Protein AF-0000000071057677 (afdb_homodimer)

Solvent-accessible surface area (backbone atoms only — not comparable to full-atom values): 30647 Å² total; per-residue (Å²): 127,80,58,61,58,38,58,37,40,39,33,22,58,47,50,32,69,70,41,40,32,42,35,39,41,81,97,45,60,51,35,37,35,39,34,21,53,89,49,54,66,78,45,70,81,40,70,66,38,28,26,26,21,36,39,37,39,32,30,64,37,71,89,76,68,38,43,28,33,33,69,42,64,31,58,57,44,93,88,58,43,10,29,49,56,54,54,48,53,51,67,59,42,84,82,52,75,64,51,33,39,33,38,36,40,32,36,78,77,66,73,57,46,72,52,55,35,32,26,48,40,23,50,51,49,50,43,28,56,71,18,59,64,38,51,66,64,58,84,68,84,56,57,60,45,87,67,54,72,71,54,42,54,54,50,50,49,51,50,53,54,46,49,41,50,45,31,44,54,46,45,54,48,67,51,42,82,64,40,76,61,60,60,62,65,49,59,78,86,39,44,29,37,33,76,47,72,38,80,91,77,66,46,71,41,47,31,40,32,36,61,54,56,75,28,28,30,39,38,53,68,17,34,32,49,82,58,69,47,97,54,47,56,64,64,50,52,52,50,53,52,49,34,40,74,71,56,38,37,48,94,38,26,27,69,52,60,42,73,29,76,34,55,30,57,46,41,17,52,32,56,22,23,70,58,59,16,44,70,49,27,18,36,93,86,62,47,25,47,47,59,56,46,62,68,90,127,78,60,60,58,40,59,38,41,39,32,22,59,47,51,33,68,70,42,39,33,42,35,39,41,79,98,46,58,51,37,35,36,38,34,20,53,88,49,51,65,78,46,70,81,42,68,64,37,26,26,28,22,37,37,36,41,32,30,64,37,71,89,76,68,38,44,30,34,35,69,42,65,31,57,57,43,94,87,58,42,10,29,50,56,54,55,47,52,52,67,60,42,85,83,51,76,62,52,34,38,33,38,36,40,32,36,76,77,66,74,56,48,72,51,55,34,33,27,47,40,22,50,52,49,52,44,27,55,70,18,58,62,38,51,65,64,58,84,67,83,58,57,59,45,87,68,54,72,71,54,42,56,54,49,49,50,50,50,53,53,48,51,43,51,45,31,44,53,46,45,54,48,66,50,42,81,64,41,76,62,58,60,63,68,48,60,77,85,39,43,27,37,33,74,48,73,38,78,93,78,67,44,72,41,46,32,39,32,35,60,54,55,75,27,27,31,39,38,53,69,16,34,30,48,82,60,69,47,95,56,47,58,64,64,50,51,50,48,52,52,51,34,42,76,71,57,38,38,46,96,36,25,28,70,50,61,44,73,29,74,33,55,31,59,46,42,17,52,32,57,21,24,69,57,61,16,43,70,49,28,18,35,95,86,62,46,25,48,47,59,56,47,61,71,90

Radius of gyration: 25.22 Å; Cα contacts (8 Å, |Δi|>4): 1241; chains: 2; bounding box: 66×72×63 Å

Sequence (592 aa):
MGKRGKNINIFLMDGDVTGKIKCTLSNWTGVIYKIPRIQLADLKTRLEMKQSGIYFLFGHDEDKQQDTVYIGQATTRKNGEGVLLRVQEHTRDNHADYFNDVIILTTQNNSFGPTEISYLENQFTQLAQDANRFLVRNGNEPNSGNVTEEKQSELDEVVENTKIIIGSLGYRLFIPRVSSEMVEQIDAEQIFTLKRKIKRTGREITATCKQTTEGFVVLKGSMIETEDGKVIPEVIQTLRNELQDKGIIQDGVLCENQFFNSPSYAASFVLGRNTNGRTDWKDEQGRTLKEIEDELMGKRGKNINIFLMDGDVTGKIKCTLSNWTGVIYKIPRIQLADLKTRLEMKQSGIYFLFGHDEDKQQDTVYIGQATTRKNGEGVLLRVQEHTRDNHADYFNDVIILTTQNNSFGPTEISYLENQFTQLAQDANRFLVRNGNEPNSGNVTEEKQSELDEVVENTKIIIGSLGYRLFIPRVSSEMVEQIDAEQIFTLKRKIKRTGREITATCKQTTEGFVVLKGSMIETEDGKVIPEVIQTLRNELQDKGIIQDGVLCENQFFNSPSYAASFVLGRNTNGRTDWKDEQGRTLKEIEDEL

InterPro domains:
  IPR025579 Domain of unknown function DUF4357 [PF14267] (240-289)

Organism: NCBI:txid439219

Secondary structure (DSSP, 8-state):
-----EEEEEEETTS-TTS-EEEEETT--EEEEEEEGGGGGGGTT-GGGGS-EEEEEEEEETTTTEEEEEEEEEPPPTTS--HHHHHHHHHH-SSSPPEEEEEEEEETT----HHHHHHHHHHHHHHHHHHTSSEE---SPPP-----HHHHHHHHHHHHHHHHHHHHTT--TT--SS-HHHHHS--GGGEEEEEEE-TTT-PEEEEEEEE-SS-EEEPTT-B--SS--SS--HHHHHHHHHHHHTTSEETTEE-S-EEESSHHHHHHHHHTS---HHHH-B-TTS-BHHHHHHT-/-----EEEEEEETTS-TTS-EEEEETT--EEEEEEEGGGGGGGTT-GGGGS-EEEEEEEEETTTTEEEEEEEEEPPPTTS--HHHHHHHHHH-SSSPPEEEEEEEEETT----HHHHHHHHHHHHHHHHHHTSSEE---SPPP-----HHHHHHHHHHHHHHHHHHHHTT--TT--SS-HHHHHT--GGGEEEEEEE-TTT-PEEEEEEEE-SS-EEEPTT-B--SS--SS--HHHHHHHHHHHHTTSEETTEE-S-EEESSHHHHHHHHHTS---HHHH-B-TTS-BHHHHHHT-

pLDDT: mean 90.49, std 11.14, range [37.16, 98.81]

Structure (mmCIF, N/CA/C/O backbone):
data_AF-0000000071057677-model_v1
#
loop_
_entity.id
_entity.type
_entity.pdbx_description
1 polymer 'DUF4357 domain-containing protein'
#
loop_
_atom_site.group_PDB
_atom_site.id
_atom_site.type_symbol
_atom_site.label_atom_id
_atom_site.label_alt_id
_atom_site.label_comp_id
_atom_site.label_asym_id
_atom_site.label_entity_id
_atom_site.label_seq_id
_atom_site.pdbx_PDB_ins_code
_atom_site.Cartn_x
_atom_site.Cartn_y
_atom_site.Cartn_z
_atom_site.occupancy
_atom_site.B_iso_or_equiv
_atom_site.auth_seq_id
_atom_site.auth_comp_id
_atom_site.auth_asym_id
_atom_site.auth_atom_id
_atom_site.pdbx_PDB_model_num
ATOM 1 N N . MET A 1 1 ? 4.191 26.031 -14.523 1 37.16 1 MET A N 1
ATOM 2 C CA . MET A 1 1 ? 2.867 25.672 -15.023 1 37.16 1 MET A CA 1
ATOM 3 C C . MET A 1 1 ? 2.229 24.609 -14.141 1 37.16 1 MET A C 1
ATOM 5 O O . MET A 1 1 ? 2.887 23.641 -13.75 1 37.16 1 MET A O 1
ATOM 9 N N . GLY A 1 2 ? 1.239 24.953 -13.43 1 51.47 2 GLY A N 1
ATOM 10 C CA . GLY A 1 2 ? 0.65 24.188 -12.344 1 51.47 2 GLY A CA 1
ATOM 11 C C . GLY A 1 2 ? 0.42 22.719 -12.703 1 51.47 2 GLY A C 1
ATOM 12 O O . GLY A 1 2 ? 0.137 22.406 -13.859 1 51.47 2 GLY A O 1
ATOM 13 N N . LYS A 1 3 ? 1.073 21.781 -12.133 1 66.06 3 LYS A N 1
ATOM 14 C CA . LYS A 1 3 ? 0.967 20.375 -12.5 1 66.06 3 LYS A CA 1
ATOM 15 C C . LYS A 1 3 ? -0.481 19.984 -12.797 1 66.06 3 LYS A C 1
ATOM 17 O O . LYS A 1 3 ? -1.389 20.344 -12.039 1 66.06 3 LYS A O 1
ATOM 22 N N . ARG A 1 4 ? -0.92 19.688 -14.078 1 82.38 4 ARG A N 1
ATOM 23 C CA . ARG A 1 4 ? -2.25 19.359 -14.578 1 82.38 4 ARG A CA 1
ATOM 24 C C . ARG A 1 4 ? -2.736 18.031 -14 1 82.38 4 ARG A C 1
ATOM 26 O O . ARG A 1 4 ? -1.942 17.125 -13.781 1 82.38 4 ARG A O 1
ATOM 33 N N . GLY A 1 5 ? -4.055 18.031 -13.586 1 90.69 5 GLY A N 1
ATOM 34 C CA . GLY A 1 5 ? -4.688 16.828 -13.062 1 90.69 5 GLY A CA 1
ATOM 35 C C . GLY A 1 5 ? -4.684 15.672 -14.047 1 90.69 5 GLY A C 1
ATOM 36 O O . GLY A 1 5 ? -4.562 15.875 -15.258 1 90.69 5 GLY A O 1
ATOM 37 N N . LYS A 1 6 ? -4.551 14.484 -13.648 1 92.81 6 LYS A N 1
ATOM 38 C CA . LYS A 1 6 ? -4.582 13.273 -14.453 1 92.81 6 LYS A CA 1
ATOM 39 C C . LYS A 1 6 ? -5.73 12.359 -14.039 1 92.81 6 LYS A C 1
ATOM 41 O O . LYS A 1 6 ? -6 12.195 -12.844 1 92.81 6 LYS A O 1
ATOM 46 N N . ASN A 1 7 ? -6.402 11.852 -15.055 1 94.19 7 ASN A N 1
ATOM 47 C CA . ASN A 1 7 ? -7.516 10.945 -14.805 1 94.19 7 ASN A CA 1
ATOM 48 C C . ASN A 1 7 ? -7.156 9.508 -15.148 1 94.19 7 ASN A C 1
ATOM 50 O O . ASN A 1 7 ? -6.824 9.203 -16.297 1 94.19 7 ASN A O 1
ATOM 54 N N . ILE A 1 8 ? -7.203 8.641 -14.203 1 96.44 8 ILE A N 1
ATOM 55 C CA . ILE A 1 8 ? -6.906 7.219 -14.367 1 96.44 8 ILE A CA 1
ATOM 56 C C . ILE A 1 8 ? -8.195 6.406 -14.273 1 96.44 8 ILE A C 1
ATOM 58 O O . ILE A 1 8 ? -9 6.617 -13.359 1 96.44 8 ILE A O 1
ATOM 62 N N . ASN A 1 9 ? -8.406 5.543 -15.219 1 96.69 9 ASN A N 1
ATOM 63 C CA . ASN A 1 9 ? -9.5 4.582 -15.164 1 96.69 9 ASN A CA 1
ATOM 64 C C . ASN A 1 9 ? -9.031 3.229 -14.633 1 96.69 9 ASN A C 1
ATOM 66 O O . ASN A 1 9 ? -8.156 2.596 -15.227 1 96.69 9 ASN A O 1
ATOM 70 N N . ILE A 1 10 ? -9.578 2.809 -13.539 1 97.06 10 ILE A N 1
ATOM 71 C CA . ILE A 1 10 ? -9.273 1.518 -12.938 1 97.06 10 ILE A CA 1
ATOM 72 C C . ILE A 1 10 ? -10.469 0.585 -13.062 1 97.06 10 ILE A C 1
ATOM 74 O O . ILE A 1 10 ? -11.531 0.848 -12.492 1 97.06 10 ILE A O 1
ATOM 78 N N . PHE A 1 11 ? -10.297 -0.446 -13.82 1 97.06 11 PHE A N 1
ATOM 79 C CA . PHE A 1 11 ? -11.352 -1.432 -14.031 1 97.06 11 PHE A CA 1
ATOM 80 C C . PHE A 1 11 ? -11.062 -2.705 -13.242 1 97.06 11 PHE A C 1
ATOM 82 O O . PHE A 1 11 ? -10.141 -3.449 -13.57 1 97.06 11 PHE A O 1
ATOM 89 N N . LEU A 1 12 ? -11.797 -2.9 -12.148 1 96.56 12 LEU A N 1
ATOM 90 C CA . LEU A 1 12 ? -11.742 -4.172 -11.438 1 96.56 12 LEU A CA 1
ATOM 91 C C . LEU A 1 12 ? -12.461 -5.266 -12.211 1 96.56 12 LEU A C 1
ATOM 93 O O . LEU A 1 12 ? -13.695 -5.328 -12.195 1 96.56 12 LEU A O 1
ATOM 97 N N . MET A 1 13 ? -11.742 -6.16 -12.734 1 94.69 13 MET A N 1
ATOM 98 C CA . MET A 1 13 ? -12.289 -7.094 -13.711 1 94.69 13 MET A CA 1
ATOM 99 C C . MET A 1 13 ? -13.242 -8.086 -13.047 1 94.69 13 MET A C 1
ATOM 101 O O . MET A 1 13 ? -14.203 -8.539 -13.672 1 94.69 13 MET A O 1
ATOM 105 N N . ASP A 1 14 ? -13.008 -8.445 -11.75 1 91.44 14 ASP A N 1
ATOM 106 C CA . ASP A 1 14 ? -13.859 -9.359 -11.008 1 91.44 14 ASP A CA 1
ATOM 107 C C . ASP A 1 14 ? -14.664 -8.617 -9.938 1 91.44 14 ASP A C 1
ATOM 109 O O . ASP A 1 14 ? -15.219 -9.242 -9.039 1 91.44 14 ASP A O 1
ATOM 113 N N . GLY A 1 15 ? -14.555 -7.355 -9.945 1 91 15 GLY A N 1
ATOM 114 C CA . GLY A 1 15 ? -15.258 -6.562 -8.945 1 91 15 GLY A CA 1
ATOM 115 C C . GLY A 1 15 ? -14.609 -6.625 -7.578 1 91 15 GLY A C 1
ATOM 116 O O . GLY A 1 15 ? -15.211 -6.234 -6.578 1 91 15 GLY A O 1
ATOM 117 N N . ASP A 1 16 ? -13.414 -7.152 -7.582 1 90.44 16 ASP A N 1
ATOM 118 C CA . ASP A 1 16 ? -12.695 -7.336 -6.328 1 90.44 16 ASP A CA 1
ATOM 119 C C . ASP A 1 16 ? -11.336 -6.641 -6.371 1 90.44 16 ASP A C 1
ATOM 121 O O . ASP A 1 16 ? -10.617 -6.727 -7.371 1 90.44 16 ASP A O 1
ATOM 125 N N . VAL A 1 17 ? -11.031 -5.977 -5.266 1 90.25 17 VAL A N 1
ATOM 126 C CA . VAL A 1 17 ? -9.82 -5.176 -5.199 1 90.25 17 VAL A CA 1
ATOM 127 C C . VAL A 1 17 ? -8.594 -6.086 -5.25 1 90.25 17 VAL A C 1
ATOM 129 O O . VAL A 1 17 ? -7.512 -5.66 -5.668 1 90.25 17 VAL A O 1
ATOM 132 N N . THR A 1 18 ? -8.711 -7.305 -4.805 1 91.38 18 THR A N 1
ATOM 133 C CA . THR A 1 18 ? -7.57 -8.211 -4.738 1 91.38 18 THR A CA 1
ATOM 134 C C . THR A 1 18 ? -7.473 -9.055 -6.008 1 91.38 18 THR A C 1
ATOM 136 O O . THR A 1 18 ? -6.605 -9.922 -6.117 1 91.38 18 THR A O 1
ATOM 139 N N . GLY A 1 19 ? -8.391 -8.836 -6.941 1 93.75 19 GLY A N 1
ATOM 140 C CA . GLY A 1 19 ? -8.398 -9.57 -8.195 1 93.75 19 GLY A CA 1
ATOM 141 C C . GLY A 1 19 ? -7.66 -8.859 -9.312 1 93.75 19 GLY A C 1
ATOM 142 O O . GLY A 1 19 ? -6.754 -8.062 -9.055 1 93.75 19 GLY A O 1
ATOM 143 N N . LYS A 1 20 ? -8.008 -9.242 -10.547 1 96.81 20 LYS A N 1
ATOM 144 C CA . LYS A 1 20 ? -7.383 -8.656 -11.727 1 96.81 20 LYS A CA 1
ATOM 145 C C . LYS A 1 20 ? -7.875 -7.227 -11.961 1 96.81 20 LYS A C 1
ATOM 147 O O . LYS A 1 20 ? -9.062 -6.945 -11.828 1 96.81 20 LYS A O 1
ATOM 152 N N . ILE A 1 21 ? -6.953 -6.371 -12.328 1 97.44 21 ILE A N 1
ATOM 153 C CA . ILE A 1 21 ? -7.266 -4.961 -12.539 1 97.44 21 ILE A CA 1
ATOM 154 C C . ILE A 1 21 ? -6.68 -4.496 -13.867 1 97.44 21 ILE A C 1
ATOM 156 O O . ILE A 1 21 ? -5.547 -4.84 -14.211 1 97.44 21 ILE A O 1
ATOM 160 N N . LYS A 1 22 ? -7.441 -3.811 -14.602 1 97.88 22 LYS A N 1
ATOM 161 C CA . LYS A 1 22 ? -7.004 -3.15 -15.828 1 97.88 22 LYS A CA 1
ATOM 162 C C . LYS A 1 22 ? -7.02 -1.632 -15.672 1 97.88 22 LYS A C 1
ATOM 164 O O . LYS A 1 22 ? -8.023 -1.059 -15.234 1 97.88 22 LYS A O 1
ATOM 169 N N . CYS A 1 23 ? -5.934 -0.955 -15.984 1 98 23 CYS A N 1
ATOM 170 C CA . CYS A 1 23 ? -5.836 0.494 -15.852 1 98 23 CYS A CA 1
ATOM 171 C C . CYS A 1 23 ? -5.539 1.146 -17.203 1 98 23 CYS A C 1
ATOM 173 O O . CYS A 1 23 ? -4.715 0.647 -17.969 1 98 23 CYS A O 1
ATOM 175 N N . THR A 1 24 ? -6.188 2.236 -17.422 1 96.94 24 THR A N 1
ATOM 176 C CA . THR A 1 24 ? -5.977 3.02 -18.641 1 96.94 24 THR A CA 1
ATOM 177 C C . THR A 1 24 ? -6.004 4.512 -18.328 1 96.94 24 THR A C 1
ATOM 179 O O . THR A 1 24 ? -6.445 4.922 -17.25 1 96.94 24 THR A O 1
ATOM 182 N N . LEU A 1 25 ? -5.391 5.285 -19.172 1 94.94 25 LEU A N 1
ATOM 183 C CA . LEU A 1 25 ? -5.461 6.742 -19.172 1 94.94 25 LEU A CA 1
ATOM 184 C C . LEU A 1 25 ? -6.102 7.25 -20.469 1 94.94 25 LEU A C 1
ATOM 186 O O . LEU A 1 25 ? -5.953 6.637 -21.516 1 94.94 25 LEU A O 1
ATOM 190 N N . SER A 1 26 ? -6.809 8.391 -20.297 1 89.06 26 SER A N 1
ATOM 191 C CA . SER A 1 26 ? -7.406 8.992 -21.484 1 89.06 26 SER A CA 1
ATOM 192 C C . SER A 1 26 ? -6.34 9.391 -22.5 1 89.06 26 SER A C 1
ATOM 194 O O . SER A 1 26 ? -5.309 9.961 -22.141 1 89.06 26 SER A O 1
ATOM 196 N N . ASN A 1 27 ? -6.535 9.07 -23.703 1 90.12 27 ASN A N 1
ATOM 197 C CA . ASN A 1 27 ? -5.691 9.445 -24.828 1 90.12 27 ASN A CA 1
ATOM 198 C C . ASN A 1 27 ? -4.309 8.805 -24.734 1 90.12 27 ASN A C 1
ATOM 200 O O . ASN A 1 27 ? -3.311 9.414 -25.125 1 90.12 27 ASN A O 1
ATOM 204 N N . TRP A 1 28 ? -4.141 7.84 -24.016 1 95 28 TRP A N 1
ATOM 205 C CA . TRP A 1 28 ? -2.904 7.074 -23.906 1 95 28 TRP A CA 1
ATOM 206 C C . TRP A 1 28 ? -3.094 5.652 -24.422 1 95 28 TRP A C 1
ATOM 208 O O . TRP A 1 28 ? -4.105 5.008 -24.125 1 95 28 TRP A O 1
ATOM 218 N N . THR A 1 29 ? -2.229 5.211 -25.203 1 96.06 29 THR A N 1
ATOM 219 C CA . THR A 1 29 ? -2.379 3.902 -25.828 1 96.06 29 THR A CA 1
ATOM 220 C C . THR A 1 29 ? -1.903 2.795 -24.906 1 96.06 29 THR A C 1
ATOM 222 O O . THR A 1 29 ? -2.176 1.616 -25.141 1 96.06 29 THR A O 1
ATOM 225 N N . GLY A 1 30 ? -1.104 3.172 -23.891 1 97.31 30 GLY A N 1
ATOM 226 C CA . GLY A 1 30 ? -0.658 2.176 -22.922 1 97.31 30 GLY A CA 1
ATOM 227 C C . GLY A 1 30 ? -1.792 1.58 -22.109 1 97.31 30 GLY A C 1
ATOM 228 O O . GLY A 1 30 ? -2.832 2.217 -21.938 1 97.31 30 GLY A O 1
ATOM 229 N N . VAL A 1 31 ? -1.631 0.39 -21.703 1 98.12 31 VAL A N 1
ATOM 230 C CA . VAL A 1 31 ? -2.566 -0.296 -20.812 1 98.12 31 VAL A CA 1
ATOM 231 C C . VAL A 1 31 ? -1.795 -1.115 -19.781 1 98.12 31 VAL A C 1
ATOM 233 O O . VAL A 1 31 ? -0.783 -1.741 -20.109 1 98.12 31 VAL A O 1
ATOM 236 N N . ILE A 1 32 ? -2.25 -1.037 -18.562 1 98.62 32 ILE A N 1
ATOM 237 C CA . ILE A 1 32 ? -1.565 -1.718 -17.469 1 98.62 32 ILE A CA 1
ATOM 238 C C . ILE A 1 32 ? -2.516 -2.709 -16.797 1 98.62 32 ILE A C 1
ATOM 240 O O . ILE A 1 32 ? -3.686 -2.393 -16.562 1 98.62 32 ILE A O 1
ATOM 244 N N . TYR A 1 33 ? -2.037 -3.902 -16.594 1 98.44 33 TYR A N 1
ATOM 245 C CA . TYR A 1 33 ? -2.783 -4.934 -15.875 1 98.44 33 TYR A CA 1
ATOM 246 C C . TYR A 1 33 ? -2.09 -5.305 -14.57 1 98.44 33 TYR A C 1
ATOM 248 O O . TYR A 1 33 ? -0.871 -5.492 -14.539 1 98.44 33 TYR A O 1
ATOM 256 N N . LYS A 1 34 ? -2.791 -5.277 -13.508 1 98.06 34 LYS A N 1
ATOM 257 C CA . LYS A 1 34 ? -2.357 -5.898 -12.258 1 98.06 34 LYS A CA 1
ATOM 258 C C . LYS A 1 34 ? -3.023 -7.258 -12.062 1 98.06 34 LYS A C 1
ATOM 260 O O . LYS A 1 34 ? -4.25 -7.363 -12.094 1 98.06 34 LYS A O 1
ATOM 265 N N . ILE A 1 35 ? -2.273 -8.305 -11.828 1 97.12 35 ILE A N 1
ATOM 266 C CA . ILE A 1 35 ? -2.771 -9.672 -11.805 1 97.12 35 ILE A CA 1
ATOM 267 C C . ILE A 1 35 ? -2.18 -10.422 -10.617 1 97.12 35 ILE A C 1
ATOM 269 O O . ILE A 1 35 ? -0.958 -10.539 -10.492 1 97.12 35 ILE A O 1
ATOM 273 N N . PRO A 1 36 ? -3.068 -10.906 -9.711 1 95 36 PRO A N 1
ATOM 274 C CA . PRO A 1 36 ? -2.52 -11.82 -8.703 1 95 36 PRO A CA 1
ATOM 275 C C . PRO A 1 36 ? -1.921 -13.078 -9.32 1 95 36 PRO A C 1
ATOM 277 O O . PRO A 1 36 ? -2.451 -13.602 -10.305 1 95 36 PRO A O 1
ATOM 280 N N . ARG A 1 37 ? -0.902 -13.555 -8.727 1 93.06 37 ARG A N 1
ATOM 281 C CA . ARG A 1 37 ? -0.177 -14.719 -9.242 1 93.06 37 ARG A CA 1
ATOM 282 C C . ARG A 1 37 ? -1.126 -15.875 -9.516 1 93.06 37 ARG A C 1
ATOM 284 O O . ARG A 1 37 ? -1.036 -16.516 -10.562 1 93.06 37 ARG A O 1
ATOM 291 N N . ILE A 1 38 ? -2.092 -16.109 -8.695 1 90.06 38 ILE A N 1
ATOM 292 C CA . ILE A 1 38 ? -2.953 -17.281 -8.766 1 90.06 38 ILE A CA 1
ATOM 293 C C . ILE A 1 38 ? -3.967 -17.125 -9.891 1 90.06 38 ILE A C 1
ATOM 295 O O . ILE A 1 38 ? -4.676 -18.062 -10.242 1 90.06 38 ILE A O 1
ATOM 299 N N . GLN A 1 39 ? -4.031 -15.906 -10.492 1 93.5 39 GLN A N 1
ATOM 300 C CA . GLN A 1 39 ? -5.023 -15.656 -11.531 1 93.5 39 GLN A CA 1
ATOM 301 C C . GLN A 1 39 ? -4.355 -15.422 -12.883 1 93.5 39 GLN A C 1
ATOM 303 O O . GLN A 1 39 ? -5.008 -14.977 -13.836 1 93.5 39 GLN A O 1
ATOM 308 N N . LEU A 1 40 ? -3.125 -15.68 -12.992 1 94 40 LEU A N 1
ATOM 309 C CA . LEU A 1 40 ? -2.387 -15.461 -14.234 1 94 40 LEU A CA 1
ATOM 310 C C . LEU A 1 40 ? -3.025 -16.219 -15.391 1 94 40 LEU A C 1
ATOM 312 O O . LEU A 1 40 ? -3.145 -15.695 -16.5 1 94 40 LEU A O 1
ATOM 316 N N . ALA A 1 41 ? -3.477 -17.391 -15.109 1 91 41 ALA A N 1
ATOM 317 C CA . ALA A 1 41 ? -4.016 -18.266 -16.141 1 91 41 ALA A CA 1
ATOM 318 C C . ALA A 1 41 ? -5.32 -17.703 -16.703 1 91 41 ALA A C 1
ATOM 320 O O . ALA A 1 41 ? -5.699 -18.016 -17.844 1 91 41 ALA A O 1
ATOM 321 N N . ASP A 1 42 ? -6 -16.844 -15.961 1 92.31 42 ASP A N 1
ATOM 322 C CA . ASP A 1 42 ? -7.297 -16.297 -16.359 1 92.31 42 ASP A CA 1
ATOM 323 C C . ASP A 1 42 ? -7.172 -15.406 -17.578 1 92.31 42 ASP A C 1
ATOM 325 O O . ASP A 1 42 ? -8.156 -15.164 -18.281 1 92.31 42 ASP A O 1
ATOM 329 N N . LEU A 1 43 ? -5.949 -14.922 -17.844 1 94 43 LEU A N 1
ATOM 330 C CA . LEU A 1 43 ? -5.828 -13.906 -18.891 1 94 43 LEU A CA 1
ATOM 331 C C . LEU A 1 43 ? -5.09 -14.461 -20.109 1 94 43 LEU A C 1
ATOM 333 O O . LEU A 1 43 ? -4.691 -13.703 -21 1 94 43 LEU A O 1
ATOM 337 N N . LYS A 1 44 ? -5.023 -15.742 -20.203 1 91.81 44 LYS A N 1
ATOM 338 C CA . LYS A 1 44 ? -4.266 -16.391 -21.266 1 91.81 44 LYS A CA 1
ATOM 339 C C . LYS A 1 44 ? -4.852 -16.078 -22.641 1 91.81 44 LYS A C 1
ATOM 341 O O . LYS A 1 44 ? -4.125 -16.016 -23.641 1 91.81 44 LYS A O 1
ATOM 346 N N . THR A 1 45 ? -6.145 -15.852 -22.703 1 92.5 45 THR A N 1
ATOM 347 C CA . THR A 1 45 ? -6.801 -15.672 -23.984 1 92.5 45 THR A CA 1
ATOM 348 C C . THR A 1 45 ? -6.895 -14.188 -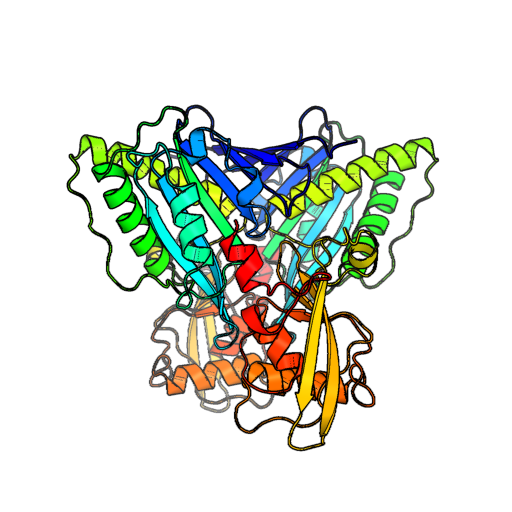24.344 1 92.5 45 THR A C 1
ATOM 350 O O . THR A 1 45 ? -7.332 -13.836 -25.438 1 92.5 45 THR A O 1
ATOM 353 N N . ARG A 1 46 ? -6.504 -13.406 -23.438 1 94.31 46 ARG A N 1
ATOM 354 C CA . ARG A 1 46 ? -6.559 -11.969 -23.703 1 94.31 46 ARG A CA 1
ATOM 355 C C . ARG A 1 46 ? -5.496 -11.562 -24.734 1 94.31 46 ARG A C 1
ATOM 357 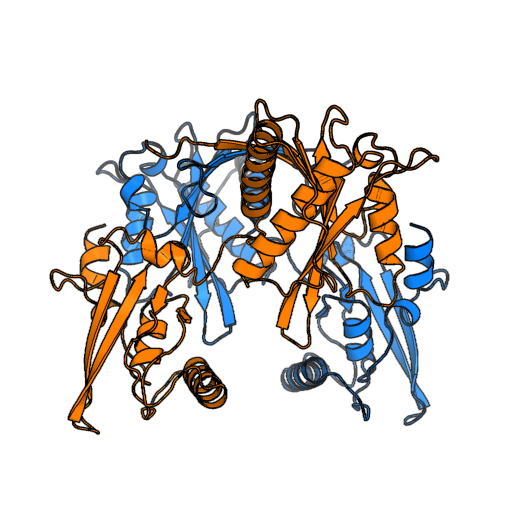O O . ARG A 1 46 ? -4.316 -11.883 -24.562 1 94.31 46 ARG A O 1
ATOM 364 N N . LEU A 1 47 ? -5.852 -10.836 -25.719 1 94.94 47 LEU A N 1
ATOM 365 C CA . LEU A 1 47 ? -4.973 -10.5 -26.828 1 94.94 47 LEU A CA 1
ATOM 366 C C . LEU A 1 47 ? -3.803 -9.648 -26.359 1 94.94 47 LEU A C 1
ATOM 368 O O . LEU A 1 47 ? -2.672 -9.828 -26.812 1 94.94 47 LEU A O 1
ATOM 372 N N . GLU A 1 48 ? -3.996 -8.664 -25.516 1 95.81 48 GLU A N 1
ATOM 373 C CA . GLU A 1 48 ? -2.947 -7.773 -25.016 1 95.81 48 GLU A CA 1
ATOM 374 C C . GLU A 1 48 ? -1.838 -8.562 -24.328 1 95.81 48 GLU A C 1
ATOM 376 O O . GLU A 1 48 ? -0.685 -8.125 -24.297 1 95.81 48 GLU A O 1
ATOM 381 N N . MET A 1 49 ? -2.225 -9.719 -23.766 1 97.06 49 MET A N 1
ATOM 382 C CA . MET A 1 49 ? -1.28 -10.539 -23.016 1 97.06 49 MET A CA 1
ATOM 383 C C . MET A 1 49 ? -0.318 -11.266 -23.953 1 97.06 49 MET A C 1
ATOM 385 O O . MET A 1 49 ? 0.689 -11.812 -23.5 1 97.06 49 MET A O 1
ATOM 389 N N . LYS A 1 50 ? -0.602 -11.25 -25.219 1 96.75 50 LYS A N 1
ATOM 390 C CA . LYS A 1 50 ? 0.194 -11.938 -26.219 1 96.75 50 LYS A CA 1
ATOM 391 C C . LYS A 1 50 ? 1.152 -10.977 -26.922 1 96.75 50 LYS A C 1
ATOM 393 O O . LYS A 1 50 ? 1.861 -11.359 -27.844 1 96.75 50 LYS A O 1
ATOM 398 N N . GLN A 1 51 ? 1.195 -9.75 -26.484 1 97.19 51 GLN A N 1
ATOM 399 C CA . GLN A 1 51 ? 2.018 -8.695 -27.078 1 97.19 51 GLN A CA 1
ATOM 400 C C . GLN A 1 51 ? 3.316 -8.516 -26.297 1 97.19 51 GLN A C 1
ATOM 402 O O . GLN A 1 51 ? 3.506 -9.125 -25.25 1 97.19 51 GLN A O 1
ATOM 407 N N . SER A 1 52 ? 4.203 -7.668 -26.922 1 97.75 52 SER A N 1
ATOM 408 C CA . SER A 1 52 ? 5.395 -7.242 -26.203 1 97.75 52 SER A CA 1
ATOM 409 C C . SER A 1 52 ? 5.035 -6.305 -25.047 1 97.75 52 SER A C 1
ATOM 411 O O . SER A 1 52 ? 4.047 -5.57 -25.125 1 97.75 52 SER A O 1
ATOM 413 N N . GLY A 1 53 ? 5.793 -6.395 -24.047 1 98.19 53 GLY A N 1
ATOM 414 C CA . GLY A 1 53 ? 5.52 -5.516 -22.922 1 98.19 53 GLY A CA 1
ATOM 415 C C . GLY A 1 53 ? 6.559 -5.617 -21.812 1 98.19 53 GLY A C 1
ATOM 416 O O . GLY A 1 53 ? 7.586 -6.277 -21.984 1 98.19 53 GLY A O 1
ATOM 417 N N . ILE A 1 54 ? 6.34 -4.84 -20.828 1 98.62 54 ILE A N 1
ATOM 418 C CA . ILE A 1 54 ? 7.129 -4.828 -19.609 1 98.62 54 ILE A CA 1
ATOM 419 C C . ILE A 1 54 ? 6.34 -5.492 -18.484 1 98.62 54 ILE A C 1
ATOM 421 O O . ILE A 1 54 ? 5.109 -5.379 -18.422 1 98.62 54 ILE A O 1
ATOM 425 N N . TYR A 1 55 ? 7.027 -6.227 -17.641 1 98.31 55 TYR A N 1
ATOM 426 C CA . TYR A 1 55 ? 6.328 -6.789 -16.5 1 98.31 55 TYR A CA 1
ATOM 427 C C . TYR A 1 55 ? 7.121 -6.559 -15.211 1 98.31 55 TYR A C 1
ATOM 429 O O . TYR A 1 55 ? 8.352 -6.473 -15.242 1 98.31 55 TYR A O 1
ATOM 437 N N . PHE A 1 56 ? 6.438 -6.344 -14.133 1 98.19 56 PHE A N 1
ATOM 438 C CA . PHE A 1 56 ? 6.93 -6.168 -12.773 1 98.19 56 PHE A CA 1
ATOM 439 C C . PHE A 1 56 ? 6.453 -7.305 -11.875 1 98.19 56 PHE A C 1
ATOM 441 O O . PHE A 1 56 ? 5.25 -7.527 -11.734 1 98.19 56 PHE A O 1
ATOM 448 N N . LEU A 1 57 ? 7.352 -8.094 -11.305 1 96.75 57 LEU A N 1
ATOM 449 C CA . LEU A 1 57 ? 7.02 -9.148 -10.352 1 96.75 57 LEU A CA 1
ATOM 450 C C . LEU A 1 57 ? 7.227 -8.68 -8.922 1 96.75 57 LEU A C 1
ATOM 452 O O . LEU A 1 57 ? 8.359 -8.438 -8.5 1 96.75 57 LEU A O 1
ATOM 456 N N . PHE A 1 58 ? 6.129 -8.547 -8.188 1 96.25 58 PHE A N 1
ATOM 457 C CA . PHE A 1 58 ? 6.199 -8.031 -6.824 1 96.25 58 PHE A CA 1
ATOM 458 C C . PHE A 1 58 ? 6.168 -9.172 -5.809 1 96.25 58 PHE A C 1
ATOM 460 O O . PHE A 1 58 ? 5.316 -10.055 -5.887 1 96.25 58 PHE A O 1
ATOM 467 N N . GLY A 1 59 ? 7.082 -9.117 -4.875 1 93.44 59 GLY A N 1
ATOM 468 C CA . GLY A 1 59 ? 7.152 -10.078 -3.783 1 93.44 59 GLY A CA 1
ATOM 469 C C . GLY A 1 59 ? 7.625 -9.469 -2.479 1 93.44 59 GLY A C 1
ATOM 470 O O . GLY A 1 59 ? 7.547 -8.25 -2.291 1 93.44 59 GLY A O 1
ATOM 471 N N . HIS A 1 60 ? 7.895 -10.328 -1.562 1 92 60 HIS A N 1
ATOM 472 C CA . HIS A 1 60 ? 8.375 -9.914 -0.251 1 92 60 HIS A CA 1
ATOM 473 C C . HIS A 1 60 ? 9.516 -10.805 0.227 1 92 60 HIS A C 1
ATOM 475 O O . HIS A 1 60 ? 9.43 -12.031 0.13 1 92 60 HIS A O 1
ATOM 481 N N . ASP A 1 61 ? 10.531 -10.133 0.6 1 88.81 61 ASP A N 1
ATOM 482 C CA . ASP A 1 61 ? 11.648 -10.844 1.212 1 88.81 61 ASP A CA 1
ATOM 483 C C . ASP A 1 61 ? 11.477 -10.938 2.727 1 88.81 61 ASP A C 1
ATOM 485 O O . ASP A 1 61 ? 11.625 -9.938 3.434 1 88.81 61 ASP A O 1
ATOM 489 N N . GLU A 1 62 ? 11.234 -12.039 3.246 1 83.56 62 GLU A N 1
ATOM 490 C CA . GLU A 1 62 ? 10.93 -12.211 4.664 1 83.56 62 GLU A CA 1
ATOM 491 C C . GLU A 1 62 ? 12.172 -12.016 5.523 1 83.56 62 GLU A C 1
ATOM 493 O O . GLU A 1 62 ? 12.086 -11.531 6.652 1 83.56 62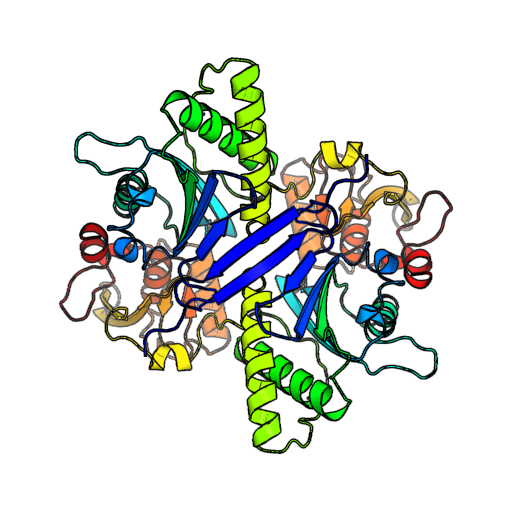 GLU A O 1
ATOM 498 N N . ASP A 1 63 ? 13.258 -12.492 5.02 1 82.06 63 ASP A N 1
ATOM 499 C CA . ASP A 1 63 ? 14.5 -12.367 5.781 1 82.06 63 ASP A CA 1
ATOM 500 C C . ASP A 1 63 ? 14.898 -10.906 5.953 1 82.06 63 ASP A C 1
ATOM 502 O O . ASP A 1 63 ? 15.273 -10.484 7.047 1 82.06 63 ASP A O 1
ATOM 506 N N . LYS A 1 64 ? 14.781 -10.125 4.918 1 83 64 LYS A N 1
ATOM 507 C CA . LYS A 1 64 ? 15.141 -8.711 4.953 1 83 64 LYS A CA 1
ATOM 508 C C . LYS A 1 64 ? 13.945 -7.844 5.332 1 83 64 LYS A C 1
ATOM 510 O O . LYS A 1 64 ? 14.094 -6.641 5.562 1 83 64 LYS A O 1
ATOM 515 N N . GLN A 1 65 ? 12.82 -8.492 5.418 1 83.5 65 GLN A N 1
ATOM 516 C CA . GLN A 1 65 ? 11.57 -7.797 5.719 1 83.5 65 GLN A CA 1
ATOM 517 C C . GLN A 1 65 ? 11.367 -6.605 4.793 1 83.5 65 GLN A C 1
ATOM 519 O O . GLN A 1 65 ? 11.047 -5.504 5.246 1 83.5 65 GLN A O 1
ATOM 524 N N . GLN A 1 66 ? 11.648 -6.836 3.484 1 88.44 66 GLN A N 1
ATOM 525 C CA . GLN A 1 66 ? 11.531 -5.789 2.475 1 88.44 66 GLN A CA 1
ATOM 526 C C . GLN A 1 66 ? 10.75 -6.281 1.263 1 88.44 66 GLN A C 1
ATOM 528 O O . GLN A 1 66 ? 10.867 -7.441 0.867 1 88.44 66 GLN A O 1
ATOM 533 N N . ASP A 1 67 ? 9.938 -5.383 0.731 1 93.25 67 ASP A N 1
ATOM 534 C CA . ASP A 1 67 ? 9.281 -5.691 -0.534 1 93.25 67 ASP A CA 1
ATOM 535 C C . ASP A 1 67 ? 10.289 -5.801 -1.67 1 93.25 67 ASP A C 1
ATOM 537 O O . ASP A 1 67 ? 11.312 -5.105 -1.671 1 93.25 67 ASP A O 1
ATOM 541 N N . THR A 1 68 ? 10.055 -6.672 -2.604 1 94.75 68 THR A N 1
ATOM 542 C CA . THR A 1 68 ? 10.961 -6.902 -3.723 1 94.75 68 THR A CA 1
ATOM 543 C C . THR A 1 68 ? 10.242 -6.699 -5.055 1 94.75 68 THR A C 1
ATOM 545 O O . THR A 1 68 ? 9.016 -6.789 -5.121 1 94.75 68 THR A O 1
ATOM 548 N N . VAL A 1 69 ? 11.031 -6.406 -6.07 1 96.56 69 VAL A N 1
ATOM 549 C CA . VAL A 1 69 ? 10.477 -6.309 -7.414 1 96.56 69 VAL A CA 1
ATOM 550 C C . VAL A 1 69 ? 11.492 -6.828 -8.43 1 96.56 69 VAL A C 1
ATOM 552 O O . VAL A 1 69 ? 12.695 -6.633 -8.266 1 96.56 69 VAL A O 1
ATOM 555 N N . TYR A 1 70 ? 11.055 -7.531 -9.375 1 96.06 70 TYR A N 1
ATOM 556 C CA . TYR A 1 70 ? 11.789 -7.863 -10.594 1 96.06 70 TYR A CA 1
ATOM 557 C C . TYR A 1 70 ? 11.133 -7.215 -11.812 1 96.06 70 TYR A C 1
ATOM 559 O O . TYR A 1 70 ? 9.922 -7.305 -11.992 1 96.06 70 TYR A O 1
ATOM 567 N N . ILE A 1 71 ? 11.938 -6.516 -12.562 1 97.56 71 ILE A N 1
ATOM 568 C CA . ILE A 1 71 ? 11.438 -5.832 -13.75 1 97.56 71 ILE A CA 1
ATOM 569 C C . ILE A 1 71 ? 12 -6.496 -15.008 1 97.56 71 ILE A C 1
ATOM 571 O O . ILE A 1 71 ? 13.219 -6.551 -15.195 1 97.56 71 ILE A O 1
ATOM 575 N N . GLY A 1 72 ? 11.109 -6.988 -15.828 1 96.75 72 GLY A N 1
ATOM 576 C CA . GLY A 1 72 ? 11.531 -7.664 -17.047 1 96.75 72 GLY A CA 1
ATOM 577 C C . GLY A 1 72 ? 10.75 -7.234 -18.266 1 96.75 72 GLY A C 1
ATOM 578 O O . GLY A 1 72 ? 9.836 -6.414 -18.172 1 96.75 72 GLY A O 1
ATOM 579 N N . GLN A 1 73 ? 11.195 -7.699 -19.438 1 97.19 73 GLN A N 1
ATOM 580 C CA . GLN A 1 73 ? 10.547 -7.465 -20.719 1 97.19 73 GLN A CA 1
ATOM 581 C C . GLN A 1 73 ? 10.32 -8.773 -21.469 1 97.19 73 GLN A C 1
ATOM 583 O O . GLN A 1 73 ? 10.961 -9.781 -21.172 1 97.19 73 GLN A O 1
ATOM 588 N N . ALA A 1 74 ? 9.344 -8.719 -22.312 1 97.06 74 ALA A N 1
ATOM 589 C CA . ALA A 1 74 ? 9.125 -9.844 -23.219 1 97.06 74 ALA A CA 1
ATOM 590 C C . ALA A 1 74 ? 8.609 -9.367 -24.578 1 97.06 74 ALA A C 1
ATOM 592 O O . ALA A 1 74 ? 7.789 -8.453 -24.641 1 97.06 74 ALA A O 1
ATOM 593 N N . THR A 1 75 ? 9.133 -9.992 -25.625 1 95.88 75 THR A N 1
ATOM 594 C CA . THR A 1 75 ? 8.664 -9.742 -26.984 1 95.88 75 THR A CA 1
ATOM 595 C C . THR A 1 75 ? 7.633 -10.781 -27.406 1 95.88 75 THR A C 1
ATOM 597 O O . THR A 1 75 ? 7.52 -11.836 -26.766 1 95.88 75 THR A O 1
ATOM 600 N N . THR A 1 76 ? 6.895 -10.359 -28.406 1 94.44 76 THR A N 1
ATOM 601 C CA . THR A 1 76 ? 6.023 -11.352 -29.031 1 94.44 76 THR A CA 1
ATOM 602 C C . THR A 1 76 ? 6.844 -12.477 -29.656 1 94.44 76 THR A C 1
ATOM 604 O O . THR A 1 76 ? 7.852 -12.227 -30.312 1 94.44 76 THR A O 1
ATOM 607 N N . ARG A 1 77 ? 6.391 -13.672 -29.422 1 92.69 77 ARG A N 1
ATOM 608 C CA . ARG A 1 77 ? 7.102 -14.844 -29.938 1 92.69 77 ARG A CA 1
ATOM 609 C C . ARG A 1 77 ? 6.441 -15.375 -31.203 1 92.69 77 ARG A C 1
ATOM 611 O O . ARG A 1 77 ? 5.305 -15.016 -31.516 1 92.69 77 ARG A O 1
ATOM 618 N N . LYS A 1 78 ? 7.195 -16.297 -31.797 1 91.38 78 LYS A N 1
ATOM 619 C CA . LYS A 1 78 ? 6.719 -16.891 -33.031 1 91.38 78 LYS A CA 1
ATOM 620 C C . LYS A 1 78 ? 5.449 -17.719 -32.812 1 91.38 78 LYS A C 1
ATOM 622 O O . LYS A 1 78 ? 4.59 -17.797 -33.688 1 91.38 78 LYS A O 1
ATOM 627 N N . ASN A 1 79 ? 5.191 -18.188 -31.656 1 90.06 79 ASN A N 1
ATOM 628 C CA . ASN A 1 79 ? 4.039 -19.031 -31.359 1 90.06 79 ASN A CA 1
ATOM 629 C C . ASN A 1 79 ? 2.818 -18.188 -30.984 1 90.06 79 ASN A C 1
ATOM 631 O O . ASN A 1 79 ? 1.779 -18.734 -30.609 1 90.06 79 ASN A O 1
ATOM 635 N N . GLY A 1 80 ? 2.982 -16.938 -31.031 1 89.5 80 GLY A N 1
ATOM 636 C CA . GLY A 1 80 ? 1.861 -16.047 -30.797 1 89.5 80 GLY A CA 1
ATOM 637 C C . GLY A 1 80 ? 1.719 -15.625 -29.344 1 89.5 80 GLY A C 1
ATOM 638 O O . GLY A 1 80 ? 0.8 -14.891 -28.984 1 89.5 80 GLY A O 1
ATOM 639 N N . 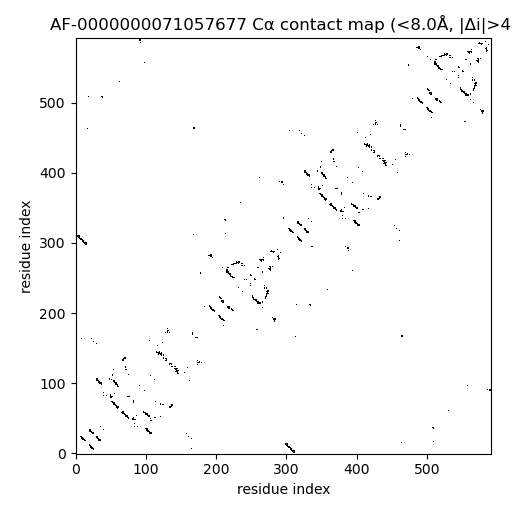GLU A 1 81 ? 2.658 -16.094 -28.547 1 92.56 81 GLU A N 1
ATOM 640 C CA . GLU A 1 81 ? 2.619 -15.75 -27.125 1 92.56 81 GLU A CA 1
ATOM 641 C C . GLU A 1 81 ? 3.502 -14.539 -26.828 1 92.56 81 GLU A C 1
ATOM 643 O O . GLU A 1 81 ? 4.359 -14.18 -27.641 1 92.56 81 GLU A O 1
ATOM 648 N N . GLY A 1 82 ? 3.209 -13.852 -25.75 1 95.5 82 GLY A N 1
ATOM 649 C CA . GLY A 1 82 ? 3.93 -12.633 -25.438 1 95.5 82 GLY A CA 1
ATOM 650 C C . GLY A 1 82 ? 4.285 -12.516 -23.953 1 95.5 82 GLY A C 1
ATOM 651 O O . GLY A 1 82 ? 4.859 -13.438 -23.375 1 95.5 82 GLY A O 1
ATOM 652 N N . VAL A 1 83 ? 3.977 -11.391 -23.422 1 96.94 83 VAL A N 1
ATOM 653 C CA . VAL A 1 83 ? 4.477 -10.984 -22.109 1 96.94 83 VAL A CA 1
ATOM 654 C C . VAL A 1 83 ? 3.938 -11.93 -21.047 1 96.94 83 VAL A C 1
ATOM 656 O O . VAL A 1 83 ? 4.652 -12.281 -20.094 1 96.94 83 VAL A O 1
ATOM 659 N N . LEU A 1 84 ? 2.699 -12.398 -21.156 1 96.25 84 LEU A N 1
ATOM 660 C CA . LEU A 1 84 ? 2.121 -13.258 -20.125 1 96.25 84 LEU A CA 1
ATOM 661 C C . LEU A 1 84 ? 2.873 -14.578 -20.047 1 96.25 84 LEU A C 1
ATOM 663 O O . LEU A 1 84 ? 3.109 -15.086 -18.938 1 96.25 84 LEU A O 1
ATOM 667 N N . LEU A 1 85 ? 3.201 -15.18 -21.172 1 93.94 85 LEU A N 1
ATOM 668 C CA . LEU A 1 85 ? 3.932 -16.453 -21.172 1 93.94 85 LEU A CA 1
ATOM 669 C C . LEU A 1 85 ? 5.254 -16.312 -20.422 1 93.94 85 LEU A C 1
ATOM 671 O O . LEU A 1 85 ? 5.641 -17.188 -19.656 1 93.94 85 LEU A O 1
ATOM 675 N N . ARG A 1 86 ? 5.957 -15.227 -20.672 1 94.5 86 ARG A N 1
ATOM 676 C CA . ARG A 1 86 ? 7.223 -14.992 -19.984 1 94.5 86 ARG A CA 1
ATOM 677 C C . ARG A 1 86 ? 7.02 -14.914 -18.469 1 94.5 86 ARG A C 1
ATOM 679 O O . ARG A 1 86 ? 7.832 -15.438 -17.703 1 94.5 86 ARG A O 1
ATOM 686 N N . VAL A 1 87 ? 6.012 -14.211 -18.031 1 94.94 87 VAL A N 1
ATOM 687 C CA . VAL A 1 87 ? 5.688 -14.117 -16.609 1 94.94 87 VAL A CA 1
ATOM 688 C C . VAL A 1 87 ? 5.426 -15.516 -16.047 1 94.94 87 VAL A C 1
ATOM 690 O O . VAL A 1 87 ? 5.91 -15.852 -14.961 1 94.94 87 VAL A O 1
ATOM 693 N N . GLN A 1 88 ? 4.684 -16.281 -16.797 1 92.5 88 GLN A N 1
ATOM 694 C CA . GLN A 1 88 ? 4.375 -17.641 -16.375 1 92.5 88 GLN A CA 1
ATOM 695 C C . GLN A 1 88 ? 5.645 -18.484 -16.25 1 92.5 88 GLN A C 1
ATOM 697 O O . GLN A 1 88 ? 5.738 -19.344 -15.367 1 92.5 88 GLN A O 1
ATOM 702 N N . GLU A 1 89 ? 6.605 -18.25 -17.094 1 91.44 89 GLU A N 1
ATOM 703 C CA . GLU A 1 89 ? 7.887 -18.953 -17 1 91.44 89 GLU A CA 1
ATOM 704 C C . GLU A 1 89 ? 8.594 -18.641 -15.695 1 91.44 89 GLU A C 1
ATOM 706 O O . GLU A 1 89 ? 9.305 -19.484 -15.141 1 91.44 89 GLU A O 1
ATOM 711 N N . HIS A 1 90 ? 8.375 -17.422 -15.156 1 91.38 90 HIS A N 1
ATOM 712 C CA . HIS A 1 90 ? 8.977 -17.047 -13.883 1 91.38 90 HIS A CA 1
ATOM 713 C C . HIS A 1 90 ? 8.367 -17.828 -12.727 1 91.38 90 HIS A C 1
ATOM 715 O O . HIS A 1 90 ? 8.977 -17.953 -11.664 1 91.38 90 HIS A O 1
ATOM 721 N N . THR A 1 91 ? 7.121 -18.219 -12.859 1 87.88 91 THR A N 1
ATOM 722 C CA . THR A 1 91 ? 6.5 -19 -11.789 1 87.88 91 THR A CA 1
ATOM 723 C C . THR A 1 91 ? 7.195 -20.344 -11.625 1 87.88 91 THR A C 1
ATOM 725 O O . THR A 1 91 ? 7.082 -20.984 -10.57 1 87.88 91 THR A O 1
ATOM 728 N N . ARG A 1 92 ? 7.879 -20.75 -12.648 1 82.56 92 ARG A N 1
ATOM 729 C CA . ARG A 1 92 ? 8.523 -22.062 -12.648 1 82.56 92 ARG A CA 1
ATOM 730 C C . ARG A 1 92 ? 9.977 -21.953 -12.195 1 82.56 92 ARG A C 1
ATOM 732 O O . ARG A 1 92 ? 10.609 -22.969 -11.883 1 82.56 92 ARG A O 1
ATOM 739 N N . ASP A 1 93 ? 10.453 -20.766 -12.227 1 75.06 93 ASP A N 1
ATOM 740 C CA . ASP A 1 93 ? 11.867 -20.547 -11.906 1 75.06 93 ASP A CA 1
ATOM 741 C C . ASP A 1 93 ? 12.125 -20.734 -10.414 1 75.06 93 ASP A C 1
ATOM 743 O O . ASP A 1 93 ? 11.344 -20.281 -9.578 1 75.06 93 ASP A O 1
ATOM 747 N N . ASN A 1 94 ? 12.992 -21.703 -10.047 1 60.47 94 ASN A N 1
ATOM 748 C CA . ASN A 1 94 ? 13.383 -21.969 -8.664 1 60.47 94 ASN A CA 1
ATOM 749 C C . ASN A 1 94 ? 14.047 -20.75 -8.023 1 60.47 94 ASN A C 1
ATOM 751 O O . ASN A 1 94 ? 14.188 -20.688 -6.801 1 60.47 94 ASN A O 1
ATOM 755 N N . HIS A 1 95 ? 14.711 -19.969 -8.898 1 52.34 95 HIS A N 1
ATOM 756 C CA . HIS A 1 95 ? 15.625 -18.953 -8.406 1 52.34 95 HIS A CA 1
ATOM 757 C C . HIS A 1 95 ? 14.867 -17.719 -7.918 1 52.34 95 HIS A C 1
ATOM 759 O O . HIS A 1 95 ? 15.414 -16.891 -7.18 1 52.34 95 HIS A O 1
ATOM 765 N N . ALA A 1 96 ? 13.617 -17.578 -8.523 1 56.62 96 ALA A N 1
ATOM 766 C CA . ALA A 1 96 ? 13.07 -16.266 -8.195 1 56.62 96 ALA A CA 1
ATOM 767 C C . ALA A 1 96 ? 12.336 -16.297 -6.855 1 56.62 96 ALA A C 1
ATOM 769 O O . ALA A 1 96 ? 11.859 -17.344 -6.426 1 56.62 96 ALA A O 1
ATOM 770 N N . ASP A 1 97 ? 12.602 -15.32 -6.109 1 73.25 97 ASP A N 1
ATOM 771 C CA . ASP A 1 97 ? 11.773 -15.055 -4.938 1 73.25 97 ASP A CA 1
ATOM 772 C C . ASP A 1 97 ? 10.289 -15.094 -5.297 1 73.25 97 ASP A C 1
ATOM 774 O O . ASP A 1 97 ? 9.898 -14.742 -6.41 1 73.25 97 ASP A O 1
ATOM 778 N N . TYR A 1 98 ? 9.562 -15.859 -4.516 1 87 98 TYR A N 1
ATOM 779 C CA . TYR A 1 98 ? 8.133 -15.984 -4.738 1 87 98 TYR A CA 1
ATOM 780 C C . TYR A 1 98 ? 7.484 -14.609 -4.895 1 87 98 TYR A C 1
ATOM 782 O O . TYR A 1 98 ? 7.75 -13.703 -4.105 1 87 98 TYR A O 1
ATOM 790 N N . PHE A 1 99 ? 6.852 -14.383 -6.039 1 93.44 99 PHE A N 1
ATOM 791 C CA . PHE A 1 99 ? 6.102 -13.141 -6.227 1 93.44 99 PHE A CA 1
ATOM 792 C C . PHE A 1 99 ? 4.605 -13.391 -6.117 1 93.44 99 PHE A C 1
ATOM 794 O O . PHE A 1 99 ? 4.125 -14.477 -6.453 1 93.44 99 PHE A O 1
ATOM 801 N N . ASN A 1 100 ? 3.814 -12.406 -5.652 1 92.81 100 ASN A N 1
ATOM 802 C CA . ASN A 1 100 ? 2.379 -12.555 -5.426 1 92.81 100 ASN A CA 1
ATOM 803 C C . ASN A 1 100 ? 1.569 -11.734 -6.43 1 92.81 100 ASN A C 1
ATOM 805 O O . ASN A 1 100 ? 0.432 -12.086 -6.746 1 92.81 100 ASN A O 1
ATOM 809 N N . ASP A 1 101 ? 2.121 -10.578 -6.844 1 95.19 101 ASP A N 1
ATOM 810 C CA . ASP A 1 101 ? 1.451 -9.688 -7.789 1 95.19 101 ASP A CA 1
ATOM 811 C C . ASP A 1 101 ? 2.316 -9.453 -9.023 1 95.19 101 ASP A C 1
ATOM 813 O O . ASP A 1 101 ? 3.543 -9.391 -8.93 1 95.19 101 ASP A O 1
ATOM 817 N N . VAL A 1 102 ? 1.615 -9.328 -10.078 1 97.38 102 VAL A N 1
ATOM 818 C CA . VAL A 1 102 ? 2.262 -8.992 -11.344 1 97.38 102 VAL A CA 1
ATOM 819 C C . VAL A 1 102 ? 1.61 -7.746 -11.945 1 97.38 102 VAL A C 1
ATOM 821 O O . VAL A 1 102 ? 0.384 -7.621 -11.945 1 97.38 102 VAL A O 1
ATOM 824 N N . ILE A 1 103 ? 2.424 -6.84 -12.367 1 98.5 103 ILE A N 1
ATOM 825 C CA . ILE A 1 103 ? 1.933 -5.73 -13.18 1 98.5 103 ILE A CA 1
ATOM 826 C C . ILE A 1 103 ? 2.525 -5.812 -14.586 1 98.5 103 ILE A C 1
ATOM 828 O O . ILE A 1 103 ? 3.738 -5.973 -14.742 1 98.5 103 ILE A O 1
ATOM 832 N N . ILE A 1 104 ? 1.68 -5.773 -15.547 1 98.69 104 ILE A N 1
ATOM 833 C CA . ILE A 1 104 ? 2.096 -5.844 -16.938 1 98.69 104 ILE A CA 1
ATOM 834 C C . ILE A 1 104 ? 1.766 -4.527 -17.641 1 98.69 104 ILE A C 1
ATOM 836 O O . ILE A 1 104 ? 0.643 -4.027 -17.547 1 98.69 104 ILE A O 1
ATOM 840 N N . LEU A 1 105 ? 2.748 -3.949 -18.281 1 98.75 105 LEU A N 1
ATOM 841 C CA . LEU A 1 105 ? 2.576 -2.799 -19.156 1 98.75 105 LEU A CA 1
ATOM 842 C C . LEU A 1 105 ? 2.666 -3.219 -20.625 1 98.75 105 LEU A C 1
ATOM 844 O O . LEU A 1 105 ? 3.658 -3.818 -21.047 1 98.75 105 LEU A O 1
ATOM 848 N N . THR A 1 106 ? 1.674 -2.945 -21.375 1 98.44 106 THR A N 1
ATOM 849 C CA . THR A 1 106 ? 1.673 -3.111 -22.812 1 98.44 106 THR A CA 1
ATOM 850 C C . THR A 1 106 ? 0.848 -2.016 -23.484 1 98.44 106 THR A C 1
ATOM 852 O O . THR A 1 106 ? 0.735 -0.906 -22.953 1 98.44 106 THR A O 1
ATOM 855 N N . THR A 1 107 ? 0.5 -2.232 -24.781 1 97.56 107 THR A N 1
ATOM 856 C CA . THR A 1 107 ? -0.259 -1.204 -25.484 1 97.56 107 THR A CA 1
ATOM 857 C C . THR A 1 107 ? -1.531 -1.791 -26.094 1 97.56 107 THR A C 1
ATOM 859 O O . THR A 1 107 ? -1.618 -3.002 -26.312 1 97.56 107 THR A O 1
ATOM 862 N N . GLN A 1 108 ? -2.469 -0.93 -26.281 1 94.62 108 GLN A N 1
ATOM 863 C CA . GLN A 1 108 ? -3.738 -1.343 -26.875 1 94.62 108 GLN A CA 1
ATOM 864 C C . GLN A 1 108 ? -3.582 -1.666 -28.359 1 94.62 108 GLN A C 1
ATOM 866 O O . GLN A 1 108 ? -4.332 -2.48 -28.906 1 94.62 108 GLN A O 1
ATOM 871 N N . ASN A 1 109 ? -2.58 -1.062 -29.016 1 93.56 109 ASN A N 1
ATOM 872 C CA . ASN A 1 109 ? -2.441 -1.2 -30.469 1 93.56 109 ASN A CA 1
ATOM 873 C C . ASN A 1 109 ? -1.185 -1.983 -30.844 1 93.56 109 ASN A C 1
ATOM 875 O O . ASN A 1 109 ? -0.69 -1.878 -31.969 1 93.56 109 ASN A O 1
ATOM 879 N N . ASN A 1 110 ? -0.563 -2.686 -29.906 1 94.25 110 ASN A N 1
ATOM 880 C CA . ASN A 1 110 ? 0.617 -3.512 -30.141 1 94.25 110 ASN A CA 1
ATOM 881 C C . ASN A 1 110 ? 1.761 -2.703 -30.75 1 94.25 110 ASN A C 1
ATOM 883 O O . ASN A 1 110 ? 2.385 -3.131 -31.719 1 94.25 110 ASN A O 1
ATOM 887 N N . SER A 1 111 ? 2.043 -1.56 -30.172 1 93.81 111 SER A N 1
ATOM 888 C CA . SER A 1 111 ? 2.998 -0.627 -30.766 1 93.81 111 SER A CA 1
ATOM 889 C C . SER A 1 111 ? 4.395 -0.82 -30.188 1 93.81 111 SER A C 1
ATOM 891 O O . SER A 1 111 ? 5.363 -0.233 -30.672 1 93.81 111 SER A O 1
ATOM 893 N N . PHE A 1 112 ? 4.555 -1.636 -29.109 1 95.81 112 PHE A N 1
ATOM 894 C CA . PHE A 1 112 ? 5.867 -1.812 -28.484 1 95.81 112 PHE A CA 1
ATOM 895 C C . PHE A 1 112 ? 6.734 -2.746 -29.328 1 95.81 112 PHE A C 1
ATOM 897 O O . PHE A 1 112 ? 6.359 -3.896 -29.562 1 95.81 112 PHE A O 1
ATOM 904 N N . GLY A 1 113 ? 7.812 -2.283 -29.781 1 94.12 113 GLY A N 1
ATOM 905 C CA . GLY A 1 113 ? 8.852 -3.119 -30.359 1 94.12 113 GLY A CA 1
ATOM 906 C C . GLY A 1 113 ? 9.969 -3.447 -29.391 1 94.12 113 GLY A C 1
ATOM 907 O O . GLY A 1 113 ? 9.938 -3.018 -28.234 1 94.12 113 GLY A O 1
ATOM 908 N N . PRO A 1 114 ? 10.938 -4.254 -29.859 1 94.31 114 PRO A N 1
ATOM 909 C CA . PRO A 1 114 ? 12.047 -4.668 -29 1 94.31 114 PRO A CA 1
ATOM 910 C C . PRO A 1 114 ? 12.852 -3.486 -28.453 1 94.31 114 PRO A C 1
ATOM 912 O O . PRO A 1 114 ? 13.273 -3.502 -27.297 1 94.31 114 PRO A O 1
ATOM 915 N N . THR A 1 115 ? 13.047 -2.514 -29.266 1 94.5 115 THR A N 1
ATOM 916 C CA . THR A 1 115 ? 13.828 -1.354 -28.844 1 94.5 115 THR A CA 1
ATOM 917 C C . THR A 1 115 ? 13.109 -0.588 -27.75 1 94.5 115 THR A C 1
ATOM 919 O O . THR A 1 115 ? 13.734 -0.201 -26.75 1 94.5 115 THR A O 1
ATOM 922 N N . GLU A 1 116 ? 11.812 -0.369 -27.922 1 95.69 116 GLU A N 1
ATOM 923 C CA . GLU A 1 116 ? 11.016 0.38 -26.953 1 95.69 116 GLU A CA 1
ATOM 924 C C . GLU A 1 116 ? 11.008 -0.317 -25.594 1 95.69 116 GLU A C 1
ATOM 926 O O . GLU A 1 116 ? 11.227 0.32 -24.562 1 95.69 116 GLU A O 1
ATOM 931 N N . ILE A 1 117 ? 10.797 -1.613 -25.562 1 97.06 117 ILE A N 1
ATOM 932 C CA . ILE A 1 117 ? 10.648 -2.309 -24.297 1 97.06 117 ILE A CA 1
ATOM 933 C C . ILE A 1 117 ? 12.016 -2.438 -23.609 1 97.06 117 ILE A C 1
ATOM 935 O O . ILE A 1 117 ? 12.102 -2.438 -22.391 1 97.06 117 ILE A O 1
ATOM 939 N N . SER A 1 118 ? 13.102 -2.539 -24.438 1 96.19 118 SER A N 1
ATOM 940 C CA . SER A 1 118 ? 14.43 -2.539 -23.844 1 96.19 118 SER A CA 1
ATOM 941 C C . SER A 1 118 ? 14.719 -1.216 -23.141 1 96.19 118 SER A C 1
ATOM 943 O O . SER A 1 118 ? 15.211 -1.201 -22 1 96.19 118 SER A O 1
ATOM 945 N N . TYR A 1 119 ? 14.398 -0.171 -23.844 1 96.62 119 TYR A N 1
ATOM 946 C CA . TYR A 1 119 ? 14.57 1.15 -23.25 1 96.62 119 TYR A CA 1
ATOM 947 C C . TYR A 1 119 ? 13.75 1.289 -21.969 1 96.62 119 TYR A C 1
ATOM 949 O O . TYR A 1 119 ? 14.266 1.749 -20.938 1 96.62 119 TYR A O 1
ATOM 957 N N . LEU A 1 120 ? 12.531 0.925 -22.031 1 97.88 120 LEU A N 1
ATOM 958 C CA . LEU A 1 120 ? 11.617 1.05 -20.906 1 97.88 120 LEU A CA 1
ATOM 959 C C . LEU A 1 120 ? 12.094 0.208 -19.734 1 97.88 120 LEU A C 1
ATOM 961 O O . LEU A 1 120 ? 12.086 0.669 -18.578 1 97.88 120 LEU A O 1
ATOM 965 N N . GLU A 1 121 ? 12.461 -1.026 -19.969 1 97.44 121 GLU A N 1
ATOM 966 C CA . GLU A 1 121 ? 12.961 -1.888 -18.906 1 97.44 121 GLU A CA 1
ATOM 967 C C . GLU A 1 121 ? 14.141 -1.238 -18.188 1 97.44 121 GLU A C 1
ATOM 969 O O . GLU A 1 121 ? 14.195 -1.246 -16.953 1 97.44 121 GLU A O 1
ATOM 974 N N . ASN A 1 122 ? 15 -0.743 -18.953 1 96.81 122 ASN A N 1
ATOM 975 C CA . ASN A 1 122 ? 16.172 -0.071 -18.391 1 96.81 122 ASN A CA 1
ATOM 976 C C . ASN A 1 122 ? 15.766 1.119 -17.531 1 96.81 122 ASN A C 1
ATOM 978 O O . ASN A 1 122 ? 16.234 1.251 -16.391 1 96.81 122 ASN A O 1
ATOM 982 N N . GLN A 1 123 ? 14.93 1.95 -18.078 1 96.62 123 GLN A N 1
ATOM 983 C CA . GLN A 1 123 ? 14.492 3.146 -17.375 1 96.62 123 GLN A CA 1
ATOM 984 C C . GLN A 1 123 ? 13.789 2.783 -16.062 1 96.62 123 GLN A C 1
ATOM 986 O O . GLN A 1 123 ? 14.094 3.346 -15.016 1 96.62 123 GLN A O 1
ATOM 991 N N . PHE A 1 124 ? 12.867 1.858 -16.109 1 98.06 124 PHE A N 1
ATOM 992 C CA . PHE A 1 124 ? 12.109 1.467 -14.93 1 98.06 124 PHE A CA 1
ATOM 993 C C . PHE A 1 124 ? 13.031 0.861 -13.875 1 98.06 124 PHE A C 1
ATOM 995 O O . PHE A 1 124 ? 12.867 1.117 -12.68 1 98.06 124 PHE A O 1
ATOM 1002 N N . THR A 1 125 ? 13.977 0.032 -14.32 1 97.25 125 THR A N 1
ATOM 1003 C CA . THR A 1 125 ? 14.914 -0.58 -13.383 1 97.25 125 THR A CA 1
ATOM 1004 C C . THR A 1 125 ? 15.734 0.487 -12.664 1 97.25 125 THR A C 1
ATOM 1006 O O . THR A 1 125 ? 15.875 0.452 -11.445 1 97.25 125 THR A O 1
ATOM 1009 N N . GLN A 1 126 ? 16.219 1.414 -13.398 1 95.06 126 GLN A N 1
ATOM 1010 C CA . GLN A 1 126 ? 17.016 2.492 -12.82 1 95.06 126 GLN A CA 1
ATOM 1011 C C . GLN A 1 126 ? 16.188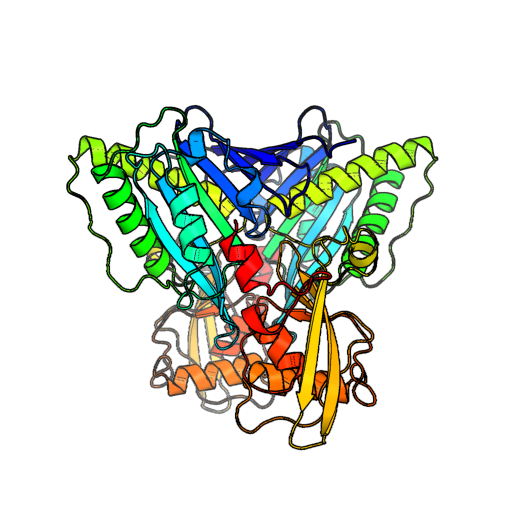 3.328 -11.844 1 95.06 126 GLN A C 1
ATOM 1013 O O . GLN A 1 126 ? 16.641 3.65 -10.75 1 95.06 126 GLN A O 1
ATOM 1018 N N . LEU A 1 127 ? 15.008 3.666 -12.305 1 95.56 127 LEU A N 1
ATOM 1019 C CA . LEU A 1 127 ? 14.133 4.469 -11.461 1 95.56 127 LEU A CA 1
ATOM 1020 C C . LEU A 1 127 ? 13.82 3.744 -10.156 1 95.56 127 LEU A C 1
ATOM 1022 O O . LEU A 1 127 ? 13.805 4.363 -9.086 1 95.56 127 LEU A O 1
ATOM 1026 N N . ALA A 1 128 ? 13.523 2.449 -10.195 1 96.56 128 ALA A N 1
ATOM 1027 C CA . ALA A 1 128 ? 13.242 1.656 -9.008 1 96.56 128 ALA A CA 1
ATOM 1028 C C . ALA A 1 128 ? 14.445 1.621 -8.07 1 96.56 128 ALA A C 1
ATOM 1030 O O . ALA A 1 128 ? 14.297 1.757 -6.852 1 96.56 128 ALA A O 1
ATOM 1031 N N . GLN A 1 129 ? 15.586 1.451 -8.625 1 94.12 129 GLN A N 1
ATOM 1032 C CA . GLN A 1 129 ? 16.812 1.438 -7.832 1 94.12 129 GLN A CA 1
ATOM 1033 C C . GLN A 1 129 ? 17.047 2.787 -7.16 1 94.12 129 GLN A C 1
ATOM 1035 O O . GLN A 1 129 ? 17.391 2.844 -5.98 1 94.12 129 GLN A O 1
ATOM 1040 N N . ASP A 1 130 ? 16.797 3.818 -7.93 1 91.12 130 ASP A N 1
ATOM 1041 C CA . ASP A 1 130 ? 16.984 5.168 -7.41 1 91.12 130 ASP A CA 1
ATOM 1042 C C . ASP A 1 130 ? 16.031 5.461 -6.258 1 91.12 130 ASP A C 1
ATOM 1044 O O . ASP A 1 130 ? 16.406 6.129 -5.293 1 91.12 130 ASP A O 1
ATOM 1048 N N . ALA A 1 131 ? 14.82 5.012 -6.414 1 91.81 131 ALA A N 1
ATOM 1049 C CA . ALA A 1 131 ? 13.828 5.238 -5.371 1 91.81 131 ALA A CA 1
ATOM 1050 C C . ALA A 1 131 ? 14.188 4.488 -4.094 1 91.81 131 ALA A C 1
ATOM 1052 O O . ALA A 1 131 ? 13.867 4.934 -2.988 1 91.81 131 ALA A O 1
ATOM 1053 N N . ASN A 1 132 ? 14.758 3.291 -4.25 1 89.44 132 ASN A N 1
ATOM 1054 C CA . ASN A 1 132 ? 15.312 2.494 -3.164 1 89.44 132 ASN A CA 1
ATOM 1055 C C . ASN A 1 132 ? 14.25 2.125 -2.137 1 89.44 132 ASN A C 1
ATOM 1057 O O . ASN A 1 132 ? 14.484 2.209 -0.931 1 89.44 132 ASN A O 1
ATOM 1061 N N . ARG A 1 133 ? 13.062 1.851 -2.566 1 90.75 133 ARG A N 1
ATOM 1062 C CA . ARG A 1 133 ? 11.977 1.409 -1.697 1 90.75 133 ARG A CA 1
ATOM 1063 C C . ARG A 1 133 ? 11.82 -0.106 -1.745 1 90.75 133 ARG A C 1
ATOM 1065 O O . ARG A 1 133 ? 11.375 -0.72 -0.773 1 90.75 133 ARG A O 1
ATOM 1072 N N . PHE A 1 134 ? 12.141 -0.653 -2.883 1 94.38 134 PHE A N 1
ATOM 1073 C CA . PHE A 1 134 ? 12.07 -2.09 -3.117 1 94.38 134 PHE A CA 1
ATOM 1074 C C . PHE A 1 134 ? 13.461 -2.67 -3.352 1 94.38 134 PHE A C 1
ATOM 1076 O O . PHE A 1 134 ? 14.336 -1.993 -3.887 1 94.38 134 PHE A O 1
ATOM 1083 N N . LEU A 1 135 ? 13.656 -3.867 -2.891 1 93.69 135 LEU A N 1
ATOM 1084 C CA . LEU A 1 135 ? 14.82 -4.617 -3.352 1 93.69 135 LEU A CA 1
ATOM 1085 C C . LEU A 1 135 ? 14.656 -5.027 -4.812 1 93.69 135 LEU A C 1
ATOM 1087 O O . LEU A 1 135 ? 13.828 -5.879 -5.133 1 93.69 135 LEU A O 1
ATOM 1091 N N . VAL A 1 136 ? 15.398 -4.398 -5.66 1 95.12 136 VAL A N 1
ATOM 1092 C CA . VAL A 1 136 ? 15.328 -4.723 -7.078 1 95.12 136 VAL A CA 1
ATOM 1093 C C . VAL A 1 136 ? 16.125 -6 -7.352 1 95.12 136 VAL A C 1
ATOM 1095 O O . VAL A 1 136 ? 17.328 -6.055 -7.105 1 95.12 136 VAL A O 1
ATOM 1098 N N . ARG A 1 137 ? 15.492 -6.988 -7.914 1 93.31 137 ARG A N 1
ATOM 1099 C CA . ARG A 1 137 ? 16.062 -8.328 -8.031 1 93.31 137 ARG A CA 1
ATOM 1100 C C . ARG A 1 137 ? 16.734 -8.523 -9.391 1 93.31 137 ARG A C 1
ATOM 1102 O O . ARG A 1 137 ? 17.266 -9.594 -9.672 1 93.31 137 ARG A O 1
ATOM 1109 N N . ASN A 1 138 ? 16.672 -7.484 -10.148 1 90.56 138 ASN A N 1
ATOM 1110 C CA . ASN A 1 138 ? 17.344 -7.598 -11.445 1 90.56 138 ASN A CA 1
ATOM 1111 C C . ASN A 1 138 ? 18.844 -7.809 -11.281 1 90.56 138 ASN A C 1
ATOM 1113 O O . ASN A 1 138 ? 19.5 -7.102 -10.516 1 90.56 138 ASN A O 1
ATOM 1117 N N . GLY A 1 139 ? 19.422 -8.875 -11.766 1 80.12 139 GLY A N 1
ATOM 1118 C CA . GLY A 1 139 ? 20.844 -9.148 -11.711 1 80.12 139 GLY A CA 1
ATOM 1119 C C . GLY A 1 139 ? 21.672 -8.234 -12.602 1 80.12 139 GLY A C 1
ATOM 1120 O O . GLY A 1 139 ? 22.562 -7.539 -12.133 1 80.12 139 GLY A O 1
ATOM 1121 N N . ASN A 1 140 ? 21.422 -8.227 -13.867 1 76.25 140 ASN A N 1
ATOM 1122 C CA . ASN A 1 140 ? 22.141 -7.445 -14.867 1 76.25 140 ASN A CA 1
ATOM 1123 C C . ASN A 1 140 ? 21.406 -6.16 -15.219 1 76.25 140 ASN A C 1
ATOM 1125 O O . ASN A 1 140 ? 20.172 -6.113 -15.156 1 76.25 140 ASN A O 1
ATOM 1129 N N . GLU A 1 141 ? 22.219 -5.102 -15.406 1 77.75 141 GLU A N 1
ATOM 1130 C CA . GLU A 1 141 ? 21.594 -3.896 -15.93 1 77.75 141 GLU A CA 1
ATOM 1131 C C . GLU A 1 141 ? 21 -4.141 -17.312 1 77.75 141 GLU A C 1
ATOM 1133 O O . GLU A 1 141 ? 21.688 -4.598 -18.219 1 77.75 141 GLU A O 1
ATOM 1138 N N . PRO A 1 142 ? 19.781 -3.781 -17.391 1 80 142 PRO A N 1
ATOM 1139 C CA . PRO A 1 142 ? 19.172 -4.016 -18.703 1 80 142 PRO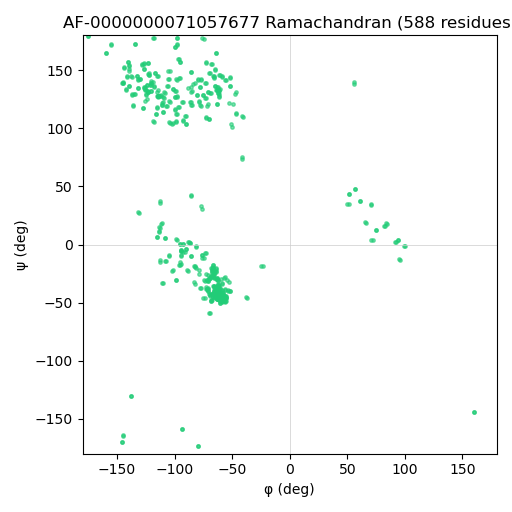 A CA 1
ATOM 1140 C C . PRO A 1 142 ? 19.75 -3.115 -19.797 1 80 142 PRO A C 1
ATOM 1142 O O . PRO A 1 142 ? 20.25 -2.027 -19.5 1 80 142 PRO A O 1
ATOM 1145 N N . ASN A 1 143 ? 19.688 -3.51 -20.969 1 83.19 143 ASN A N 1
ATOM 1146 C CA . ASN A 1 143 ? 20.156 -2.746 -22.125 1 83.19 143 ASN A CA 1
ATOM 1147 C C . ASN A 1 143 ? 19.375 -1.445 -22.297 1 83.19 143 ASN A C 1
ATOM 1149 O O . ASN A 1 143 ? 18.156 -1.434 -22.172 1 83.19 143 ASN A O 1
ATOM 1153 N N . SER A 1 144 ? 19.969 -0.271 -22.516 1 82.5 144 SER A N 1
ATOM 1154 C CA . SER A 1 144 ? 19.328 1.036 -22.609 1 82.5 144 SER A CA 1
ATOM 1155 C C . SER A 1 144 ? 18.547 1.189 -23.906 1 82.5 144 SER A C 1
ATOM 1157 O O . SER A 1 144 ? 17.609 1.984 -23.984 1 82.5 144 SER A O 1
ATOM 1159 N N . GLY A 1 145 ? 18.688 0.256 -24.75 1 76.94 145 GLY A N 1
ATOM 1160 C CA . GLY A 1 145 ? 18.062 0.427 -26.047 1 76.94 145 GLY A CA 1
ATOM 1161 C C . GLY A 1 145 ? 18.484 1.705 -26.75 1 76.94 145 GLY A C 1
ATOM 1162 O O . GLY A 1 145 ? 18.766 2.717 -26.094 1 76.94 145 GLY A O 1
ATOM 1163 N N . ASN A 1 146 ? 18.75 1.745 -28.016 1 85.75 146 ASN A N 1
ATOM 1164 C CA . ASN A 1 146 ? 19.094 2.926 -28.797 1 85.75 146 ASN A CA 1
ATOM 1165 C C . ASN A 1 146 ? 17.859 3.555 -29.422 1 85.75 146 ASN A C 1
ATOM 1167 O O . ASN A 1 146 ? 17.25 2.967 -30.312 1 85.75 146 ASN A O 1
ATOM 1171 N N . VAL A 1 147 ? 17.453 4.727 -28.844 1 90.62 147 VAL A N 1
ATOM 1172 C CA . VAL A 1 147 ? 16.25 5.371 -29.375 1 90.62 147 VAL A CA 1
ATOM 1173 C C . VAL A 1 147 ? 16.578 6.789 -29.828 1 90.62 147 VAL A C 1
ATOM 1175 O O . VAL A 1 147 ? 17.5 7.422 -29.281 1 90.62 147 VAL A O 1
ATOM 1178 N N . THR A 1 148 ? 15.898 7.273 -30.875 1 91.31 148 THR A N 1
ATOM 1179 C CA . THR A 1 148 ? 16 8.664 -31.297 1 91.31 148 THR A CA 1
ATOM 1180 C C . THR A 1 148 ? 15.477 9.609 -30.219 1 91.31 148 THR A C 1
ATOM 1182 O O . THR A 1 148 ? 14.805 9.172 -29.281 1 91.31 148 THR A O 1
ATOM 1185 N N . GLU A 1 149 ? 15.789 10.844 -30.344 1 92.19 149 GLU A N 1
ATOM 1186 C CA . GLU A 1 149 ? 15.328 11.836 -29.391 1 92.19 149 GLU A CA 1
ATOM 1187 C C . GLU A 1 149 ? 13.797 11.906 -29.359 1 92.19 149 GLU A C 1
ATOM 1189 O O . GLU A 1 149 ? 13.203 12.031 -28.297 1 92.19 149 GLU A O 1
ATOM 1194 N N . GLU A 1 150 ? 13.242 11.836 -30.594 1 92.12 150 GLU A N 1
ATOM 1195 C CA . GLU A 1 150 ? 11.789 11.883 -30.703 1 92.12 150 GLU A CA 1
ATOM 1196 C C . GLU A 1 150 ? 11.141 10.695 -29.984 1 92.12 150 GLU A C 1
ATOM 1198 O O . GLU A 1 150 ? 10.164 10.852 -29.266 1 92.12 150 GLU A O 1
ATOM 1203 N N . LYS A 1 151 ? 11.703 9.531 -30.266 1 92.94 151 LYS A N 1
ATOM 1204 C CA . LYS A 1 151 ? 11.172 8.32 -29.641 1 92.94 151 LYS A CA 1
ATOM 1205 C C . LYS A 1 151 ? 11.375 8.336 -28.125 1 92.94 151 LYS A C 1
ATOM 1207 O O . LYS A 1 151 ? 10.516 7.883 -27.375 1 92.94 151 LYS A O 1
ATOM 1212 N N . GLN A 1 152 ? 12.523 8.836 -27.75 1 94.69 152 GLN A N 1
ATOM 1213 C CA . GLN A 1 152 ? 12.797 8.953 -26.328 1 94.69 152 GLN A CA 1
ATOM 1214 C C . GLN A 1 152 ? 11.742 9.812 -25.625 1 94.69 152 GLN A C 1
ATOM 1216 O O . GLN A 1 152 ? 11.289 9.484 -24.531 1 94.69 152 GLN A O 1
ATOM 1221 N N . SER A 1 153 ? 11.398 10.891 -26.219 1 94.81 153 SER A N 1
ATOM 1222 C CA . SER A 1 153 ? 10.383 11.766 -25.656 1 94.81 153 SER A CA 1
ATOM 1223 C C . SER A 1 153 ? 9.047 11.039 -25.484 1 94.81 153 SER A C 1
ATOM 1225 O O . SER A 1 153 ? 8.391 11.18 -24.453 1 94.81 153 SER A O 1
ATOM 1227 N N . GLU A 1 154 ? 8.711 10.305 -26.469 1 94.5 154 GLU A N 1
ATOM 1228 C CA . GLU A 1 154 ? 7.488 9.508 -26.406 1 94.5 154 GLU A CA 1
ATOM 1229 C C . GLU A 1 154 ? 7.551 8.484 -25.281 1 94.5 154 GLU A C 1
ATOM 1231 O O . GLU A 1 154 ? 6.594 8.336 -24.516 1 94.5 154 GLU A O 1
ATOM 1236 N N . LEU A 1 155 ? 8.688 7.812 -25.203 1 96.62 155 LEU A N 1
ATOM 1237 C CA . LEU A 1 155 ? 8.844 6.758 -24.203 1 96.62 155 LEU A CA 1
ATOM 1238 C C . LEU A 1 155 ? 8.93 7.344 -22.797 1 96.62 155 LEU A C 1
ATOM 1240 O O . LEU A 1 155 ? 8.477 6.719 -21.828 1 96.62 155 LEU A O 1
ATOM 1244 N N . ASP A 1 156 ? 9.43 8.531 -22.703 1 96.44 156 ASP A N 1
ATOM 1245 C CA . ASP A 1 156 ? 9.445 9.211 -21.406 1 96.44 156 ASP A CA 1
ATOM 1246 C C . ASP A 1 156 ? 8.031 9.453 -20.906 1 96.44 156 ASP A C 1
ATOM 1248 O O . ASP A 1 156 ? 7.773 9.375 -19.703 1 96.44 156 ASP A O 1
ATOM 1252 N N . GLU A 1 157 ? 7.188 9.75 -21.797 1 96 157 GLU A N 1
ATOM 1253 C CA . GLU A 1 157 ? 5.785 9.914 -21.422 1 96 157 GLU A CA 1
ATOM 1254 C C . GLU A 1 157 ? 5.184 8.602 -20.953 1 96 157 GLU A C 1
ATOM 1256 O O . GLU A 1 157 ? 4.398 8.578 -20 1 96 157 GLU A O 1
ATOM 1261 N N . VAL A 1 158 ? 5.527 7.5 -21.609 1 97.56 158 VAL A N 1
ATOM 1262 C CA . VAL A 1 158 ? 5.086 6.176 -21.172 1 97.56 158 VAL A CA 1
ATOM 1263 C C . VAL A 1 158 ? 5.578 5.902 -19.766 1 97.56 158 VAL A C 1
ATOM 1265 O O . VAL A 1 158 ? 4.824 5.41 -18.922 1 97.56 158 VAL A O 1
ATOM 1268 N N . VAL A 1 159 ? 6.812 6.25 -19.547 1 97.88 159 VAL A N 1
ATOM 1269 C CA . VAL A 1 159 ? 7.41 6.047 -18.234 1 97.88 159 VAL A CA 1
ATOM 1270 C C . VAL A 1 159 ? 6.637 6.84 -17.188 1 97.88 159 VAL A C 1
ATOM 1272 O O . VAL A 1 159 ? 6.25 6.293 -16.156 1 97.88 159 VAL A O 1
ATOM 1275 N N . GLU A 1 160 ? 6.363 8.055 -17.453 1 95.81 160 GLU A N 1
ATOM 1276 C CA . GLU A 1 160 ? 5.664 8.922 -16.5 1 95.81 160 GLU A CA 1
ATOM 1277 C C . GLU A 1 160 ? 4.258 8.398 -16.219 1 95.81 160 GLU A C 1
ATOM 1279 O O . GLU A 1 160 ? 3.832 8.336 -15.062 1 95.81 160 GLU A O 1
ATOM 1284 N N . ASN A 1 161 ? 3.553 8.055 -17.266 1 96.88 161 ASN A N 1
ATOM 1285 C CA . ASN A 1 161 ? 2.199 7.527 -17.094 1 96.88 161 ASN A CA 1
ATOM 1286 C C . ASN A 1 161 ? 2.195 6.223 -16.312 1 96.88 161 ASN A C 1
ATOM 1288 O O . ASN A 1 161 ? 1.338 6.012 -15.453 1 96.88 161 ASN A O 1
ATOM 1292 N N . THR A 1 162 ? 3.143 5.383 -16.594 1 98.06 162 THR A N 1
ATOM 1293 C CA . THR A 1 162 ? 3.248 4.098 -15.906 1 98.06 162 THR A CA 1
ATOM 1294 C C . THR A 1 162 ? 3.541 4.305 -14.422 1 98.06 162 THR A C 1
ATOM 1296 O O . THR A 1 162 ? 2.926 3.662 -13.57 1 98.06 162 THR A O 1
ATOM 1299 N N . LYS A 1 163 ? 4.438 5.215 -14.156 1 96.62 163 LYS A N 1
ATOM 1300 C CA . LYS A 1 163 ? 4.758 5.551 -12.773 1 96.62 163 LYS A CA 1
ATOM 1301 C C . LYS A 1 163 ? 3.51 5.977 -12.008 1 96.62 163 LYS A C 1
ATOM 1303 O O . LYS A 1 163 ? 3.279 5.52 -10.883 1 96.62 163 LYS A O 1
ATOM 1308 N N . ILE A 1 164 ? 2.775 6.762 -12.625 1 95.25 164 ILE A N 1
ATOM 1309 C CA . ILE A 1 164 ? 1.574 7.316 -12.008 1 95.25 164 ILE A CA 1
ATOM 1310 C C . ILE A 1 164 ? 0.571 6.199 -11.734 1 95.25 164 ILE A C 1
ATOM 1312 O O . ILE A 1 164 ? 0.007 6.117 -10.641 1 95.25 164 ILE A O 1
ATOM 1316 N N . ILE A 1 165 ? 0.386 5.34 -12.68 1 97.12 165 ILE A N 1
ATOM 1317 C CA . ILE A 1 165 ? -0.595 4.273 -12.531 1 97.12 165 ILE A CA 1
ATOM 1318 C C . ILE A 1 165 ? -0.135 3.291 -11.461 1 97.12 165 ILE A C 1
ATOM 1320 O O . ILE A 1 165 ? -0.903 2.941 -10.562 1 97.12 165 ILE A O 1
ATOM 1324 N N . ILE A 1 166 ? 1.087 2.871 -11.508 1 97.44 166 ILE A N 1
ATOM 1325 C CA . ILE A 1 166 ? 1.621 1.925 -10.531 1 97.44 166 ILE A CA 1
ATOM 1326 C C . ILE A 1 166 ? 1.543 2.527 -9.133 1 97.44 166 ILE A C 1
ATOM 1328 O O . ILE A 1 166 ? 1.15 1.849 -8.18 1 97.44 166 ILE A O 1
ATOM 1332 N N . GLY A 1 167 ? 1.833 3.791 -9.016 1 95.56 167 GLY A N 1
ATOM 1333 C CA . GLY A 1 167 ? 1.702 4.488 -7.742 1 95.56 167 GLY A CA 1
ATOM 1334 C C . GLY A 1 167 ? 0.269 4.57 -7.254 1 95.56 167 GLY A C 1
ATOM 1335 O O . GLY A 1 167 ? 0.007 4.422 -6.059 1 95.56 167 GLY A O 1
ATOM 1336 N N . SER A 1 168 ? -0.647 4.816 -8.164 1 94.25 168 SER A N 1
ATOM 1337 C CA . SER A 1 168 ? -2.057 4.938 -7.801 1 94.25 168 SER A CA 1
ATOM 1338 C C . SER A 1 168 ? -2.613 3.609 -7.297 1 94.25 168 SER A C 1
ATOM 1340 O O . SER A 1 168 ? -3.539 3.588 -6.484 1 94.25 168 SER A O 1
ATOM 1342 N N . LEU A 1 169 ? -2.016 2.543 -7.723 1 94.56 169 LEU A N 1
ATOM 1343 C CA . LEU A 1 169 ? -2.42 1.212 -7.285 1 94.56 169 LEU A CA 1
ATOM 1344 C C . LEU A 1 169 ? -1.815 0.881 -5.926 1 94.56 169 LEU A C 1
ATOM 1346 O O . LEU A 1 169 ? -2.039 -0.208 -5.391 1 94.56 169 LEU A O 1
ATOM 1350 N N . GLY A 1 170 ? -1.038 1.81 -5.441 1 92.19 170 GLY A N 1
ATOM 1351 C CA . GLY A 1 170 ? -0.508 1.64 -4.098 1 92.19 170 GLY A CA 1
ATOM 1352 C C . GLY A 1 170 ? 0.92 1.129 -4.078 1 92.19 170 GLY A C 1
ATOM 1353 O O . GLY A 1 170 ? 1.491 0.902 -3.01 1 92.19 170 GLY A O 1
ATOM 1354 N N . TYR A 1 171 ? 1.486 0.884 -5.234 1 95 171 TYR A N 1
ATOM 1355 C CA . TYR A 1 171 ? 2.883 0.467 -5.312 1 95 171 TYR A CA 1
ATOM 1356 C C . TYR A 1 171 ? 3.805 1.674 -5.441 1 95 171 TYR A C 1
ATOM 1358 O O . TYR A 1 171 ? 3.98 2.213 -6.535 1 95 171 TYR A O 1
ATOM 1366 N N . ARG A 1 172 ? 4.449 2.057 -4.461 1 92.19 172 ARG A N 1
ATOM 1367 C CA . ARG A 1 172 ? 5.309 3.234 -4.465 1 92.19 172 ARG A CA 1
ATOM 1368 C C . ARG A 1 172 ? 6.707 2.891 -4.969 1 92.19 172 ARG A C 1
ATOM 1370 O O . ARG A 1 172 ? 7.703 3.314 -4.379 1 92.19 172 ARG A O 1
ATOM 1377 N N . LEU A 1 173 ? 6.73 2.127 -5.961 1 95.69 173 LEU A N 1
ATOM 1378 C CA . LEU A 1 173 ? 7.945 1.561 -6.535 1 95.69 173 LEU A CA 1
ATOM 1379 C C . LEU A 1 173 ? 8.898 2.664 -6.984 1 95.69 173 LEU A C 1
ATOM 1381 O O . LEU A 1 173 ? 10.117 2.533 -6.84 1 95.69 173 LEU A O 1
ATOM 1385 N N . PHE A 1 174 ? 8.336 3.805 -7.457 1 95.44 174 PHE A N 1
ATOM 1386 C CA . PHE A 1 174 ? 9.172 4.801 -8.117 1 95.44 174 PHE A CA 1
ATOM 1387 C C . PHE A 1 174 ? 9.195 6.102 -7.316 1 95.44 174 PHE A C 1
ATOM 1389 O O . PHE A 1 174 ? 9.641 7.137 -7.82 1 95.44 174 PHE A O 1
ATOM 1396 N N . ILE A 1 175 ? 8.602 6.074 -6.172 1 88.31 175 ILE A N 1
ATOM 1397 C CA . ILE A 1 175 ? 8.523 7.266 -5.332 1 88.31 175 ILE A CA 1
ATOM 1398 C C . ILE A 1 175 ? 9.609 7.211 -4.262 1 88.31 175 ILE A C 1
ATOM 1400 O O . ILE A 1 175 ? 9.539 6.402 -3.334 1 88.31 175 ILE A O 1
ATOM 1404 N N . PRO A 1 176 ? 10.586 7.973 -4.43 1 84.06 176 PRO A N 1
ATOM 1405 C CA . PRO A 1 176 ? 11.648 7.945 -3.42 1 84.06 176 PRO A CA 1
ATOM 1406 C C . PRO A 1 176 ? 11.164 8.398 -2.045 1 84.06 176 PRO A C 1
ATOM 1408 O O . PRO A 1 176 ? 10.328 9.305 -1.949 1 84.06 176 PRO A O 1
ATOM 1411 N N . ARG A 1 177 ? 11.484 7.664 -1.003 1 71.06 177 ARG A N 1
ATOM 1412 C CA . ARG A 1 177 ? 11.148 8.133 0.339 1 71.06 177 ARG A CA 1
ATOM 1413 C C . ARG A 1 177 ? 11.984 9.352 0.714 1 71.06 177 ARG A C 1
ATOM 1415 O O . ARG A 1 177 ? 11.469 10.305 1.309 1 71.06 177 ARG A O 1
ATOM 1422 N N . VAL A 1 178 ? 13.414 9.25 0.482 1 65.31 178 VAL A N 1
ATOM 1423 C CA . VAL A 1 178 ? 14.352 10.297 0.883 1 65.31 178 VAL A CA 1
ATOM 1424 C C . VAL A 1 178 ? 14.961 10.953 -0.356 1 65.31 178 VAL A C 1
ATOM 1426 O O . VAL A 1 178 ? 15.539 10.266 -1.202 1 65.31 178 VAL A O 1
ATOM 1429 N N . SER A 1 179 ? 14.273 11.156 -1.518 1 51.53 179 SER A N 1
ATOM 1430 C CA . SER A 1 179 ? 15.133 11.438 -2.668 1 51.53 179 SER A CA 1
ATOM 1431 C C . SER A 1 179 ? 15.938 12.719 -2.457 1 51.53 179 SER A C 1
ATOM 1433 O O . SER A 1 179 ? 15.469 13.648 -1.8 1 51.53 179 SER A O 1
ATOM 1435 N N . SER A 1 180 ? 17.188 12.68 -2.711 1 46.31 180 SER A N 1
ATOM 1436 C CA . SER A 1 180 ? 18.125 13.781 -2.93 1 46.31 180 SER A CA 1
ATOM 1437 C C . SER A 1 180 ? 17.484 14.914 -3.711 1 46.31 180 SER A C 1
ATOM 1439 O O . SER A 1 180 ? 17.734 16.094 -3.434 1 46.31 180 SER A O 1
ATOM 1441 N N . GLU A 1 181 ? 16.781 14.547 -4.746 1 45.97 181 GLU A N 1
ATOM 1442 C CA . GLU A 1 181 ? 16.203 15.594 -5.594 1 45.97 181 GLU A CA 1
ATOM 1443 C C . GLU A 1 181 ? 15.047 16.297 -4.902 1 45.97 181 GLU A C 1
ATOM 1445 O O . GLU A 1 181 ? 14.734 17.453 -5.215 1 45.97 181 GLU A O 1
ATOM 1450 N N . MET A 1 182 ? 14.281 15.438 -4.176 1 47.88 182 MET A N 1
ATOM 1451 C CA . MET A 1 182 ? 13.18 16.062 -3.449 1 47.88 182 MET A CA 1
ATOM 1452 C C . MET A 1 182 ? 13.68 17.219 -2.578 1 47.88 182 MET A C 1
ATOM 1454 O O . MET A 1 182 ? 12.977 18.203 -2.383 1 47.88 182 MET A O 1
ATOM 1458 N N . VAL A 1 183 ? 14.945 17.031 -2.098 1 45.94 183 VAL A N 1
ATOM 1459 C CA . VAL A 1 183 ? 15.562 18.125 -1.349 1 45.94 183 VAL A CA 1
ATOM 1460 C C . VAL A 1 183 ? 15.742 19.344 -2.254 1 45.94 183 VAL A C 1
ATOM 1462 O O . VAL A 1 183 ? 15.711 20.484 -1.784 1 45.94 183 VAL A O 1
ATOM 1465 N N . GLU A 1 184 ? 15.891 18.953 -3.443 1 45.59 184 GLU A N 1
ATOM 1466 C CA . GLU A 1 184 ? 16.188 20.125 -4.258 1 45.59 184 GLU A CA 1
ATOM 1467 C C . GLU A 1 184 ? 14.938 20.984 -4.473 1 45.59 184 GLU A C 1
ATOM 1469 O O . GLU A 1 184 ? 15.031 22.203 -4.602 1 45.59 184 GLU A O 1
ATOM 1474 N N . GLN A 1 185 ? 13.82 20.297 -4.812 1 45.34 185 GLN A N 1
ATOM 1475 C CA . GLN A 1 185 ? 12.711 21.219 -5.039 1 45.34 185 GLN A CA 1
ATOM 1476 C C . GLN A 1 185 ? 12.141 21.719 -3.715 1 45.34 185 GLN A C 1
ATOM 1478 O O . GLN A 1 185 ? 11.109 21.234 -3.252 1 45.34 185 GLN A O 1
ATOM 1483 N N . ILE A 1 186 ? 12.992 21.828 -2.822 1 45.56 186 ILE A N 1
ATOM 1484 C CA . ILE A 1 186 ? 12.68 22.391 -1.51 1 45.56 186 ILE A CA 1
ATOM 1485 C C . ILE A 1 186 ? 11.781 23.609 -1.668 1 45.56 186 ILE A C 1
ATOM 1487 O O . ILE A 1 186 ? 12.211 24.625 -2.213 1 45.56 186 ILE A O 1
ATOM 1491 N N . ASP A 1 187 ? 10.586 23.406 -1.968 1 50.56 187 ASP A N 1
ATOM 1492 C CA . ASP A 1 187 ? 9.891 24.641 -1.602 1 50.56 187 ASP A CA 1
ATOM 1493 C C . ASP A 1 187 ? 10.219 25.047 -0.17 1 50.56 187 ASP A C 1
ATOM 1495 O O . ASP A 1 187 ? 10.102 24.25 0.759 1 50.56 187 ASP A O 1
ATOM 1499 N N . ALA A 1 188 ? 11.062 26.031 0.106 1 53.56 188 ALA A N 1
ATOM 1500 C CA . ALA A 1 188 ? 11.477 26.625 1.377 1 53.56 188 ALA A CA 1
ATOM 1501 C C . ALA A 1 188 ? 10.414 26.422 2.449 1 53.56 188 ALA A C 1
ATOM 1503 O O . ALA A 1 188 ? 10.734 26.281 3.633 1 53.56 188 ALA A O 1
ATOM 1504 N N . GLU A 1 189 ? 9.188 26.125 2.047 1 61.59 189 GLU A N 1
ATOM 1505 C CA . GLU A 1 189 ? 8.086 26.203 3.004 1 61.59 189 GLU A CA 1
ATOM 1506 C C . GLU A 1 189 ? 7.93 24.891 3.771 1 61.59 189 GLU A C 1
ATOM 1508 O O . GLU A 1 189 ? 7.27 24.844 4.809 1 61.59 189 GLU A O 1
ATOM 1513 N N . GLN A 1 190 ? 8.773 23.844 3.584 1 84.94 190 GLN A N 1
ATOM 1514 C CA . GLN A 1 190 ? 8.508 22.625 4.355 1 84.94 190 GLN A CA 1
ATOM 1515 C C . GLN A 1 190 ? 9.781 22.109 5.023 1 84.94 190 GLN A C 1
ATOM 1517 O O . GLN A 1 190 ? 9.945 20.906 5.188 1 84.94 190 GLN A O 1
ATOM 1522 N N . ILE A 1 191 ? 10.711 23.156 5.293 1 91.75 191 ILE A N 1
ATOM 1523 C CA . ILE A 1 191 ? 11.938 22.797 6 1 91.75 191 ILE A CA 1
ATOM 1524 C C . ILE A 1 191 ? 11.867 23.312 7.438 1 91.75 191 ILE A C 1
ATOM 1526 O O . ILE A 1 191 ? 11.477 24.453 7.68 1 91.75 191 ILE A O 1
ATOM 1530 N N . PHE A 1 192 ? 12.289 22.438 8.359 1 95.94 192 PHE A N 1
ATOM 1531 C CA . PHE A 1 192 ? 12.281 22.766 9.781 1 95.94 192 PHE A CA 1
ATOM 1532 C C . PHE A 1 192 ? 13.648 22.531 10.398 1 95.94 192 PHE A C 1
ATOM 1534 O O . PHE A 1 192 ? 14.414 21.688 9.922 1 95.94 192 PHE A O 1
ATOM 1541 N N . THR A 1 193 ? 13.898 23.312 11.414 1 97.31 193 THR A N 1
ATOM 1542 C CA . THR A 1 193 ? 15.164 23.172 12.133 1 97.31 193 THR A CA 1
ATOM 1543 C C . THR A 1 193 ? 14.914 22.859 13.602 1 97.31 193 THR A C 1
ATOM 1545 O O . THR A 1 193 ? 13.992 23.391 14.219 1 97.31 193 THR A O 1
ATOM 1548 N N . LEU A 1 194 ? 15.672 21.969 14.086 1 97.88 194 LEU A N 1
ATOM 1549 C CA . LEU A 1 194 ? 15.703 21.641 15.508 1 97.88 194 LEU A CA 1
ATOM 1550 C C . LEU A 1 194 ? 17.016 22.094 16.141 1 97.88 194 LEU A C 1
ATOM 1552 O O . LEU A 1 194 ? 18.094 21.781 15.625 1 97.88 194 LEU A O 1
ATOM 1556 N N . LYS A 1 195 ? 16.938 22.922 17.156 1 96.75 195 LYS A N 1
ATOM 1557 C CA . LYS A 1 195 ? 18.078 23.391 17.938 1 96.75 195 LYS A CA 1
ATOM 1558 C C . LYS A 1 195 ? 17.859 23.156 19.438 1 96.75 195 LYS A C 1
ATOM 1560 O O . LYS A 1 195 ? 16.891 23.656 20 1 96.75 195 LYS A O 1
ATOM 1565 N N . ARG A 1 196 ? 18.719 22.359 19.953 1 95 196 ARG A N 1
ATOM 1566 C CA . ARG A 1 196 ? 18.562 22.031 21.375 1 95 196 ARG A CA 1
ATOM 1567 C C . ARG A 1 196 ? 19.922 21.938 22.062 1 95 196 ARG A C 1
ATOM 1569 O O . ARG A 1 196 ? 20.859 21.328 21.531 1 95 196 ARG A O 1
ATOM 1576 N N . LYS A 1 197 ? 20.047 22.562 23.188 1 93.5 197 LYS A N 1
ATOM 1577 C CA . LYS A 1 197 ? 21.234 22.406 24.016 1 93.5 197 LYS A CA 1
ATOM 1578 C C . LYS A 1 197 ? 21.109 21.203 24.938 1 93.5 197 LYS A C 1
ATOM 1580 O O . LYS A 1 197 ? 20.125 21.078 25.688 1 93.5 197 LYS A O 1
ATOM 1585 N N . ILE A 1 198 ? 22.031 20.328 24.812 1 88.56 198 ILE A N 1
ATOM 1586 C CA . ILE A 1 198 ? 22.031 19.125 25.641 1 88.56 198 ILE A CA 1
ATOM 1587 C C . ILE A 1 198 ? 22.703 19.438 26.969 1 88.56 198 ILE A C 1
ATOM 1589 O O . ILE A 1 198 ? 23.891 19.781 27.016 1 88.56 198 ILE A O 1
ATOM 1593 N N . LYS A 1 199 ? 22.016 19.281 28.016 1 84 199 LYS A N 1
ATOM 1594 C CA . LYS A 1 199 ? 22.516 19.656 29.344 1 84 199 LYS A CA 1
ATOM 1595 C C . LYS A 1 199 ? 23.719 18.797 29.734 1 84 199 LYS A C 1
ATOM 1597 O O . LYS A 1 199 ? 24.688 19.297 30.312 1 84 199 LYS A O 1
ATOM 1602 N N . ARG A 1 200 ? 23.641 17.531 29.5 1 79.06 200 ARG A N 1
ATOM 1603 C CA . ARG A 1 200 ? 24.641 16.578 29.953 1 79.06 200 ARG A CA 1
ATOM 1604 C C . ARG A 1 200 ? 26 16.859 29.312 1 79.06 200 ARG A C 1
ATOM 1606 O O . ARG A 1 200 ? 27.031 16.766 29.984 1 79.06 200 ARG A O 1
ATOM 1613 N N . THR A 1 201 ? 26.078 17.266 28.141 1 76.94 201 THR A N 1
ATOM 1614 C CA . THR A 1 201 ? 27.328 17.438 27.422 1 76.94 201 THR A CA 1
ATOM 1615 C C . THR A 1 201 ? 27.594 18.922 27.156 1 76.94 201 THR A C 1
ATOM 1617 O O . THR A 1 201 ? 28.719 19.312 26.828 1 76.94 201 THR A O 1
ATOM 1620 N N . GLY A 1 202 ? 26.531 19.766 27.359 1 82.94 202 GLY A N 1
ATOM 1621 C CA . GLY A 1 202 ? 26.641 21.188 27.031 1 82.94 202 GLY A CA 1
ATOM 1622 C C . GLY A 1 202 ? 26.688 21.453 25.547 1 82.94 202 GLY A C 1
ATOM 1623 O O . GLY A 1 202 ? 26.797 22.609 25.109 1 82.94 202 GLY A O 1
ATOM 1624 N N . ARG A 1 203 ? 26.547 20.438 24.781 1 87.62 203 ARG A N 1
ATOM 1625 C CA . ARG A 1 203 ? 26.594 20.547 23.328 1 87.62 203 ARG A CA 1
ATOM 1626 C C . ARG A 1 203 ? 25.234 20.984 22.766 1 87.62 203 ARG A C 1
ATOM 1628 O O . ARG A 1 203 ? 24.188 20.594 23.281 1 87.62 203 ARG A O 1
ATOM 1635 N N . GLU A 1 204 ? 25.375 21.906 21.766 1 93.75 204 GLU A N 1
ATOM 1636 C CA . GLU A 1 204 ? 24.156 22.281 21.047 1 93.75 204 GLU A CA 1
ATOM 1637 C C . GLU A 1 204 ? 23.969 21.438 19.797 1 93.75 204 GLU A C 1
ATOM 1639 O O . GLU A 1 204 ? 24.859 21.375 18.938 1 93.75 204 GLU A O 1
ATOM 1644 N N . ILE A 1 205 ? 22.891 20.797 19.719 1 96.25 205 ILE A N 1
ATOM 1645 C CA . ILE A 1 205 ? 22.578 19.953 18.578 1 96.25 205 ILE A CA 1
ATOM 1646 C C . ILE A 1 205 ? 21.688 20.703 17.594 1 96.25 205 ILE A C 1
ATOM 1648 O O . ILE A 1 205 ? 20.688 21.297 18 1 96.25 205 ILE A O 1
ATOM 1652 N N . THR A 1 206 ? 22.078 20.75 16.344 1 97.62 206 THR A N 1
ATOM 1653 C CA . THR A 1 206 ? 21.297 21.375 15.281 1 97.62 206 THR A CA 1
ATOM 1654 C C . THR A 1 206 ? 21.016 20.359 14.164 1 97.62 206 THR A C 1
ATOM 1656 O O . THR A 1 206 ? 21.922 19.688 13.688 1 97.62 206 THR A O 1
ATOM 1659 N N . ALA A 1 207 ? 19.781 20.297 13.766 1 98.12 207 ALA A N 1
ATOM 1660 C CA . ALA A 1 207 ? 19.375 19.375 12.703 1 98.12 207 ALA A CA 1
ATOM 1661 C C . ALA A 1 207 ? 18.281 20 11.828 1 98.12 207 ALA A C 1
ATOM 1663 O O . ALA A 1 207 ? 17.609 20.938 12.25 1 98.12 207 ALA A O 1
ATOM 1664 N N . THR A 1 208 ? 18.25 19.594 10.625 1 96.62 208 THR A N 1
ATOM 1665 C CA . THR A 1 208 ? 17.25 20.062 9.68 1 96.62 208 THR A CA 1
ATOM 1666 C C . THR A 1 208 ? 16.406 18.891 9.172 1 96.62 208 THR A C 1
ATOM 1668 O O . THR A 1 208 ? 16.922 17.797 8.953 1 96.62 208 THR A O 1
ATOM 1671 N N . CYS A 1 209 ? 15.156 19.172 9.055 1 95.12 209 CYS A N 1
ATOM 1672 C CA . CYS A 1 209 ? 14.234 18.141 8.586 1 95.12 209 CYS A CA 1
ATOM 1673 C C . CYS A 1 209 ? 13.25 18.719 7.574 1 95.12 209 CYS A C 1
ATOM 1675 O O . CYS A 1 209 ? 12.859 19.891 7.668 1 95.12 209 CYS A O 1
ATOM 1677 N N . LYS A 1 210 ? 12.898 17.922 6.598 1 93.19 210 LYS A N 1
ATOM 1678 C CA . LYS A 1 210 ? 11.906 18.312 5.598 1 93.19 210 LYS A CA 1
ATOM 1679 C C . LYS A 1 210 ? 10.617 17.516 5.781 1 93.19 210 LYS A C 1
ATOM 1681 O O . LYS A 1 210 ? 10.641 16.281 5.902 1 93.19 210 LYS A O 1
ATOM 1686 N N . GLN A 1 211 ? 9.523 18.219 5.891 1 92.06 211 GLN A N 1
ATOM 1687 C CA . GLN A 1 211 ? 8.219 17.562 5.887 1 92.06 211 GLN A CA 1
ATOM 1688 C C . GLN A 1 211 ? 7.777 17.234 4.465 1 92.06 211 GLN A C 1
ATOM 1690 O O . GLN A 1 211 ? 7.863 18.062 3.568 1 92.06 211 GLN A O 1
ATOM 1695 N N . THR A 1 212 ? 7.387 15.977 4.219 1 90.06 212 THR A N 1
ATOM 1696 C CA . THR A 1 212 ? 6.887 15.523 2.928 1 90.06 212 THR A CA 1
ATOM 1697 C C . THR A 1 212 ? 5.453 15.008 3.055 1 90.06 212 THR A C 1
ATOM 1699 O O . THR A 1 212 ? 4.891 14.992 4.148 1 90.06 212 THR A O 1
ATOM 1702 N N . THR A 1 213 ? 4.871 14.617 1.95 1 88.19 213 THR A N 1
ATOM 1703 C CA . THR A 1 213 ? 3.52 14.07 1.957 1 88.19 213 THR A CA 1
ATOM 1704 C C . THR A 1 213 ? 3.482 12.727 2.684 1 88.19 213 THR A C 1
ATOM 1706 O O . THR A 1 213 ? 2.42 12.281 3.117 1 88.19 213 THR A O 1
ATOM 1709 N N . GLU A 1 214 ? 4.629 12.148 2.836 1 87.94 214 GLU A N 1
ATOM 1710 C CA . GLU A 1 214 ? 4.637 10.805 3.404 1 87.94 214 GLU A CA 1
ATOM 1711 C C . GLU A 1 214 ? 5.176 10.812 4.832 1 87.94 214 GLU A C 1
ATOM 1713 O O . GLU A 1 214 ? 5.086 9.805 5.539 1 87.94 214 GLU A O 1
ATOM 1718 N N . GLY A 1 215 ? 5.801 11.93 5.18 1 91.31 215 GLY A N 1
ATOM 1719 C CA . GLY A 1 215 ? 6.406 11.992 6.5 1 91.31 215 GLY A CA 1
ATOM 1720 C C . GLY A 1 215 ? 7.473 13.062 6.613 1 91.31 215 GLY A C 1
ATOM 1721 O O . GLY A 1 215 ? 7.32 14.156 6.074 1 91.31 215 GLY A O 1
ATOM 1722 N N . PHE A 1 216 ? 8.523 12.703 7.402 1 92.81 216 PHE A N 1
ATOM 1723 C CA . PHE A 1 216 ? 9.578 13.664 7.703 1 92.81 216 PHE A CA 1
ATOM 1724 C C . PHE A 1 216 ? 10.945 13.086 7.355 1 92.81 216 PHE A C 1
ATOM 1726 O O . PHE A 1 216 ? 11.234 11.93 7.648 1 92.81 216 PHE A O 1
ATOM 1733 N N . VAL A 1 217 ? 11.742 13.875 6.727 1 94.06 217 VAL A N 1
ATOM 1734 C CA . VAL A 1 217 ? 13.086 13.438 6.352 1 94.06 217 VAL A CA 1
ATOM 1735 C C . VAL A 1 217 ? 14.125 14.289 7.078 1 94.06 217 VAL A C 1
ATOM 1737 O O . VAL A 1 217 ? 14.242 15.492 6.824 1 94.06 217 VAL A O 1
ATOM 1740 N N . VAL A 1 218 ? 14.867 13.695 8 1 96.38 218 VAL A N 1
ATOM 1741 C CA . VAL A 1 218 ? 16.031 14.375 8.57 1 96.38 218 VAL A CA 1
ATOM 1742 C C . VAL A 1 218 ? 17.156 14.414 7.547 1 96.38 218 VAL A C 1
ATOM 1744 O O . VAL A 1 218 ? 17.562 13.383 7.008 1 96.38 218 VAL A O 1
ATOM 1747 N N . LEU A 1 219 ? 17.656 15.57 7.281 1 94.81 219 LEU A N 1
ATOM 1748 C CA . LEU A 1 219 ? 18.547 15.773 6.145 1 94.81 219 LEU A CA 1
ATOM 1749 C C . LEU A 1 219 ? 19.984 15.461 6.52 1 94.81 219 LEU A C 1
ATOM 1751 O O . LEU A 1 219 ? 20.391 15.664 7.664 1 94.81 219 LEU A O 1
ATOM 1755 N N . LYS A 1 220 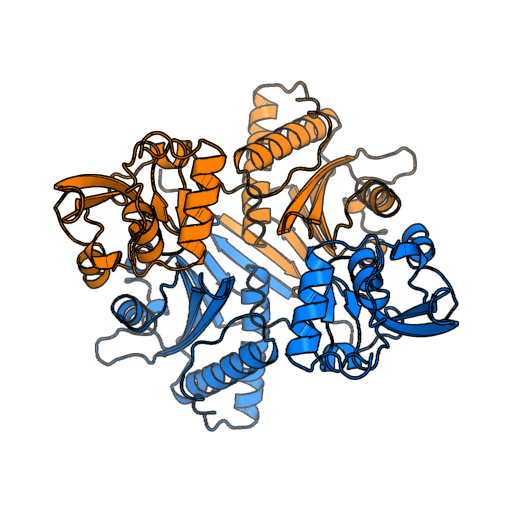? 20.641 15 5.492 1 94.75 220 LYS A N 1
ATOM 1756 C CA . LYS A 1 220 ? 22.094 14.82 5.633 1 94.75 220 LYS A CA 1
ATOM 1757 C C . LYS A 1 220 ? 22.75 16.094 6.156 1 94.75 220 LYS A C 1
ATOM 1759 O O . LYS A 1 220 ? 22.391 17.188 5.746 1 94.75 220 LYS A O 1
ATOM 1764 N N . GLY A 1 221 ? 23.734 15.844 6.973 1 96.31 221 GLY A N 1
ATOM 1765 C CA . GLY A 1 221 ? 24.438 16.984 7.539 1 96.31 221 GLY A CA 1
ATOM 1766 C C . GLY A 1 221 ? 23.922 17.375 8.906 1 96.31 221 GLY A C 1
ATOM 1767 O O . GLY A 1 221 ? 24.578 18.141 9.625 1 96.31 221 GLY A O 1
ATOM 1768 N N . SER A 1 222 ? 22.812 16.875 9.297 1 97.69 222 SER A N 1
ATOM 1769 C CA . SER A 1 222 ? 22.25 17.156 10.617 1 97.69 222 SER A CA 1
ATOM 1770 C C . SER A 1 222 ? 23.141 16.578 11.719 1 97.69 222 SER A C 1
ATOM 1772 O O . SER A 1 222 ? 23.719 15.5 11.57 1 97.69 222 SER A O 1
ATOM 1774 N N . MET A 1 223 ? 23.219 17.281 12.797 1 97.69 223 MET A N 1
ATOM 1775 C CA . MET A 1 223 ? 23.891 16.766 13.984 1 97.69 223 MET A CA 1
ATOM 1776 C C . MET A 1 223 ? 23.016 15.766 14.719 1 97.69 223 MET A C 1
ATOM 1778 O O . MET A 1 223 ? 21.797 15.938 14.781 1 97.69 223 MET A O 1
ATOM 1782 N N . ILE A 1 224 ? 23.625 14.766 15.211 1 96.88 224 ILE A N 1
ATOM 1783 C CA . ILE A 1 224 ? 22.922 13.734 15.977 1 96.88 224 ILE A CA 1
ATOM 1784 C C . ILE A 1 224 ? 23.578 13.586 17.344 1 96.88 224 ILE A C 1
ATOM 1786 O O . ILE A 1 224 ? 24.797 13.477 17.453 1 96.88 224 ILE A O 1
ATOM 1790 N N . GLU A 1 225 ? 22.797 13.633 18.344 1 94.31 225 GLU A N 1
ATOM 1791 C CA . GLU A 1 225 ? 23.312 13.344 19.672 1 94.31 225 GLU A CA 1
ATOM 1792 C C . GLU A 1 225 ? 23.828 11.898 19.75 1 94.31 225 GLU A C 1
ATOM 1794 O O . GLU A 1 225 ? 23.094 10.961 19.422 1 94.31 225 GLU A O 1
ATOM 1799 N N . THR A 1 226 ? 24.984 11.648 20.234 1 89.25 226 THR A N 1
ATOM 1800 C CA . THR A 1 226 ? 25.609 10.336 20.172 1 89.25 226 THR A CA 1
ATOM 1801 C C . THR A 1 226 ? 25.234 9.492 21.391 1 89.25 226 THR A C 1
ATOM 1803 O O . THR A 1 226 ? 25.234 8.266 21.328 1 89.25 226 THR A O 1
ATOM 1806 N N . GLU A 1 227 ? 24.844 10.18 22.406 1 89.25 227 GLU A N 1
ATOM 1807 C CA . GLU A 1 227 ? 24.484 9.461 23.625 1 89.25 227 GLU A CA 1
ATOM 1808 C C . GLU A 1 227 ? 22.969 9.352 23.766 1 89.25 227 GLU A C 1
ATOM 1810 O O . GLU A 1 227 ? 22.25 10.328 23.562 1 89.25 227 GLU A O 1
ATOM 1815 N N . ASP A 1 228 ? 22.578 8.195 24.078 1 90.94 228 ASP A N 1
ATOM 1816 C CA . ASP A 1 228 ? 21.141 7.988 24.281 1 90.94 228 ASP A CA 1
ATOM 1817 C C . ASP A 1 228 ? 20.719 8.477 25.672 1 90.94 228 ASP A C 1
ATOM 1819 O O . ASP A 1 228 ? 21.453 8.328 26.641 1 90.94 228 ASP A O 1
ATOM 1823 N N . GLY A 1 229 ? 19.594 9.055 25.75 1 88.12 229 GLY A N 1
ATOM 1824 C CA . GLY A 1 229 ? 19 9.398 27.031 1 88.12 229 GLY A CA 1
ATOM 1825 C C . GLY A 1 229 ? 18.438 8.195 27.766 1 88.12 229 GLY A C 1
ATOM 1826 O O . GLY A 1 229 ? 18.5 7.074 27.266 1 88.12 229 GLY A O 1
ATOM 1827 N N . LYS A 1 230 ? 17.938 8.438 28.969 1 85.69 230 LYS A N 1
ATOM 1828 C CA . LYS A 1 230 ? 17.375 7.387 29.812 1 85.69 230 LYS A CA 1
ATOM 1829 C C . LYS A 1 230 ? 16.156 6.746 29.188 1 85.69 230 LYS A C 1
ATOM 1831 O O . LYS A 1 230 ? 15.961 5.531 29.281 1 85.69 230 LYS A O 1
ATOM 1836 N N . VAL A 1 231 ? 15.391 7.676 28.547 1 89.94 231 VAL A N 1
ATOM 1837 C CA . VAL A 1 231 ? 14.156 7.191 27.938 1 89.94 231 VAL A CA 1
ATOM 1838 C C . VAL A 1 231 ? 14.195 7.43 26.422 1 89.94 231 VAL A C 1
ATOM 1840 O O . VAL A 1 231 ? 14.219 8.578 25.984 1 89.94 231 VAL A O 1
ATOM 1843 N N . ILE A 1 232 ? 14.367 6.438 25.625 1 90.5 232 ILE A N 1
ATOM 1844 C CA . ILE A 1 232 ? 14.383 6.477 24.172 1 90.5 232 ILE A CA 1
ATOM 1845 C C . ILE A 1 232 ? 13.547 5.324 23.609 1 90.5 232 ILE A C 1
ATOM 1847 O O . ILE A 1 232 ? 13.633 4.195 24.109 1 90.5 232 ILE A O 1
ATOM 1851 N N . PRO A 1 233 ? 12.656 5.695 22.703 1 89.81 233 PRO A N 1
ATOM 1852 C CA . PRO A 1 233 ? 11.945 4.574 22.094 1 89.81 233 PRO A CA 1
ATOM 1853 C C . PRO A 1 233 ? 12.883 3.496 21.547 1 89.81 233 PRO A C 1
ATOM 1855 O O . PRO A 1 233 ? 13.883 3.812 20.906 1 89.81 233 PRO A O 1
ATOM 1858 N N . GLU A 1 234 ? 12.586 2.287 21.781 1 90.56 234 GLU A N 1
ATOM 1859 C CA . GLU A 1 234 ? 13.453 1.166 21.438 1 90.56 234 GLU A CA 1
ATOM 1860 C C . GLU A 1 234 ? 13.758 1.146 19.953 1 90.56 234 GLU A C 1
ATOM 1862 O O . GLU A 1 234 ? 14.891 0.88 19.547 1 90.56 234 GLU A O 1
ATOM 1867 N N . VAL A 1 235 ? 12.805 1.396 19.234 1 89.56 235 VAL A N 1
ATOM 1868 C CA . VAL A 1 235 ? 12.953 1.357 17.781 1 89.56 235 VAL A CA 1
ATOM 1869 C C . VAL A 1 235 ? 13.977 2.404 17.344 1 89.56 235 VAL A C 1
ATOM 1871 O O . VAL A 1 235 ? 14.758 2.166 16.422 1 89.56 235 VAL A O 1
ATOM 1874 N N . ILE A 1 236 ? 13.953 3.535 17.922 1 93.62 236 ILE A N 1
ATOM 1875 C CA . ILE A 1 236 ? 14.875 4.613 17.578 1 93.62 236 ILE A CA 1
ATOM 1876 C C . ILE A 1 236 ? 16.281 4.246 18.047 1 93.62 236 ILE A C 1
ATOM 1878 O O . ILE A 1 236 ? 17.266 4.488 17.328 1 93.62 236 ILE A O 1
ATOM 1882 N N . GLN A 1 237 ? 16.359 3.703 19.219 1 94.44 237 GLN A N 1
ATOM 1883 C CA . GLN A 1 237 ? 17.656 3.264 19.719 1 94.44 237 GLN A CA 1
ATOM 1884 C C . GLN A 1 237 ? 18.312 2.252 18.781 1 94.44 237 GLN A C 1
ATOM 1886 O O . GLN A 1 237 ? 19.484 2.371 18.453 1 94.44 237 GLN A O 1
ATOM 1891 N N . THR A 1 238 ? 17.547 1.312 18.422 1 93.5 238 THR A N 1
ATOM 1892 C CA . THR A 1 238 ? 18.031 0.28 17.516 1 93.5 238 THR A CA 1
ATOM 1893 C C . THR A 1 238 ? 18.5 0.893 16.203 1 93.5 238 THR A C 1
ATOM 1895 O O . THR A 1 238 ? 19.562 0.553 15.688 1 93.5 238 THR A O 1
ATOM 1898 N N . LEU A 1 239 ? 17.703 1.752 15.672 1 93.81 239 LEU A N 1
ATOM 1899 C CA . LEU A 1 239 ? 18.031 2.42 14.414 1 93.81 239 LEU A CA 1
ATOM 1900 C C . LEU A 1 239 ? 19.344 3.197 14.547 1 93.81 239 LEU A C 1
ATOM 1902 O O . LEU A 1 239 ? 20.219 3.107 13.672 1 93.81 239 LEU A O 1
ATOM 1906 N N . ARG A 1 240 ? 19.422 3.98 15.594 1 96 240 ARG A N 1
ATOM 1907 C CA . ARG A 1 240 ? 20.641 4.766 15.828 1 96 240 ARG A CA 1
ATOM 1908 C C . ARG A 1 240 ? 21.875 3.867 15.875 1 96 240 ARG A C 1
ATOM 1910 O O . ARG A 1 240 ? 22.891 4.168 15.25 1 96 240 ARG A O 1
ATOM 1917 N N . ASN A 1 241 ? 21.781 2.746 16.578 1 95.5 241 ASN A N 1
ATOM 1918 C CA . ASN A 1 241 ? 22.891 1.805 16.656 1 95.5 241 ASN A CA 1
ATOM 1919 C C . ASN A 1 241 ? 23.266 1.232 15.297 1 95.5 241 ASN A C 1
ATOM 1921 O O . ASN A 1 241 ? 24.438 1.162 14.945 1 95.5 241 ASN A O 1
ATOM 1925 N N . GLU A 1 242 ? 22.297 0.895 14.648 1 94.56 242 GLU A N 1
ATOM 1926 C CA . GLU A 1 242 ? 22.5 0.33 13.32 1 94.56 242 GLU A CA 1
ATOM 1927 C C . GLU A 1 242 ? 23.203 1.329 12.398 1 94.56 242 GLU A C 1
ATOM 1929 O O . GLU A 1 242 ? 24.141 0.968 11.68 1 94.56 242 GLU A O 1
ATOM 1934 N N . LEU A 1 243 ? 22.734 2.537 12.359 1 95.44 243 LEU A N 1
ATOM 1935 C CA . LEU A 1 243 ? 23.281 3.561 11.477 1 95.44 243 LEU A CA 1
ATOM 1936 C C . LEU A 1 243 ? 24.703 3.926 11.875 1 95.44 243 LEU A C 1
ATOM 1938 O O . LEU A 1 243 ? 25.531 4.242 11.023 1 95.44 243 LEU A O 1
ATOM 1942 N N . GLN A 1 244 ? 24.953 3.922 13.125 1 95.38 244 GLN A N 1
ATOM 1943 C CA . GLN A 1 244 ? 26.312 4.145 13.586 1 95.38 244 GLN A CA 1
ATOM 1944 C C . GLN A 1 244 ? 27.25 3.018 13.141 1 95.38 244 GLN A C 1
ATOM 1946 O O . GLN A 1 244 ? 28.344 3.27 12.641 1 95.38 244 GLN A O 1
ATOM 1951 N N . ASP A 1 245 ? 26.75 1.778 13.289 1 95.19 245 ASP A N 1
ATOM 1952 C CA . ASP A 1 245 ? 27.516 0.609 12.898 1 95.19 245 ASP A CA 1
ATOM 1953 C C . ASP A 1 245 ? 27.812 0.626 11.398 1 95.19 245 ASP A C 1
ATOM 1955 O O . ASP A 1 245 ? 28.906 0.228 10.969 1 95.19 245 ASP A O 1
ATOM 1959 N N . LYS A 1 246 ? 26.906 1.117 10.672 1 94.75 246 LYS A N 1
ATOM 1960 C CA . LYS A 1 246 ? 27.047 1.133 9.219 1 94.75 246 LYS A CA 1
ATOM 1961 C C . LYS A 1 246 ? 27.828 2.352 8.75 1 94.75 246 LYS A C 1
ATOM 1963 O O . LYS A 1 246 ? 28.109 2.498 7.559 1 94.75 246 LYS A O 1
ATOM 1968 N N . GLY A 1 247 ? 28.078 3.273 9.617 1 95 247 GLY A N 1
ATOM 1969 C CA . GLY A 1 247 ? 28.844 4.461 9.281 1 95 247 GLY A CA 1
ATOM 1970 C C . GLY A 1 247 ? 28.016 5.559 8.656 1 95 247 GLY A C 1
ATOM 1971 O O . GLY A 1 247 ? 28.547 6.469 8.016 1 95 247 GLY A O 1
ATOM 1972 N N . ILE A 1 248 ? 26.734 5.488 8.812 1 95.69 248 ILE A N 1
ATOM 1973 C CA . ILE A 1 248 ? 25.844 6.504 8.281 1 95.69 248 ILE A CA 1
ATOM 1974 C C . ILE A 1 248 ? 25.766 7.688 9.242 1 95.69 248 ILE A C 1
ATOM 1976 O O . ILE A 1 248 ? 25.531 8.828 8.828 1 95.69 248 ILE A O 1
ATOM 1980 N N . ILE A 1 249 ? 25.875 7.398 10.469 1 96.62 249 ILE A N 1
ATOM 1981 C CA . ILE A 1 249 ? 26.156 8.43 11.461 1 96.62 249 ILE A CA 1
ATOM 1982 C C . ILE A 1 249 ? 27.641 8.422 11.82 1 96.62 249 ILE A C 1
ATOM 1984 O O . ILE A 1 249 ? 28.156 7.418 12.32 1 96.62 249 ILE A O 1
ATOM 1988 N N . GLN A 1 250 ? 28.266 9.492 11.508 1 96.31 250 GLN A N 1
ATOM 1989 C CA . GLN A 1 250 ? 29.703 9.594 11.781 1 96.31 250 GLN A CA 1
ATOM 1990 C C . GLN A 1 250 ? 30.016 10.836 12.617 1 96.31 250 GLN A C 1
ATOM 1992 O O . GLN A 1 250 ? 29.734 11.961 12.203 1 96.31 250 GLN A O 1
ATOM 1997 N N . ASP A 1 251 ? 30.656 10.633 13.75 1 94 251 ASP A N 1
ATOM 1998 C CA . ASP A 1 251 ? 31.062 11.719 14.633 1 94 251 ASP A CA 1
ATOM 1999 C C . ASP A 1 251 ? 29.875 12.641 14.945 1 94 251 ASP A C 1
ATOM 2001 O O . ASP A 1 251 ? 30.016 13.867 14.875 1 94 251 ASP A O 1
ATOM 2005 N N . GLY A 1 252 ? 28.766 12.031 15.039 1 95.06 252 GLY A N 1
ATOM 2006 C CA . GLY A 1 252 ? 27.578 12.797 15.43 1 95.06 252 GLY A CA 1
ATOM 2007 C C . GLY A 1 252 ? 26.938 13.539 14.273 1 95.06 252 GLY A C 1
ATOM 2008 O O . GLY A 1 252 ? 26.203 14.5 14.484 1 95.06 252 GLY A O 1
ATOM 2009 N N . VAL A 1 253 ? 27.281 13.18 13.117 1 97.56 253 VAL A N 1
ATOM 2010 C CA . VAL A 1 253 ? 26.719 13.828 11.938 1 97.56 253 VAL A CA 1
ATOM 2011 C C . VAL A 1 253 ? 26.062 12.781 11.039 1 97.56 253 VAL A C 1
ATOM 2013 O O . VAL A 1 253 ? 26.625 11.719 10.789 1 97.56 253 VAL A O 1
ATOM 2016 N N . LEU A 1 254 ? 24.875 13.062 10.648 1 97.06 254 LEU A N 1
ATOM 2017 C CA . LEU A 1 254 ? 24.141 12.172 9.75 1 97.06 254 LEU A CA 1
ATOM 2018 C C . LEU A 1 254 ? 24.672 12.289 8.328 1 97.06 254 LEU A C 1
ATOM 2020 O O . LEU A 1 254 ? 24.688 13.375 7.75 1 97.06 254 LEU A O 1
ATOM 2024 N N . CYS A 1 255 ? 24.984 11.203 7.73 1 96.62 255 CYS A N 1
ATOM 2025 C CA . CYS A 1 255 ? 25.672 11.234 6.438 1 96.62 255 CYS A CA 1
ATOM 2026 C C . CYS A 1 255 ? 24.703 10.891 5.309 1 96.62 255 CYS A C 1
ATOM 2028 O O . CYS A 1 255 ? 25.062 11.008 4.133 1 96.62 255 CYS A O 1
ATOM 2030 N N . GLU A 1 256 ? 23.547 10.461 5.637 1 93.81 256 GLU A N 1
ATOM 2031 C CA . GLU A 1 256 ? 22.484 10.18 4.68 1 93.81 256 GLU A CA 1
ATOM 2032 C C . GLU A 1 256 ? 21.125 10.609 5.215 1 93.81 256 GLU A C 1
ATOM 2034 O O . GLU A 1 256 ? 20.859 10.5 6.418 1 93.81 256 GLU A O 1
ATOM 2039 N N . ASN A 1 257 ? 20.281 11.07 4.34 1 93.44 257 ASN A N 1
ATOM 2040 C CA . ASN A 1 257 ? 18.922 11.398 4.746 1 93.44 257 ASN A CA 1
ATOM 2041 C C . ASN A 1 257 ? 18.234 10.211 5.398 1 93.44 257 ASN A C 1
ATOM 2043 O O . ASN A 1 257 ? 18.438 9.07 4.992 1 93.44 257 ASN A O 1
ATOM 2047 N N . GLN A 1 258 ? 17.438 10.484 6.438 1 93.62 258 GLN A N 1
ATOM 2048 C CA . GLN A 1 258 ? 16.672 9.445 7.117 1 93.62 258 GLN A CA 1
ATOM 2049 C C . GLN A 1 258 ? 15.195 9.789 7.184 1 93.62 258 GLN A C 1
ATOM 2051 O O . GLN A 1 258 ? 14.828 10.914 7.551 1 93.62 258 GLN A O 1
ATOM 2056 N N . PHE A 1 259 ? 14.383 8.867 6.879 1 92.31 259 PHE A N 1
ATOM 2057 C CA . PHE A 1 259 ? 12.945 9.07 6.84 1 92.31 259 PHE A CA 1
ATOM 2058 C C . PHE A 1 259 ? 12.297 8.641 8.148 1 92.31 259 PHE A C 1
ATOM 2060 O O . PHE A 1 259 ? 12.68 7.617 8.727 1 92.31 259 PHE A O 1
ATOM 2067 N N . PHE A 1 260 ? 11.258 9.406 8.57 1 92.75 260 PHE A N 1
ATOM 2068 C CA . PHE A 1 260 ? 10.461 9.086 9.742 1 92.75 260 PHE A CA 1
ATOM 2069 C C . PHE A 1 260 ? 8.984 9.359 9.484 1 92.75 260 PHE A C 1
ATOM 2071 O O . PHE A 1 260 ? 8.633 10.297 8.766 1 92.75 260 PHE A O 1
ATOM 2078 N N . ASN A 1 261 ? 8.086 8.641 10.117 1 90.69 261 ASN A N 1
ATOM 2079 C CA . ASN A 1 261 ? 6.652 8.773 9.898 1 90.69 261 ASN A CA 1
ATOM 2080 C C . ASN A 1 261 ? 6.066 9.938 10.688 1 90.69 261 ASN A C 1
ATOM 2082 O O . ASN A 1 261 ? 4.961 10.398 10.391 1 90.69 261 ASN A O 1
ATOM 2086 N N . SER A 1 262 ? 6.797 10.359 11.695 1 92.19 262 SER A N 1
ATOM 2087 C CA . SER A 1 262 ? 6.289 11.438 12.547 1 92.19 262 SER A CA 1
ATOM 2088 C C . SER A 1 262 ? 7.395 12.414 12.922 1 92.19 262 SER A C 1
ATOM 2090 O O . SER A 1 262 ? 8.57 12.047 12.953 1 92.19 262 SER A O 1
ATOM 2092 N N . PRO A 1 263 ? 6.945 13.664 13.219 1 93.38 263 PRO A N 1
ATOM 2093 C CA . PRO A 1 263 ? 7.957 14.641 13.641 1 93.38 263 PRO A CA 1
ATOM 2094 C C . PRO A 1 263 ? 8.594 14.281 14.977 1 93.38 263 PRO A C 1
ATOM 2096 O O . PRO A 1 263 ? 9.773 14.57 15.203 1 93.38 263 PRO A O 1
ATOM 2099 N N . SER A 1 264 ? 7.914 13.594 15.883 1 92.81 264 SER A N 1
ATOM 2100 C CA . SER A 1 264 ? 8.438 13.227 17.188 1 92.81 264 SER A CA 1
ATOM 2101 C C . SER A 1 264 ? 9.516 12.148 17.078 1 92.81 264 SER A C 1
ATOM 2103 O O . SER A 1 264 ? 10.539 12.211 17.75 1 92.81 264 SER A O 1
ATOM 2105 N N . TYR A 1 265 ? 9.32 11.258 16.188 1 93.56 265 TYR A N 1
ATOM 2106 C CA . TYR A 1 265 ? 10.336 10.227 15.992 1 93.56 265 TYR A CA 1
ATOM 2107 C C . TYR A 1 265 ? 11.578 10.812 15.336 1 93.56 265 TYR A C 1
ATOM 2109 O O . TYR A 1 265 ? 12.703 10.43 15.664 1 93.56 265 TYR A O 1
ATOM 2117 N N . ALA A 1 266 ? 11.32 11.703 14.383 1 95 266 ALA A N 1
ATOM 2118 C CA . ALA A 1 266 ? 12.453 12.398 13.781 1 95 266 ALA A CA 1
ATOM 2119 C C . ALA A 1 266 ? 13.266 13.148 14.828 1 95 266 ALA A C 1
ATOM 2121 O O . ALA A 1 266 ? 14.492 13.07 14.852 1 95 266 ALA A O 1
ATOM 2122 N N . ALA A 1 267 ? 12.57 13.836 15.688 1 96.31 267 ALA A N 1
ATOM 2123 C CA . ALA A 1 267 ? 13.242 14.594 16.75 1 96.31 267 ALA A CA 1
ATOM 2124 C C . ALA A 1 267 ? 13.93 13.664 17.734 1 96.31 267 ALA A C 1
ATOM 2126 O O . ALA A 1 267 ? 15.062 13.922 18.156 1 96.31 267 ALA A O 1
ATOM 2127 N N . SER A 1 268 ? 13.305 12.602 18.094 1 95.62 268 SER A N 1
ATOM 2128 C CA . SER A 1 268 ? 13.883 11.617 19.016 1 95.62 268 SER A CA 1
ATOM 2129 C C . SER A 1 268 ? 15.148 11.008 18.422 1 95.62 268 SER A C 1
ATOM 2131 O O . SER A 1 268 ? 16.109 10.742 19.156 1 95.62 268 SER A O 1
ATOM 2133 N N . PHE A 1 269 ? 15.102 10.812 17.188 1 96.44 269 PHE A N 1
ATOM 2134 C CA . PHE A 1 269 ? 16.281 10.289 16.484 1 96.44 269 PHE A CA 1
ATOM 2135 C C . PHE A 1 269 ? 17.453 11.258 16.594 1 96.44 269 PHE A C 1
ATOM 2137 O O . PHE A 1 269 ? 18.578 10.836 16.859 1 96.44 269 PHE A O 1
ATOM 2144 N N . VAL A 1 270 ? 17.188 12.516 16.438 1 97.62 270 VAL A N 1
ATOM 2145 C CA . VAL A 1 270 ? 18.219 13.547 16.469 1 97.62 270 VAL A CA 1
ATOM 2146 C C . VAL A 1 270 ? 18.766 13.695 17.891 1 97.62 270 VAL A C 1
ATOM 2148 O O . VAL A 1 270 ? 19.984 13.719 18.094 1 97.62 270 VAL A O 1
ATOM 2151 N N . LEU A 1 271 ? 17.891 13.68 18.859 1 95.88 271 LEU A N 1
ATOM 2152 C CA . LEU A 1 271 ? 18.266 14.047 20.219 1 95.88 271 LEU A CA 1
ATOM 2153 C C . LEU A 1 271 ? 18.594 12.812 21.047 1 95.88 271 LEU A C 1
ATOM 2155 O O . LEU A 1 271 ? 19.172 12.922 22.141 1 95.88 271 LEU A O 1
ATOM 2159 N N . GLY A 1 272 ? 18.172 11.617 20.594 1 94.31 272 GLY A N 1
ATOM 2160 C CA . GLY A 1 272 ? 18.422 10.383 21.328 1 94.31 272 GLY A CA 1
ATOM 2161 C C . GLY A 1 272 ? 17.609 10.273 22.594 1 94.31 272 GLY A C 1
ATOM 2162 O O . GLY A 1 272 ? 18.125 9.836 23.625 1 94.31 272 GLY A O 1
ATOM 2163 N N . ARG A 1 273 ? 16.453 10.766 22.578 1 93.62 273 ARG A N 1
ATOM 2164 C CA . ARG A 1 273 ? 15.539 10.727 23.719 1 93.62 273 ARG A CA 1
ATOM 2165 C C . ARG A 1 273 ? 14.094 10.93 23.266 1 93.62 273 ARG A C 1
ATOM 2167 O O . ARG A 1 273 ? 13.844 11.344 22.141 1 93.62 273 ARG A O 1
ATOM 2174 N N . ASN A 1 274 ? 13.211 10.602 24.172 1 92.56 274 ASN A N 1
ATOM 2175 C CA . ASN A 1 274 ? 11.812 10.922 23.906 1 92.56 274 ASN A CA 1
ATOM 2176 C C . ASN A 1 274 ? 11.57 12.43 23.953 1 92.56 274 ASN A C 1
ATOM 2178 O O . ASN A 1 274 ? 12.016 13.117 24.875 1 92.56 274 ASN A O 1
ATOM 2182 N N . THR A 1 275 ? 10.945 12.93 22.969 1 92.81 275 THR A N 1
ATOM 2183 C CA . THR A 1 275 ? 10.672 14.359 22.891 1 92.81 275 THR A CA 1
ATOM 2184 C C . THR A 1 275 ? 9.445 14.633 22.016 1 92.81 275 THR A C 1
ATOM 2186 O O . THR A 1 275 ? 8.852 13.703 21.469 1 92.81 275 THR A O 1
ATOM 2189 N N . ASN A 1 276 ? 9.016 15.875 22.031 1 91.75 276 ASN A N 1
ATOM 2190 C CA . ASN A 1 276 ? 7.867 16.297 21.234 1 91.75 276 ASN A CA 1
ATOM 2191 C C . ASN A 1 276 ? 8.305 17.031 19.953 1 91.75 276 ASN A C 1
ATOM 2193 O O . ASN A 1 276 ? 8.617 18.219 20 1 91.75 276 ASN A O 1
ATOM 2197 N N . GLY A 1 277 ? 8.203 16.328 18.875 1 93.75 277 GLY A N 1
ATOM 2198 C CA . GLY A 1 277 ? 8.664 16.875 17.609 1 93.75 277 GLY A CA 1
ATOM 2199 C C . GLY A 1 277 ? 7.824 18.031 17.125 1 93.75 277 GLY A C 1
ATOM 2200 O O . GLY A 1 277 ? 8.305 18.875 16.359 1 93.75 277 GLY A O 1
ATOM 2201 N N . ARG A 1 278 ? 6.57 18.188 17.516 1 92.5 278 ARG A N 1
ATOM 2202 C CA . ARG A 1 278 ? 5.703 19.266 17.078 1 92.5 278 ARG A CA 1
ATOM 2203 C C . ARG A 1 278 ? 6.176 20.609 17.625 1 92.5 278 ARG A C 1
ATOM 2205 O O . ARG A 1 278 ? 5.938 21.656 17.031 1 92.5 278 ARG A O 1
ATOM 2212 N N . THR A 1 279 ? 6.848 20.531 18.766 1 93.88 279 THR A N 1
ATOM 2213 C CA . THR A 1 279 ? 7.344 21.766 19.391 1 93.88 279 THR A CA 1
ATOM 2214 C C . THR A 1 279 ? 8.836 21.938 19.125 1 93.88 279 THR A C 1
ATOM 2216 O O . THR A 1 279 ? 9.359 23.047 19.141 1 93.88 279 THR A O 1
ATOM 2219 N N . ASP A 1 280 ? 9.547 20.812 18.828 1 95.5 280 ASP A N 1
ATOM 2220 C CA . ASP A 1 280 ? 10.992 20.859 18.656 1 95.5 280 ASP A CA 1
ATOM 2221 C C . ASP A 1 280 ? 11.367 21.438 17.281 1 95.5 280 ASP A C 1
ATOM 2223 O O . ASP A 1 280 ? 12.367 22.141 17.156 1 95.5 280 ASP A O 1
ATOM 2227 N N . TRP A 1 281 ? 10.625 21.109 16.328 1 96.44 281 TRP A N 1
ATOM 2228 C CA . TRP A 1 281 ? 10.922 21.531 14.961 1 96.44 281 TRP A CA 1
ATOM 2229 C C . TRP A 1 281 ? 10.352 22.922 14.688 1 96.44 281 TRP A C 1
ATOM 2231 O O . TRP A 1 281 ? 9.172 23.172 14.953 1 96.44 281 TRP A O 1
ATOM 2241 N N . LYS A 1 282 ? 11.164 23.781 14.141 1 96.62 282 LYS A N 1
ATOM 2242 C CA . LYS A 1 282 ? 10.75 25.156 13.867 1 96.62 282 LYS A CA 1
ATOM 2243 C C . LYS A 1 282 ? 11.078 25.562 12.43 1 96.62 282 LYS A C 1
ATOM 2245 O O . LYS A 1 282 ? 12.109 25.156 11.891 1 96.62 282 LYS A O 1
ATOM 2250 N N . ASP A 1 283 ? 10.164 26.328 11.867 1 94.25 283 ASP A N 1
ATOM 2251 C CA . ASP A 1 283 ? 10.43 26.797 10.516 1 94.25 283 ASP A CA 1
ATOM 2252 C C . ASP A 1 283 ? 11.391 27.984 10.531 1 94.25 283 ASP A C 1
ATOM 2254 O O . ASP A 1 283 ? 11.969 28.312 11.57 1 94.25 283 ASP A O 1
ATOM 2258 N N . GLU A 1 284 ? 11.641 28.625 9.391 1 91.31 284 GLU A N 1
ATOM 2259 C CA . GLU A 1 284 ? 12.609 29.703 9.234 1 91.31 284 GLU A CA 1
ATOM 2260 C C . GLU A 1 284 ? 12.211 30.922 10.062 1 91.31 284 GLU A C 1
ATOM 2262 O O . GLU A 1 284 ? 13.07 31.703 10.484 1 91.31 284 GLU A O 1
ATOM 2267 N N . GLN A 1 285 ? 10.93 31.047 10.391 1 92.81 285 GLN A N 1
ATOM 2268 C CA . GLN A 1 285 ? 10.422 32.188 11.148 1 92.81 285 GLN A CA 1
ATOM 2269 C C . GLN A 1 285 ? 10.375 31.875 12.641 1 92.81 285 GLN A C 1
ATOM 2271 O O . GLN A 1 285 ? 9.93 32.719 13.438 1 92.81 285 GLN A O 1
ATOM 2276 N N . GLY A 1 286 ? 10.672 30.688 12.969 1 93.56 286 GLY A N 1
ATOM 2277 C CA . GLY A 1 286 ? 10.703 30.297 14.375 1 93.56 286 GLY A CA 1
ATOM 2278 C C . GLY A 1 286 ? 9.406 29.688 14.859 1 93.56 286 GLY A C 1
ATOM 2279 O O . GLY A 1 286 ? 9.25 29.422 16.047 1 93.56 286 GLY A O 1
ATOM 2280 N N . ARG A 1 287 ? 8.492 29.516 13.969 1 94.31 287 ARG A N 1
ATOM 2281 C CA . ARG A 1 287 ? 7.234 28.891 14.344 1 94.31 287 ARG A CA 1
ATOM 2282 C C . ARG A 1 287 ? 7.387 27.375 14.461 1 94.31 287 ARG A C 1
ATOM 2284 O O . ARG A 1 287 ? 8.062 26.75 13.641 1 94.31 287 ARG A O 1
ATOM 2291 N N . THR A 1 288 ? 6.805 26.844 15.531 1 94.5 288 THR A N 1
ATOM 2292 C CA . THR A 1 288 ? 6.828 25.391 15.703 1 94.5 288 THR A CA 1
ATOM 2293 C C . THR A 1 288 ? 5.883 24.719 14.719 1 94.5 288 THR A C 1
ATOM 2295 O O . THR A 1 288 ? 4.969 25.344 14.188 1 94.5 288 THR A O 1
ATOM 2298 N N . LEU A 1 289 ? 6.148 23.484 14.445 1 92.19 289 LEU A N 1
ATOM 2299 C CA . LEU A 1 289 ? 5.238 22.703 13.609 1 92.19 289 LEU A CA 1
ATOM 2300 C C . LEU A 1 289 ? 3.816 22.75 14.164 1 92.19 289 LEU A C 1
ATOM 2302 O O . LEU A 1 289 ? 2.852 22.859 13.406 1 92.19 289 LEU A O 1
ATOM 2306 N N . LYS A 1 290 ? 3.709 22.688 15.477 1 90.62 290 LYS A N 1
ATOM 2307 C CA . LYS A 1 290 ? 2.416 22.781 16.156 1 90.62 290 LYS A CA 1
ATOM 2308 C C . LYS A 1 290 ? 1.688 24.062 15.773 1 90.62 290 LYS A C 1
ATOM 2310 O O . LYS A 1 290 ? 0.51 24.031 15.414 1 90.62 290 LYS A O 1
ATOM 2315 N N . GLU A 1 291 ? 2.385 25.125 15.859 1 91.62 291 GLU A N 1
ATOM 2316 C CA . GLU A 1 291 ? 1.802 26.438 15.547 1 91.62 291 GLU A CA 1
ATOM 2317 C C . GLU A 1 291 ? 1.344 26.5 14.094 1 91.62 291 GLU A C 1
ATOM 2319 O O . GLU A 1 291 ? 0.274 27.031 13.797 1 91.62 291 GLU A O 1
ATOM 2324 N N . ILE A 1 292 ? 2.094 25.938 13.234 1 89.94 292 ILE A N 1
ATOM 2325 C CA . ILE A 1 292 ? 1.787 25.953 11.812 1 89.94 292 ILE A CA 1
ATOM 2326 C C . ILE A 1 292 ? 0.534 25.109 11.547 1 89.94 292 ILE A C 1
ATOM 2328 O O . ILE A 1 292 ? -0.349 25.531 10.797 1 89.94 292 ILE A O 1
ATOM 2332 N N . GLU A 1 293 ? 0.477 23.984 12.195 1 86.62 293 GLU A N 1
ATOM 2333 C CA . GLU A 1 293 ? -0.647 23.062 11.992 1 86.62 293 GLU A CA 1
ATOM 2334 C C . GLU A 1 293 ? -1.922 23.609 12.633 1 86.62 293 GLU A C 1
ATOM 2336 O O . GLU A 1 293 ? -3.027 23.328 12.164 1 86.62 293 GLU A O 1
ATOM 2341 N N . ASP A 1 294 ? -1.752 24.359 13.688 1 85.5 294 ASP A N 1
ATOM 2342 C CA . ASP A 1 294 ? -2.902 24.969 14.344 1 85.5 294 ASP A CA 1
ATOM 2343 C C . ASP A 1 294 ? -3.525 26.047 13.469 1 85.5 294 ASP A C 1
ATOM 2345 O O . ASP A 1 294 ? -4.676 26.438 13.672 1 85.5 294 ASP A O 1
ATOM 2349 N N . GLU A 1 295 ? -2.719 26.531 12.508 1 81.19 295 GLU A N 1
ATOM 2350 C CA . GLU A 1 295 ? -3.207 27.578 11.609 1 81.19 295 GLU A CA 1
ATOM 2351 C C . GLU A 1 295 ? -3.863 26.969 10.375 1 81.19 295 GLU A C 1
ATOM 2353 O O . GLU A 1 295 ? -4.43 27.688 9.547 1 81.19 295 GLU A O 1
ATOM 2358 N N . LEU A 1 296 ? -3.812 25.688 10.273 1 78.06 296 LEU A N 1
ATOM 2359 C CA . LEU A 1 296 ? -4.445 25.031 9.133 1 78.06 296 LEU A CA 1
ATOM 2360 C C . LEU A 1 296 ? -5.965 25.141 9.211 1 78.06 296 LEU A C 1
ATOM 2362 O O . LEU A 1 296 ? -6.539 25.062 10.305 1 78.06 296 LEU A O 1
ATOM 2366 N N . MET B 1 1 ? -23.656 -15.781 -9.641 1 37.22 1 MET B N 1
ATOM 2367 C CA . MET B 1 1 ? -23.609 -14.742 -10.664 1 37.22 1 MET B CA 1
ATOM 2368 C C . MET B 1 1 ? -22.25 -14.062 -10.688 1 37.22 1 MET B C 1
ATOM 2370 O O . MET B 1 1 ? -21.688 -13.75 -9.641 1 37.22 1 MET B O 1
ATOM 2374 N N . GLY B 1 2 ? -21.516 -14.266 -11.68 1 51.31 2 GLY B N 1
ATOM 2375 C CA . GLY B 1 2 ? -20.109 -13.914 -11.797 1 51.31 2 GLY B CA 1
ATOM 2376 C C . GLY B 1 2 ? -19.797 -12.5 -11.344 1 51.31 2 GLY B C 1
ATOM 2377 O O . GLY B 1 2 ? -20.625 -11.602 -11.516 1 51.31 2 GLY B O 1
ATOM 2378 N N . LYS B 1 3 ? -19.094 -12.266 -10.305 1 65.88 3 LYS B N 1
ATOM 2379 C CA . LYS B 1 3 ? -18.859 -10.93 -9.766 1 65.88 3 LYS B CA 1
ATOM 2380 C C . LYS B 1 3 ? -18.594 -9.922 -10.875 1 65.88 3 LYS B C 1
ATOM 2382 O O . LYS B 1 3 ? -17.828 -10.195 -11.805 1 65.88 3 LYS B O 1
ATOM 2387 N N . ARG B 1 4 ? -19.5 -8.914 -11.195 1 82.31 4 ARG B N 1
ATOM 2388 C CA . ARG B 1 4 ? -19.469 -7.891 -12.242 1 82.31 4 ARG B CA 1
ATOM 2389 C C . ARG B 1 4 ? -18.312 -6.922 -12.023 1 82.31 4 ARG B C 1
ATOM 2391 O O . ARG B 1 4 ? -17.969 -6.602 -10.883 1 82.31 4 ARG B O 1
ATOM 2398 N N . GLY B 1 5 ? -17.594 -6.598 -13.156 1 90.81 5 GLY B N 1
ATOM 2399 C CA . GLY B 1 5 ? -16.5 -5.645 -13.125 1 90.81 5 GLY B CA 1
ATOM 2400 C C . GLY B 1 5 ? -16.906 -4.27 -12.641 1 90.81 5 GLY B C 1
ATOM 2401 O O . GLY B 1 5 ? -18.094 -3.916 -12.695 1 90.81 5 GLY B O 1
ATOM 2402 N N . LYS B 1 6 ? -16.141 -3.576 -11.945 1 92.81 6 LYS B N 1
ATOM 2403 C CA . LYS B 1 6 ? -16.375 -2.223 -11.445 1 92.81 6 LYS B CA 1
ATOM 2404 C C . LYS B 1 6 ? -15.344 -1.244 -12.016 1 92.81 6 LYS B C 1
ATOM 2406 O O . LYS B 1 6 ? -14.156 -1.563 -12.109 1 92.81 6 LYS B O 1
ATOM 2411 N N . ASN B 1 7 ? -15.875 -0.098 -12.414 1 94.25 7 ASN B N 1
ATOM 2412 C CA . ASN B 1 7 ? -15.008 0.942 -12.969 1 94.25 7 ASN B CA 1
ATOM 2413 C C . ASN B 1 7 ? -14.844 2.105 -11.992 1 94.25 7 ASN B C 1
ATOM 2415 O O . ASN B 1 7 ? -15.82 2.752 -11.617 1 94.25 7 ASN B O 1
ATOM 2419 N N . ILE B 1 8 ? -13.648 2.361 -11.586 1 96.5 8 ILE B N 1
ATOM 2420 C CA . ILE B 1 8 ? -13.328 3.449 -10.672 1 96.5 8 ILE B CA 1
ATOM 2421 C C . ILE B 1 8 ? -12.578 4.551 -11.422 1 96.5 8 ILE B C 1
ATOM 2423 O O . ILE B 1 8 ? -11.648 4.273 -12.18 1 96.5 8 ILE B O 1
ATOM 2427 N N . ASN B 1 9 ? -13.016 5.766 -11.25 1 96.69 9 ASN B N 1
ATOM 2428 C CA . ASN B 1 9 ? -12.305 6.93 -11.766 1 96.69 9 ASN B CA 1
ATOM 2429 C C . ASN B 1 9 ? -11.438 7.578 -10.695 1 96.69 9 ASN B C 1
ATOM 2431 O O . ASN B 1 9 ? -11.945 8.008 -9.656 1 96.69 9 ASN B O 1
ATOM 2435 N N . ILE B 1 10 ? -10.164 7.609 -10.922 1 97.06 10 ILE B N 1
ATOM 2436 C CA . ILE B 1 10 ? -9.211 8.227 -10.008 1 97.06 10 ILE B CA 1
ATOM 2437 C C . ILE B 1 10 ? -8.641 9.5 -10.641 1 97.06 10 ILE B C 1
ATOM 2439 O O . ILE B 1 10 ? -7.969 9.438 -11.672 1 97.06 10 ILE B O 1
ATOM 2443 N N . PHE B 1 11 ? -8.953 10.609 -10.055 1 97.12 11 PHE B N 1
ATOM 2444 C CA . PHE B 1 11 ? -8.484 11.898 -10.531 1 97.12 11 PHE B CA 1
ATOM 2445 C C . PHE B 1 11 ? -7.363 12.43 -9.641 1 97.12 11 PHE B C 1
ATOM 2447 O O . PHE B 1 11 ? -7.605 12.812 -8.492 1 97.12 11 PHE B O 1
ATOM 2454 N N . LEU B 1 12 ? -6.129 12.352 -10.141 1 96.56 12 LEU B N 1
ATOM 2455 C CA . LEU B 1 12 ? -5.02 13.008 -9.461 1 96.56 12 LEU B CA 1
ATOM 2456 C C . LEU B 1 12 ? -5.09 14.523 -9.633 1 96.56 12 LEU B C 1
ATOM 2458 O O . LEU B 1 12 ? -4.734 15.047 -10.695 1 96.56 12 LEU B O 1
ATOM 2462 N N . MET B 1 13 ? -5.387 15.188 -8.602 1 94.75 13 MET B N 1
ATOM 2463 C CA . MET B 1 13 ? -5.742 16.609 -8.703 1 94.75 13 MET B CA 1
ATOM 2464 C C . MET B 1 13 ? -4.523 17.453 -9.047 1 94.75 13 MET B C 1
ATOM 2466 O O . MET B 1 13 ? -4.645 18.484 -9.719 1 94.75 13 MET B O 1
ATOM 2470 N N . ASP B 1 14 ? -3.303 17.031 -8.594 1 91.5 14 ASP B N 1
ATOM 2471 C CA . ASP B 1 14 ? -2.062 17.75 -8.875 1 91.5 14 ASP B CA 1
ATOM 2472 C C . ASP B 1 14 ? -1.201 16.984 -9.875 1 91.5 14 ASP B C 1
ATOM 2474 O O . ASP B 1 14 ? -0.013 17.266 -10.031 1 91.5 14 ASP B O 1
ATOM 2478 N N . GLY B 1 15 ? -1.729 15.938 -10.367 1 91.06 15 GLY B N 1
ATOM 2479 C CA . GLY B 1 15 ? -0.974 15.109 -11.297 1 91.06 15 GLY B CA 1
ATOM 2480 C C . GLY B 1 15 ? 0.088 14.266 -10.625 1 91.06 15 GLY B C 1
ATOM 2481 O O . GLY B 1 15 ? 0.972 13.719 -11.289 1 91.06 15 GLY B O 1
ATOM 2482 N N . ASP B 1 16 ? -0.026 14.227 -9.32 1 90.56 16 ASP B N 1
ATOM 2483 C CA . ASP B 1 16 ? 0.963 13.5 -8.531 1 90.56 16 ASP B CA 1
ATOM 2484 C C . ASP B 1 16 ? 0.299 12.438 -7.66 1 90.56 16 ASP B C 1
ATOM 2486 O O . ASP B 1 16 ? -0.744 12.688 -7.051 1 90.56 16 ASP B O 1
ATOM 2490 N N . VAL B 1 17 ? 0.942 11.281 -7.641 1 90.25 17 VAL B N 1
ATOM 2491 C CA . VAL B 1 17 ? 0.374 10.141 -6.938 1 90.25 17 VAL B CA 1
ATOM 2492 C C . VAL B 1 17 ? 0.356 10.414 -5.434 1 90.25 17 VAL B C 1
ATOM 2494 O O . VAL B 1 17 ? -0.464 9.852 -4.703 1 90.25 17 VAL B O 1
ATOM 2497 N N . THR B 1 18 ? 1.256 11.219 -4.941 1 91.38 18 THR B N 1
ATOM 2498 C CA . THR B 1 18 ? 1.367 11.461 -3.508 1 91.38 18 THR B CA 1
ATOM 2499 C C . THR B 1 18 ? 0.554 12.688 -3.105 1 91.38 18 THR B C 1
ATOM 2501 O O . THR B 1 18 ? 0.564 13.094 -1.94 1 91.38 18 THR B O 1
ATOM 2504 N N . GLY B 1 19 ? -0.105 13.305 -4.078 1 93.81 19 GLY B N 1
ATOM 2505 C CA . GLY B 1 19 ? -0.921 14.484 -3.812 1 93.81 19 GLY B CA 1
ATOM 2506 C C . GLY B 1 19 ? -2.377 14.148 -3.551 1 93.81 19 GLY B C 1
ATOM 2507 O O . GLY B 1 19 ? -2.699 13.039 -3.119 1 93.81 19 GLY B O 1
ATOM 2508 N N . LYS B 1 20 ? -3.236 15.164 -3.75 1 96.81 20 LYS B N 1
ATOM 2509 C CA . LYS B 1 20 ? -4.672 15 -3.533 1 96.81 20 LYS B CA 1
ATOM 2510 C C . LYS B 1 20 ? -5.305 14.172 -4.645 1 96.81 20 LYS B C 1
ATOM 2512 O O . LYS B 1 20 ? -4.984 14.352 -5.824 1 96.81 20 LYS B O 1
ATOM 2517 N N . ILE B 1 21 ? -6.199 13.305 -4.25 1 97.44 21 ILE B N 1
ATOM 2518 C CA . ILE B 1 21 ? -6.855 12.406 -5.199 1 97.44 21 ILE B CA 1
ATOM 2519 C C . ILE B 1 21 ? -8.367 12.43 -4.969 1 97.44 21 ILE B C 1
ATOM 2521 O O . ILE B 1 21 ? -8.828 12.422 -3.826 1 97.44 21 ILE B O 1
ATOM 2525 N N . LYS B 1 22 ? -9.086 12.523 -6 1 97.88 22 LYS B N 1
ATOM 2526 C CA . LYS B 1 22 ? -10.547 12.398 -5.984 1 97.88 22 LYS B CA 1
ATOM 2527 C C . LYS B 1 22 ? -10.992 11.125 -6.699 1 97.88 22 LYS B C 1
ATOM 2529 O O . LYS B 1 22 ? -10.578 10.867 -7.828 1 97.88 22 LYS B O 1
ATOM 2534 N N . CYS B 1 23 ? -11.812 10.312 -6.078 1 98 23 CYS B N 1
ATOM 2535 C CA . CYS B 1 23 ? -12.289 9.055 -6.66 1 98 23 CYS B CA 1
ATOM 2536 C C . CYS B 1 23 ? -13.805 9.047 -6.777 1 98 23 CYS B C 1
ATOM 2538 O O . CYS B 1 23 ? -14.508 9.484 -5.859 1 98 23 CYS B O 1
ATOM 2540 N N . THR B 1 24 ? -14.266 8.539 -7.863 1 96.94 24 THR B N 1
ATOM 2541 C CA . THR B 1 24 ? -15.695 8.398 -8.109 1 96.94 24 THR B CA 1
ATOM 2542 C C . THR B 1 24 ? -15.992 7.074 -8.812 1 96.94 24 THR B C 1
ATOM 2544 O O . THR B 1 24 ? -15.094 6.43 -9.344 1 96.94 24 THR B O 1
ATOM 2547 N N . LEU B 1 25 ? -17.203 6.617 -8.672 1 95 25 LEU B N 1
ATOM 2548 C CA . LEU B 1 25 ? -17.75 5.492 -9.414 1 95 25 LEU B CA 1
ATOM 2549 C C . LEU B 1 25 ? -18.922 5.938 -10.289 1 95 25 LEU B C 1
ATOM 2551 O O . LEU B 1 25 ? -19.656 6.855 -9.93 1 95 25 LEU B O 1
ATOM 2555 N N . SER B 1 26 ? -19.031 5.23 -11.438 1 89.12 26 SER B N 1
ATOM 2556 C CA . SER B 1 26 ? -20.156 5.535 -12.312 1 89.12 26 SER B CA 1
ATOM 2557 C C . SER B 1 26 ? -21.484 5.281 -11.609 1 89.12 26 SER B C 1
ATOM 2559 O O . SER B 1 26 ? -21.656 4.258 -10.945 1 89.12 26 SER B O 1
ATOM 2561 N N . ASN B 1 27 ? -22.375 6.164 -11.703 1 90.12 27 ASN B N 1
ATOM 2562 C CA . ASN B 1 27 ? -23.734 6.07 -11.195 1 90.12 27 ASN B CA 1
ATOM 2563 C C . ASN B 1 27 ? -23.766 6 -9.672 1 90.12 27 ASN B C 1
ATOM 2565 O O . ASN B 1 27 ? -24.625 5.316 -9.094 1 90.12 27 ASN B O 1
ATOM 2569 N N . TRP B 1 28 ? -22.812 6.367 -9.031 1 95 28 TRP B N 1
ATOM 2570 C CA . TRP B 1 28 ? -22.734 6.438 -7.574 1 95 28 TRP B CA 1
ATOM 2571 C C . TRP B 1 28 ? -22.578 7.883 -7.105 1 95 28 TRP B C 1
ATOM 2573 O O . TRP B 1 28 ? -21.812 8.648 -7.684 1 95 28 TRP B O 1
ATOM 2583 N N . THR B 1 29 ? -23.344 8.266 -6.188 1 96.06 29 THR B N 1
ATOM 2584 C CA . THR B 1 29 ? -23.344 9.656 -5.746 1 96.06 29 THR B CA 1
ATOM 2585 C C . THR B 1 29 ? -22.203 9.914 -4.754 1 96.06 29 THR B C 1
ATOM 2587 O O . THR B 1 29 ? -21.891 11.07 -4.461 1 96.06 29 THR B O 1
ATOM 2590 N N . GLY B 1 30 ? -21.672 8.836 -4.184 1 97.31 30 GLY B N 1
ATOM 2591 C CA . GLY B 1 30 ? -20.547 9.008 -3.271 1 97.31 30 GLY B CA 1
ATOM 2592 C C . GLY B 1 30 ? -19.297 9.547 -3.949 1 97.31 30 GLY B C 1
ATOM 2593 O O . GLY B 1 30 ? -19.109 9.359 -5.152 1 97.31 30 GLY B O 1
ATOM 2594 N N . VAL B 1 31 ? -18.516 10.242 -3.229 1 98.12 31 VAL B N 1
ATOM 2595 C CA . VAL B 1 31 ? -17.219 10.742 -3.684 1 98.12 31 VAL B CA 1
ATOM 2596 C C . VAL B 1 31 ? -16.188 10.602 -2.564 1 98.12 31 VAL B C 1
ATOM 2598 O O . VAL B 1 31 ? -16.5 10.859 -1.397 1 98.12 31 VAL B O 1
ATOM 2601 N N . ILE B 1 32 ? -15.016 10.141 -2.93 1 98.62 32 ILE B N 1
ATOM 2602 C CA . ILE B 1 32 ? -13.969 9.898 -1.949 1 98.62 32 ILE B CA 1
ATOM 2603 C C . ILE B 1 32 ? -12.742 10.742 -2.291 1 98.62 32 ILE B C 1
ATOM 2605 O O . ILE B 1 32 ? -12.344 10.836 -3.455 1 98.62 32 ILE B O 1
ATOM 2609 N N . TYR B 1 33 ? -12.211 11.406 -1.303 1 98.38 33 TYR B N 1
ATOM 2610 C CA . TYR B 1 33 ? -10.984 12.18 -1.442 1 98.38 33 TYR B CA 1
ATOM 2611 C C . TYR B 1 33 ? -9.867 11.594 -0.585 1 98.38 33 TYR B C 1
ATOM 2613 O O . TYR B 1 33 ? -10.086 11.242 0.577 1 98.38 33 TYR B O 1
ATOM 2621 N N . LYS B 1 34 ? -8.758 11.352 -1.158 1 98.06 34 LYS B N 1
ATOM 2622 C CA . LYS B 1 34 ? -7.527 11.094 -0.417 1 98.06 34 LYS B CA 1
ATOM 2623 C C . LYS B 1 34 ? -6.652 12.344 -0.359 1 98.06 34 LYS B C 1
ATOM 2625 O O . LYS B 1 34 ? -6.32 12.922 -1.395 1 98.06 34 LYS B O 1
ATOM 2630 N N . ILE B 1 35 ? -6.23 12.773 0.809 1 97.12 35 ILE B N 1
ATOM 2631 C CA . ILE B 1 35 ? -5.551 14.047 1.01 1 97.12 35 ILE B CA 1
ATOM 2632 C C . ILE B 1 35 ? -4.363 13.859 1.948 1 97.12 35 ILE B C 1
ATOM 2634 O O . ILE B 1 35 ? -4.527 13.414 3.088 1 97.12 35 ILE B O 1
ATOM 2638 N N . PRO B 1 36 ? -3.141 14.164 1.436 1 95.06 36 PRO B N 1
ATOM 2639 C CA . PRO B 1 36 ? -2.041 14.211 2.402 1 95.06 36 PRO B CA 1
ATOM 2640 C C . PRO B 1 36 ? -2.254 15.266 3.486 1 95.06 36 PRO B C 1
ATOM 2642 O O . PRO B 1 36 ? -2.781 16.344 3.205 1 95.06 36 PRO B O 1
ATOM 2645 N N . ARG B 1 37 ? -1.802 14.977 4.641 1 93.25 37 ARG B N 1
ATOM 2646 C CA . ARG B 1 37 ? -1.994 15.852 5.793 1 93.25 37 ARG B CA 1
ATOM 2647 C C . ARG B 1 37 ? -1.541 17.281 5.48 1 93.25 37 ARG B C 1
ATOM 2649 O O . ARG B 1 37 ? -2.238 18.234 5.801 1 93.25 37 ARG B O 1
ATOM 2656 N N . ILE B 1 38 ? -0.476 17.453 4.785 1 90.19 38 ILE B N 1
ATOM 2657 C CA . ILE B 1 38 ? 0.15 18.75 4.57 1 90.19 38 ILE B CA 1
ATOM 2658 C C . ILE B 1 38 ? -0.646 19.547 3.533 1 90.19 38 ILE B C 1
ATOM 2660 O O . ILE B 1 38 ? -0.399 20.734 3.328 1 90.19 38 ILE B O 1
ATOM 2664 N N . GLN B 1 39 ? -1.635 18.891 2.871 1 93.56 39 GLN B N 1
ATOM 2665 C CA . GLN B 1 39 ? -2.389 19.562 1.821 1 93.56 39 GLN B CA 1
ATOM 2666 C C . GLN B 1 39 ? -3.85 19.75 2.223 1 93.56 39 GLN B C 1
ATOM 2668 O O . GLN B 1 39 ? -4.688 20.094 1.39 1 93.56 39 GLN B O 1
ATOM 2673 N N . LEU B 1 40 ? -4.164 19.516 3.428 1 94.06 40 LEU B N 1
ATOM 2674 C CA . LEU B 1 40 ? -5.535 19.641 3.906 1 94.06 40 LEU B CA 1
ATOM 2675 C C . LEU B 1 40 ? -6.086 21.031 3.637 1 94.06 40 LEU B C 1
ATOM 2677 O O . LEU B 1 40 ? -7.238 21.188 3.227 1 94.06 40 LEU B O 1
ATOM 2681 N N . ALA B 1 41 ? -5.27 22 3.799 1 91.06 41 ALA B N 1
ATOM 2682 C CA . ALA B 1 41 ? -5.695 23.391 3.672 1 91.06 41 ALA B CA 1
ATOM 2683 C C . ALA B 1 41 ? -6.074 23.719 2.229 1 91.06 41 ALA B C 1
ATOM 2685 O O . ALA B 1 41 ? -6.852 24.641 1.979 1 91.06 41 ALA B O 1
ATOM 2686 N N . ASP B 1 42 ? -5.574 22.953 1.263 1 92.31 42 ASP B N 1
ATOM 2687 C CA . ASP B 1 42 ? -5.793 23.219 -0.157 1 92.31 42 ASP B CA 1
ATOM 2688 C C . ASP B 1 42 ? -7.262 23.031 -0.526 1 92.31 42 ASP B C 1
ATOM 2690 O O . ASP B 1 42 ? -7.723 23.531 -1.55 1 92.31 42 ASP B O 1
ATOM 2694 N N . LEU B 1 43 ? -8.008 22.297 0.336 1 94 43 LEU B N 1
ATOM 2695 C CA . LEU B 1 43 ? -9.352 21.922 -0.083 1 94 43 LEU B CA 1
ATOM 2696 C C . LEU B 1 43 ? -10.406 22.641 0.758 1 94 43 LEU B C 1
ATOM 2698 O O . LEU B 1 43 ? -11.586 22.297 0.708 1 94 43 LEU B O 1
ATOM 2702 N N . LYS B 1 44 ? -10.008 23.672 1.401 1 91.75 44 LYS B N 1
ATOM 2703 C CA . LYS B 1 44 ? -10.883 24.391 2.316 1 91.75 44 LYS B CA 1
ATOM 2704 C C . LYS B 1 44 ? -12.07 25 1.575 1 91.75 44 LYS B C 1
ATOM 2706 O O . LYS B 1 44 ? -13.164 25.141 2.139 1 91.75 44 LYS B O 1
ATOM 2711 N N . THR B 1 45 ? -11.875 25.344 0.327 1 92.56 45 THR B N 1
ATOM 2712 C CA . THR B 1 45 ? -12.914 26.062 -0.408 1 92.56 45 THR B CA 1
ATOM 2713 C C . THR B 1 45 ? -13.781 25.094 -1.198 1 92.56 45 THR B C 1
ATOM 2715 O O . THR B 1 45 ? -14.773 25.5 -1.812 1 92.56 45 THR B O 1
ATOM 2718 N N . ARG B 1 46 ? -13.391 23.891 -1.18 1 94.31 46 ARG B N 1
ATOM 2719 C CA . ARG B 1 46 ? -14.172 22.906 -1.909 1 94.31 46 ARG B CA 1
ATOM 2720 C C . ARG B 1 46 ? -15.508 22.641 -1.22 1 94.31 46 ARG B C 1
ATOM 2722 O O . ARG B 1 46 ? -15.547 22.344 -0.022 1 94.31 46 ARG B O 1
ATOM 2729 N N . LEU B 1 47 ? -16.562 22.672 -1.919 1 94.94 47 LEU B N 1
ATOM 2730 C CA . LEU B 1 47 ? -17.906 22.578 -1.36 1 94.94 47 LEU B CA 1
ATOM 2731 C C . LEU B 1 47 ? -18.125 21.219 -0.7 1 94.94 47 LEU B C 1
ATOM 2733 O O . LEU B 1 47 ? -18.766 21.141 0.358 1 94.94 47 LEU B O 1
ATOM 2737 N N . GLU B 1 48 ? -17.734 20.125 -1.293 1 95.81 48 GLU B N 1
ATOM 2738 C CA . GLU B 1 48 ? -17.906 18.781 -0.754 1 95.81 48 GLU B CA 1
ATOM 2739 C C . GLU B 1 48 ? -17.281 18.656 0.63 1 95.81 48 GLU B C 1
ATOM 2741 O O . GLU B 1 48 ? -17.734 17.844 1.449 1 95.81 48 GLU B O 1
ATOM 2746 N N . MET B 1 49 ? -16.25 19.469 0.862 1 97.06 49 MET B N 1
ATOM 2747 C CA . MET B 1 49 ? -15.5 19.391 2.119 1 97.06 49 MET B CA 1
ATOM 2748 C C . MET B 1 49 ? -16.297 20.031 3.256 1 97.06 49 MET B C 1
ATOM 2750 O O . MET B 1 49 ? -15.953 19.859 4.426 1 97.06 49 MET B O 1
ATOM 2754 N N . LYS B 1 50 ? -17.344 20.719 2.928 1 96.81 50 LYS B N 1
ATOM 2755 C CA . LYS B 1 50 ? -18.172 21.422 3.896 1 96.81 50 LYS B CA 1
ATOM 2756 C C . LYS B 1 50 ? -19.406 20.609 4.258 1 96.81 50 LYS B C 1
ATOM 2758 O O . LYS B 1 50 ? -20.266 21.062 5.016 1 96.81 50 LYS B O 1
ATOM 2763 N N . GLN B 1 51 ? -19.531 19.406 3.746 1 97.19 51 GLN B N 1
ATOM 2764 C CA . GLN B 1 51 ? -20.672 18.531 3.951 1 97.19 51 GLN B CA 1
ATOM 2765 C C . GLN B 1 51 ? -20.391 17.516 5.055 1 97.19 51 GLN B C 1
ATOM 2767 O O . GLN B 1 51 ? -19.281 17.438 5.57 1 97.19 51 GLN B O 1
ATOM 2772 N N . SER B 1 52 ? -21.5 16.781 5.395 1 97.69 52 SER B N 1
ATOM 2773 C CA . SER B 1 52 ? -21.344 15.641 6.289 1 97.69 52 SER B CA 1
ATOM 2774 C C . SER B 1 52 ? -20.594 14.5 5.598 1 97.69 52 SER B C 1
ATOM 2776 O O . SER B 1 52 ? -20.688 14.336 4.379 1 97.69 52 SER B O 1
ATOM 2778 N N . GLY B 1 53 ? -19.875 13.805 6.363 1 98.19 53 GLY B N 1
ATOM 2779 C CA . GLY B 1 53 ? -19.156 12.695 5.777 1 98.19 53 GLY B CA 1
ATOM 2780 C C . GLY B 1 53 ? -18.406 11.852 6.801 1 98.19 53 GLY B C 1
ATOM 2781 O O . GLY B 1 53 ? -18.578 12.055 8.008 1 98.19 53 GLY B O 1
ATOM 2782 N N . ILE B 1 54 ? -17.781 10.875 6.305 1 98.62 54 ILE B N 1
ATOM 2783 C CA . ILE B 1 54 ? -16.906 9.984 7.062 1 98.62 54 ILE B CA 1
ATOM 2784 C C . ILE B 1 54 ? -15.453 10.289 6.738 1 98.62 54 ILE B C 1
ATOM 2786 O O . ILE B 1 54 ? -15.125 10.656 5.605 1 98.62 54 ILE B O 1
ATOM 2790 N N . TYR B 1 55 ? -14.617 10.211 7.73 1 98.31 55 TYR B N 1
ATOM 2791 C CA . TYR B 1 55 ? -13.195 10.391 7.441 1 98.31 55 TYR B CA 1
ATOM 2792 C C . TYR B 1 55 ? -12.359 9.305 8.102 1 98.31 55 TYR B C 1
ATOM 2794 O O . TYR B 1 55 ? -12.742 8.773 9.148 1 98.31 55 TYR B O 1
ATOM 2802 N N . PHE B 1 56 ? -11.312 8.898 7.457 1 98.19 56 PHE B N 1
ATOM 2803 C CA . PHE B 1 56 ? -10.305 7.93 7.883 1 98.19 56 PHE B CA 1
ATOM 2804 C C . PHE B 1 56 ? -8.945 8.594 8.039 1 98.19 56 PHE B C 1
ATOM 2806 O O . PHE B 1 56 ? -8.422 9.172 7.086 1 98.19 56 PHE B O 1
ATOM 2813 N N . LEU B 1 57 ? -8.375 8.609 9.234 1 96.75 57 LEU B N 1
ATOM 2814 C CA . LEU B 1 57 ? -7.035 9.133 9.484 1 96.75 57 LEU B CA 1
ATOM 2815 C C . LEU B 1 57 ? -6.008 8.008 9.523 1 96.75 57 LEU B C 1
ATOM 2817 O O . LEU B 1 57 ? -6.027 7.18 10.438 1 96.75 57 LEU B O 1
ATOM 2821 N N . PHE B 1 58 ? -5.125 7.988 8.539 1 96.31 58 PHE B N 1
ATOM 2822 C CA . PHE B 1 58 ? -4.141 6.918 8.43 1 96.31 58 PHE B CA 1
ATOM 2823 C C . PHE B 1 58 ? -2.795 7.359 8.984 1 96.31 58 PHE B C 1
ATOM 2825 O O . PHE B 1 58 ? -2.293 8.43 8.641 1 96.31 58 PHE B O 1
ATOM 2832 N N . GLY B 1 59 ? -2.217 6.52 9.82 1 93.44 59 GLY B N 1
ATOM 2833 C CA . GLY B 1 59 ? -0.897 6.746 10.391 1 93.44 59 GLY B CA 1
ATOM 2834 C C . GLY B 1 59 ? -0.107 5.469 10.594 1 93.44 59 GLY B C 1
ATOM 2835 O O . GLY B 1 59 ? -0.399 4.445 9.969 1 93.44 59 GLY B O 1
ATOM 2836 N N . HIS B 1 60 ? 0.964 5.617 11.273 1 92.06 60 HIS B N 1
ATOM 2837 C CA . HIS B 1 60 ? 1.832 4.484 11.578 1 92.06 60 HIS B CA 1
ATOM 2838 C C . HIS B 1 60 ? 2.312 4.527 13.023 1 92.06 60 HIS B C 1
ATOM 2840 O O . HIS B 1 60 ? 2.732 5.578 13.516 1 92.06 60 HIS B O 1
ATOM 2846 N N . ASP B 1 61 ? 2.121 3.424 13.625 1 88.75 61 ASP B N 1
ATOM 2847 C CA . ASP B 1 61 ? 2.65 3.273 14.977 1 88.75 61 ASP B CA 1
ATOM 2848 C C . ASP B 1 61 ? 4.066 2.699 14.945 1 88.75 61 ASP B C 1
ATOM 2850 O O . ASP B 1 61 ? 4.254 1.515 14.656 1 88.75 61 ASP B O 1
ATOM 2854 N N . GLU B 1 62 ? 5.023 3.418 15.273 1 83.38 62 GLU B N 1
ATOM 2855 C CA . GLU B 1 62 ? 6.418 3.006 15.164 1 83.38 62 GLU B CA 1
ATOM 2856 C C . GLU B 1 62 ? 6.773 1.965 16.219 1 83.38 62 GLU B C 1
ATOM 2858 O O . GLU B 1 62 ? 7.598 1.082 15.977 1 83.38 62 GLU B O 1
ATOM 2863 N N . ASP B 1 63 ? 6.23 2.17 17.375 1 81.69 63 ASP B N 1
ATOM 2864 C CA . ASP B 1 63 ? 6.531 1.239 18.469 1 81.69 63 ASP B CA 1
ATOM 2865 C C . ASP B 1 63 ? 6 -0.158 18.156 1 81.69 63 ASP B C 1
ATOM 2867 O O . ASP B 1 63 ? 6.699 -1.153 18.359 1 81.69 63 ASP B O 1
ATOM 2871 N N . LYS B 1 64 ? 4.816 -0.237 17.609 1 82.81 64 LYS B N 1
ATOM 2872 C CA . LYS B 1 64 ? 4.195 -1.518 17.281 1 82.81 64 LYS B CA 1
ATOM 2873 C C . LYS B 1 64 ? 4.5 -1.925 15.852 1 82.81 64 LYS B C 1
ATOM 2875 O O . LYS B 1 64 ? 4.188 -3.045 15.438 1 82.81 64 LYS B O 1
ATOM 2880 N N . GLN B 1 65 ? 5.121 -1.019 15.156 1 83.38 65 GLN B N 1
ATOM 2881 C CA . GLN B 1 65 ? 5.438 -1.236 13.75 1 83.38 65 GLN B CA 1
ATOM 2882 C C . GLN B 1 65 ? 4.199 -1.673 12.969 1 83.38 65 GLN B C 1
ATOM 2884 O O . GLN B 1 65 ? 4.25 -2.637 12.203 1 83.38 65 GLN B O 1
ATOM 2889 N N . GLN B 1 66 ? 3.076 -0.98 13.258 1 88.44 66 GLN B N 1
ATOM 2890 C CA . GLN B 1 66 ? 1.804 -1.291 12.609 1 88.44 66 GLN B CA 1
ATOM 2891 C C . GLN B 1 66 ? 1.135 -0.027 12.078 1 88.44 66 GLN B C 1
ATOM 2893 O O . GLN B 1 66 ? 1.216 1.034 12.695 1 88.44 66 GLN B O 1
ATOM 2898 N N . ASP B 1 67 ? 0.523 -0.182 10.922 1 93.25 67 ASP B N 1
ATOM 2899 C CA . ASP B 1 67 ? -0.302 0.908 10.414 1 93.25 67 ASP B CA 1
ATOM 2900 C C . ASP B 1 67 ? -1.523 1.135 11.297 1 93.25 67 ASP B C 1
ATOM 2902 O O . ASP B 1 67 ? -2.062 0.187 11.875 1 93.25 67 ASP B O 1
ATOM 2906 N N . THR B 1 68 ? -1.944 2.357 11.438 1 94.75 68 THR B N 1
ATOM 2907 C CA . THR B 1 68 ? -3.078 2.709 12.289 1 94.75 68 THR B CA 1
ATOM 2908 C C . THR B 1 68 ? -4.145 3.451 11.484 1 94.75 68 THR B C 1
ATOM 2910 O O . THR B 1 68 ? -3.846 4.031 10.438 1 94.75 68 THR B O 1
ATOM 2913 N N . VAL B 1 69 ? -5.371 3.383 11.992 1 96.5 69 VAL B N 1
ATOM 2914 C CA . VAL B 1 69 ? -6.453 4.148 11.383 1 96.5 69 VAL B CA 1
ATOM 2915 C C . VAL B 1 69 ? -7.41 4.641 12.461 1 96.5 69 VAL B C 1
ATOM 2917 O O . VAL B 1 69 ? -7.656 3.939 13.453 1 96.5 69 VAL B O 1
ATOM 2920 N N . TYR B 1 70 ? -7.852 5.812 12.352 1 96 70 TYR B N 1
ATOM 2921 C CA . TYR B 1 70 ? -8.992 6.355 13.086 1 96 70 TYR B CA 1
ATOM 2922 C C . TYR B 1 70 ? -10.148 6.668 12.141 1 96 70 TYR B C 1
ATOM 2924 O O . TYR B 1 70 ? -9.953 7.301 11.102 1 96 70 TYR B O 1
ATOM 2932 N N . ILE B 1 71 ? -11.305 6.141 12.484 1 97.56 71 ILE B N 1
ATOM 2933 C CA . ILE B 1 71 ? -12.492 6.352 11.656 1 97.56 71 ILE B CA 1
ATOM 2934 C C . ILE B 1 71 ? -13.484 7.246 12.391 1 97.56 71 ILE B C 1
ATOM 2936 O O . ILE B 1 71 ? -13.945 6.902 13.484 1 97.56 71 ILE B O 1
ATOM 2940 N N . GLY B 1 72 ? -13.781 8.375 11.781 1 96.75 72 GLY B N 1
ATOM 2941 C CA . GLY B 1 72 ? -14.703 9.312 12.406 1 96.75 72 GLY B CA 1
ATOM 2942 C C . GLY B 1 72 ? -15.742 9.859 11.453 1 96.75 72 GLY B C 1
ATOM 2943 O O . GLY B 1 72 ? -15.742 9.523 10.266 1 96.75 72 GLY B O 1
ATOM 2944 N N . GLN B 1 73 ? -16.719 10.602 12.008 1 97.25 73 GLN B N 1
ATOM 2945 C CA . GLN B 1 73 ? -17.766 11.273 11.25 1 97.25 73 GLN B CA 1
ATOM 2946 C C . GLN B 1 73 ? -17.859 12.742 11.625 1 97.25 73 GLN B C 1
ATOM 2948 O O . GLN B 1 73 ? -17.375 13.156 12.68 1 97.25 73 GLN B O 1
ATOM 2953 N N . ALA B 1 74 ? -18.359 13.477 10.688 1 97.12 74 ALA B N 1
ATOM 2954 C CA . ALA B 1 74 ? -18.672 14.875 10.969 1 97.12 74 ALA B CA 1
ATOM 2955 C C . ALA B 1 74 ? -19.922 15.328 10.219 1 97.12 74 ALA B C 1
ATOM 2957 O O . ALA B 1 74 ? -20.109 14.961 9.055 1 97.12 74 ALA B O 1
ATOM 2958 N N . THR B 1 75 ? -20.734 16.109 10.906 1 95.81 75 THR B N 1
ATOM 2959 C CA . THR B 1 75 ? -21.922 16.719 10.297 1 95.81 75 THR B CA 1
ATOM 2960 C C . THR B 1 75 ? -21.609 18.141 9.852 1 95.81 75 THR B C 1
ATOM 2962 O O . THR B 1 75 ? -20.625 18.734 10.289 1 95.81 75 THR B O 1
ATOM 2965 N N . THR B 1 76 ? -22.469 18.562 8.945 1 94.31 76 THR B N 1
ATOM 2966 C CA . THR B 1 76 ? -22.406 19.969 8.609 1 94.31 76 THR B CA 1
ATOM 2967 C C . THR B 1 76 ? -22.734 20.844 9.82 1 94.31 76 THR B C 1
ATOM 2969 O O . THR B 1 76 ? -23.672 20.547 10.562 1 94.31 76 THR B O 1
ATOM 2972 N N . ARG B 1 77 ? -21.938 21.859 9.992 1 92.56 77 ARG B N 1
ATOM 2973 C CA . ARG B 1 77 ? -22.109 22.75 11.133 1 92.56 77 ARG B CA 1
ATOM 2974 C C . ARG B 1 77 ? -22.859 24.016 10.727 1 92.56 77 ARG B C 1
ATOM 2976 O O . ARG B 1 77 ? -22.969 24.328 9.539 1 92.56 77 ARG B O 1
ATOM 2983 N N . LYS B 1 78 ? -23.219 24.734 11.789 1 91.19 78 LYS B N 1
ATOM 2984 C CA . LYS B 1 78 ? -23.969 25.984 11.57 1 91.19 78 LYS B CA 1
ATOM 2985 C C . LYS B 1 78 ? -23.109 27.016 10.852 1 91.19 78 LYS B C 1
ATOM 2987 O O . LYS B 1 78 ? -23.625 27.828 10.086 1 91.19 78 LYS B O 1
ATOM 2992 N N . ASN B 1 79 ? -21.844 26.953 10.922 1 89.94 79 ASN B N 1
ATOM 2993 C CA . ASN B 1 79 ? -20.938 27.922 10.312 1 89.94 79 ASN B CA 1
ATOM 2994 C C . ASN B 1 79 ? -20.625 27.562 8.867 1 89.94 79 ASN B C 1
ATOM 2996 O O . ASN B 1 79 ? -19.797 28.219 8.227 1 89.94 79 ASN B O 1
ATOM 3000 N N . GLY B 1 80 ? -21.188 26.531 8.414 1 89.19 80 GLY B N 1
ATOM 3001 C CA . GLY B 1 80 ? -21.031 26.141 7.016 1 89.19 80 GLY B CA 1
ATOM 3002 C C . GLY B 1 80 ? -19.875 25.188 6.785 1 89.19 80 GLY B C 1
ATOM 3003 O O . GLY B 1 80 ? -19.594 24.812 5.645 1 89.19 80 GLY B O 1
ATOM 3004 N N . GLU B 1 81 ? -19.234 24.828 7.883 1 92.5 81 GLU B N 1
ATOM 3005 C CA . GLU B 1 81 ? -18.109 23.906 7.766 1 92.5 81 GLU B CA 1
ATOM 3006 C C . GLU B 1 81 ? -18.547 22.469 8 1 92.5 81 GLU B C 1
ATOM 3008 O O . GLU B 1 81 ? -19.641 22.234 8.539 1 92.5 81 GLU B O 1
ATOM 3013 N N . GLY B 1 82 ? -17.781 21.547 7.488 1 95.44 82 GLY B N 1
ATOM 3014 C CA . GLY B 1 82 ? -18.156 20.141 7.574 1 95.44 82 GLY B CA 1
ATOM 3015 C C . GLY B 1 82 ? -17 19.219 7.91 1 95.44 82 GLY B C 1
ATOM 3016 O O . GLY B 1 82 ? -16.281 19.469 8.875 1 95.44 82 GLY B O 1
ATOM 3017 N N . VAL B 1 83 ? -16.891 18.203 7.133 1 96.94 83 VAL B N 1
ATOM 3018 C CA . VAL B 1 83 ? -16.031 17.078 7.457 1 96.94 83 VAL B CA 1
ATOM 3019 C C . VAL B 1 83 ? -14.57 17.531 7.48 1 96.94 83 VAL B C 1
ATOM 3021 O O . VAL B 1 83 ? -13.789 17.094 8.328 1 96.94 83 VAL B O 1
ATOM 3024 N N . LEU B 1 84 ? -14.172 18.438 6.602 1 96.19 84 LEU B N 1
ATOM 3025 C CA . LEU B 1 84 ? -12.781 18.875 6.543 1 96.19 84 LEU B CA 1
ATOM 3026 C C . LEU B 1 84 ? -12.375 19.594 7.832 1 96.19 84 LEU B C 1
ATOM 3028 O O . LEU B 1 84 ? -11.266 19.391 8.336 1 96.19 84 LEU B O 1
ATOM 3032 N N . LEU B 1 85 ? -13.227 20.469 8.352 1 94 85 LEU B N 1
ATOM 3033 C CA . LEU B 1 85 ? -12.914 21.188 9.578 1 94 85 LEU B CA 1
ATOM 3034 C C . LEU B 1 85 ? -12.664 20.203 10.727 1 94 85 LEU B C 1
ATOM 3036 O O . LEU B 1 85 ? -11.742 20.406 11.523 1 94 85 LEU B O 1
ATOM 3040 N N . ARG B 1 86 ? -13.477 19.203 10.82 1 94.5 86 ARG B N 1
ATOM 3041 C CA . ARG B 1 86 ? -13.289 18.203 11.867 1 94.5 86 ARG B CA 1
ATOM 3042 C C . ARG B 1 86 ? -11.938 17.516 11.734 1 94.5 86 ARG B C 1
ATOM 3044 O O . ARG B 1 86 ? -11.266 17.25 12.734 1 94.5 86 ARG B O 1
ATOM 3051 N N . VAL B 1 87 ? -11.555 17.125 10.531 1 94.94 87 VAL B N 1
ATOM 3052 C CA . VAL B 1 87 ? -10.25 16.516 10.281 1 94.94 87 VAL B CA 1
ATOM 3053 C C . VAL B 1 87 ? -9.141 17.469 10.734 1 94.94 87 VAL B C 1
ATOM 3055 O O . VAL B 1 87 ? -8.18 17.047 11.383 1 94.94 87 VAL B O 1
ATOM 3058 N N . GLN B 1 88 ? -9.312 18.734 10.398 1 92.62 88 GLN B N 1
ATOM 3059 C CA . GLN B 1 88 ? -8.328 19.734 10.789 1 92.62 88 GLN B CA 1
ATOM 3060 C C . GLN B 1 88 ? -8.219 19.828 12.305 1 92.62 88 GLN B C 1
ATOM 3062 O O . GLN B 1 88 ? -7.129 20.062 12.844 1 92.62 88 GLN B O 1
ATOM 3067 N N . GLU B 1 89 ? -9.312 19.672 13 1 91.56 89 GLU B N 1
ATOM 3068 C CA . GLU B 1 89 ? -9.297 19.688 14.461 1 91.56 89 GLU B CA 1
ATOM 3069 C C . GLU B 1 89 ? -8.445 18.547 15.008 1 91.56 89 GLU B C 1
ATOM 3071 O O . GLU B 1 89 ? -7.809 18.688 16.062 1 91.56 89 GLU B O 1
ATOM 3076 N N . HIS B 1 90 ? -8.391 17.422 14.289 1 91.5 90 HIS B N 1
ATOM 3077 C CA . HIS B 1 90 ? -7.586 16.281 14.711 1 91.5 90 HIS B CA 1
ATOM 3078 C C . HIS B 1 90 ? -6.094 16.594 14.602 1 91.5 90 HIS B C 1
ATOM 3080 O O . HIS B 1 90 ? -5.273 15.945 15.258 1 91.5 90 HIS B O 1
ATOM 3086 N N . THR B 1 91 ? -5.727 17.453 13.688 1 88 91 THR B N 1
ATOM 3087 C CA . THR B 1 91 ? -4.316 17.812 13.562 1 88 91 THR B CA 1
ATOM 3088 C C . THR B 1 91 ? -3.822 18.531 14.82 1 88 91 THR B C 1
ATOM 3090 O O . THR B 1 91 ? -2.617 18.578 15.07 1 88 91 THR B O 1
ATOM 3093 N N . ARG B 1 92 ? -4.738 19.047 15.555 1 82.81 92 ARG B N 1
ATOM 3094 C CA . ARG B 1 92 ? -4.395 19.828 16.734 1 82.81 92 ARG B CA 1
ATOM 3095 C C . ARG B 1 92 ? -4.426 18.969 18 1 82.81 92 ARG B C 1
ATOM 3097 O O . ARG B 1 92 ? -3.936 19.391 19.047 1 82.81 92 ARG B O 1
ATOM 3104 N N . ASP B 1 93 ? -5.031 17.859 17.844 1 75.69 93 ASP B N 1
ATOM 3105 C CA . ASP B 1 93 ? -5.207 16.984 19.016 1 75.69 93 ASP B CA 1
ATOM 3106 C C . ASP B 1 93 ? -3.881 16.359 19.438 1 75.69 93 ASP B C 1
ATOM 3108 O O . ASP B 1 93 ? -3.104 15.914 18.594 1 75.69 93 ASP B O 1
ATOM 3112 N N . ASN B 1 94 ? -3.455 16.594 20.672 1 61.34 94 ASN B N 1
ATOM 3113 C CA . ASN B 1 94 ? -2.24 16.031 21.234 1 61.34 94 ASN B CA 1
ATOM 3114 C C . ASN B 1 94 ? -2.318 14.508 21.312 1 61.34 94 ASN B C 1
ATOM 3116 O O . ASN B 1 94 ? -1.295 13.836 21.453 1 61.34 94 ASN B O 1
ATOM 3120 N N . HIS B 1 95 ? -3.568 14.031 21.469 1 52.38 95 HIS B N 1
ATOM 3121 C CA . HIS B 1 95 ? -3.783 12.633 21.812 1 52.38 95 HIS B CA 1
ATOM 3122 C C . HIS B 1 95 ? -3.641 11.734 20.594 1 52.38 95 HIS B C 1
ATOM 3124 O O . HIS B 1 95 ? -3.525 10.508 20.719 1 52.38 95 HIS B O 1
ATOM 3130 N N . ALA B 1 96 ? -3.824 12.422 19.406 1 56.5 96 ALA B N 1
ATOM 3131 C CA . ALA B 1 96 ? -3.939 11.461 18.312 1 56.5 96 ALA B CA 1
ATOM 3132 C C . ALA B 1 96 ? -2.566 11.109 17.734 1 56.5 96 ALA B C 1
ATOM 3134 O O . ALA B 1 96 ? -1.633 11.906 17.828 1 56.5 96 ALA B O 1
ATOM 3135 N N . ASP B 1 97 ? -2.355 9.906 17.531 1 74 97 ASP B N 1
ATOM 3136 C CA . ASP B 1 97 ? -1.222 9.469 16.719 1 74 97 ASP B CA 1
ATOM 3137 C C . ASP B 1 97 ? -1.13 10.273 15.422 1 74 97 ASP B C 1
ATOM 3139 O O . ASP B 1 97 ? -2.148 10.703 14.883 1 74 97 ASP B O 1
ATOM 3143 N N . TYR B 1 98 ? 0.061 10.727 15.188 1 87.44 98 TYR B N 1
ATOM 3144 C CA . TYR B 1 98 ? 0.286 11.5 13.969 1 87.44 98 TYR B CA 1
ATOM 3145 C C . TYR B 1 98 ? -0.212 10.734 12.75 1 87.44 98 TYR B C 1
ATOM 3147 O O . TYR B 1 98 ? 0.059 9.539 12.602 1 87.44 98 TYR B O 1
ATOM 3155 N N . PHE B 1 99 ? -1.132 11.336 12.008 1 93.44 99 PHE B N 1
ATOM 3156 C CA . PHE B 1 99 ? -1.589 10.734 10.766 1 93.44 99 PHE B CA 1
ATOM 3157 C C . PHE B 1 99 ? -1.005 11.469 9.562 1 93.44 99 PHE B C 1
ATOM 3159 O O . PHE B 1 99 ? -0.753 12.672 9.625 1 93.44 99 PHE B O 1
ATOM 3166 N N . ASN B 1 100 ? -0.773 10.773 8.43 1 92.81 100 ASN B N 1
ATOM 3167 C CA . ASN B 1 100 ? -0.145 11.344 7.242 1 92.81 100 ASN B CA 1
ATOM 3168 C C . ASN B 1 100 ? -1.14 11.484 6.09 1 92.81 100 ASN B C 1
ATOM 3170 O O . ASN B 1 100 ? -0.991 12.359 5.238 1 92.81 100 ASN B O 1
ATOM 3174 N N . ASP B 1 101 ? -2.098 10.539 6.02 1 95.25 101 ASP B N 1
ATOM 3175 C CA . ASP B 1 101 ? -3.105 10.539 4.961 1 95.25 101 ASP B CA 1
ATOM 3176 C C . ASP B 1 101 ? -4.516 10.586 5.551 1 95.25 101 ASP B C 1
ATOM 3178 O O . ASP B 1 101 ? -4.77 10.016 6.613 1 95.25 101 ASP B O 1
ATOM 3182 N N . VAL B 1 102 ? -5.309 11.258 4.816 1 97.38 102 VAL B N 1
ATOM 3183 C CA . VAL B 1 102 ? -6.727 11.328 5.16 1 97.38 102 VAL B CA 1
ATOM 3184 C C . VAL B 1 102 ? -7.57 10.875 3.973 1 97.38 102 VAL B C 1
ATOM 3186 O O . VAL B 1 102 ? -7.305 11.258 2.832 1 97.38 102 VAL B O 1
ATOM 3189 N N . ILE B 1 103 ? -8.508 10.031 4.238 1 98.56 103 ILE B N 1
ATOM 3190 C CA . ILE B 1 103 ? -9.531 9.719 3.244 1 98.56 103 ILE B CA 1
ATOM 3191 C C . ILE B 1 103 ? -10.891 10.203 3.729 1 98.56 103 ILE B C 1
ATOM 3193 O O . ILE B 1 103 ? -11.289 9.93 4.863 1 98.56 103 ILE B O 1
ATOM 3197 N N . ILE B 1 104 ? -11.531 10.961 2.912 1 98.69 104 ILE B N 1
ATOM 3198 C CA . ILE B 1 104 ? -12.852 11.5 3.236 1 98.69 104 ILE B CA 1
ATOM 3199 C C . ILE B 1 104 ? -13.898 10.914 2.295 1 98.69 104 ILE B C 1
ATOM 3201 O O . ILE B 1 104 ? -13.711 10.914 1.075 1 98.69 104 ILE B O 1
ATOM 3205 N N . LEU B 1 105 ? -14.945 10.367 2.848 1 98.81 105 LEU B N 1
ATOM 3206 C CA . LEU B 1 105 ? -16.125 9.93 2.111 1 98.81 105 LEU B CA 1
ATOM 3207 C C . LEU B 1 105 ? -17.281 10.914 2.309 1 98.81 105 LEU B C 1
ATOM 3209 O O . LEU B 1 105 ? -17.672 11.195 3.443 1 98.81 105 LEU B O 1
ATOM 3213 N N . THR B 1 106 ? -17.781 11.438 1.271 1 98.44 106 THR B N 1
ATOM 3214 C CA . THR B 1 106 ? -19 12.242 1.268 1 98.44 106 THR B CA 1
ATOM 3215 C C . THR B 1 106 ? -19.797 12.008 -0.007 1 98.44 106 THR B C 1
ATOM 3217 O O . THR B 1 106 ? -19.75 10.93 -0.594 1 98.44 106 THR B O 1
ATOM 3220 N N . THR B 1 107 ? -20.766 12.922 -0.292 1 97.62 107 THR B N 1
ATOM 3221 C CA . THR B 1 107 ? -21.594 12.727 -1.478 1 97.62 107 THR B CA 1
ATOM 3222 C C . THR B 1 107 ? -21.562 13.977 -2.359 1 97.62 107 THR B C 1
ATOM 3224 O O . THR B 1 107 ? -21.266 15.07 -1.888 1 97.62 107 THR B O 1
ATOM 3227 N N . GLN B 1 108 ? -21.844 13.734 -3.592 1 94.62 108 GLN B N 1
ATOM 3228 C CA . GLN B 1 108 ? -21.875 14.836 -4.555 1 94.62 108 GLN B CA 1
ATOM 3229 C C . GLN B 1 108 ? -23.094 15.719 -4.348 1 94.62 108 GLN B C 1
ATOM 3231 O O . GLN B 1 108 ? -23.062 16.906 -4.656 1 94.62 108 GLN B O 1
ATOM 3236 N N . ASN B 1 109 ? -24.172 15.164 -3.775 1 93.56 109 ASN B N 1
ATOM 3237 C CA . ASN B 1 109 ? -25.438 15.891 -3.666 1 93.56 109 ASN B CA 1
ATOM 3238 C C . ASN B 1 109 ? -25.781 16.203 -2.211 1 93.56 109 ASN B C 1
ATOM 3240 O O . ASN B 1 109 ? -26.938 16.453 -1.884 1 93.56 109 ASN B O 1
ATOM 3244 N N . ASN B 1 110 ? -24.844 16.078 -1.298 1 94.25 110 ASN B N 1
ATOM 3245 C CA . ASN B 1 110 ? -25.031 16.375 0.117 1 94.25 110 ASN B CA 1
ATOM 3246 C C . ASN B 1 110 ? -26.172 15.57 0.718 1 94.25 110 ASN B C 1
ATOM 3248 O O . ASN B 1 110 ? -27.031 16.125 1.414 1 94.25 110 ASN B O 1
ATOM 3252 N N . SER B 1 111 ? -26.203 14.289 0.472 1 93.81 111 SER B N 1
ATOM 3253 C CA . SER B 1 111 ? -27.328 13.445 0.849 1 93.81 111 SER B CA 1
ATOM 3254 C C . SER B 1 111 ? -27.094 12.781 2.203 1 93.81 111 SER B C 1
ATOM 3256 O O . SER B 1 111 ? -28 12.164 2.76 1 93.81 111 SER B O 1
ATOM 3258 N N . PHE B 1 112 ? -25.891 12.875 2.777 1 95.88 112 PHE B N 1
ATOM 3259 C CA . PHE B 1 112 ? -25.625 12.219 4.051 1 95.88 112 PHE B CA 1
ATOM 3260 C C . PHE B 1 112 ? -26.219 13.008 5.207 1 95.88 112 PHE B C 1
ATOM 3262 O O . PHE B 1 112 ? -25.875 14.18 5.402 1 95.88 112 PHE B O 1
ATOM 3269 N N . GLY B 1 113 ? -27.062 12.438 5.918 1 94.19 113 GLY B N 1
ATOM 3270 C CA . GLY B 1 113 ? -27.531 12.961 7.191 1 94.19 113 GLY B CA 1
ATOM 3271 C C . GLY B 1 113 ? -26.828 12.336 8.383 1 94.19 113 GLY B C 1
ATOM 3272 O O . GLY B 1 113 ? -25.984 11.461 8.219 1 94.19 113 GLY B O 1
ATOM 3273 N N . PRO B 1 114 ? -27.188 12.805 9.586 1 94.31 114 PRO B N 1
ATOM 3274 C CA . PRO B 1 114 ? -26.562 12.305 10.805 1 94.31 114 PRO B CA 1
ATOM 3275 C C . PRO B 1 114 ? -26.75 10.805 10.992 1 94.31 114 PRO B C 1
ATOM 3277 O O . PRO B 1 114 ? -25.828 10.109 11.445 1 94.31 114 PRO B O 1
ATOM 3280 N N . THR B 1 115 ? -27.891 10.344 10.664 1 94.56 115 THR B N 1
ATOM 3281 C CA . THR B 1 115 ? -28.188 8.922 10.844 1 94.56 115 THR B CA 1
ATOM 3282 C C . THR B 1 115 ? -27.328 8.078 9.914 1 94.56 115 THR B C 1
ATOM 3284 O O . THR B 1 115 ? -26.75 7.066 10.336 1 94.56 115 THR B O 1
ATOM 3287 N N . GLU B 1 116 ? -27.219 8.484 8.656 1 95.69 116 GLU B N 1
ATOM 3288 C CA . GLU B 1 116 ? -26.453 7.746 7.664 1 95.69 116 GLU B CA 1
ATOM 3289 C C . GLU B 1 116 ? -24.984 7.672 8.047 1 95.69 116 GLU B C 1
ATOM 3291 O O . GLU B 1 116 ? -24.375 6.602 8 1 95.69 116 GLU B O 1
ATOM 3296 N N . ILE B 1 117 ? -24.391 8.766 8.469 1 97.06 117 ILE B N 1
ATOM 3297 C CA . ILE B 1 117 ? -22.969 8.781 8.734 1 97.06 117 ILE B CA 1
ATOM 3298 C C . ILE B 1 117 ? -22.672 8.039 10.039 1 97.06 117 ILE B C 1
ATOM 3300 O O . ILE B 1 117 ? -21.609 7.438 10.188 1 97.06 117 ILE B O 1
ATOM 3304 N N . SER B 1 118 ? -23.641 8.078 11 1 96.25 118 SER B N 1
ATOM 3305 C CA . SER B 1 118 ? -23.453 7.285 12.203 1 96.25 118 SER B CA 1
ATOM 3306 C C . SER B 1 118 ? -23.422 5.793 11.891 1 96.25 118 SER B C 1
ATOM 3308 O O . SER B 1 118 ? -22.562 5.066 12.375 1 96.25 118 SER B O 1
ATOM 3310 N N . TYR B 1 119 ? -24.375 5.41 11.078 1 96.69 119 TYR B N 1
ATOM 3311 C CA . TYR B 1 119 ? -24.406 4.016 10.648 1 96.69 119 TYR B CA 1
ATOM 3312 C C . TYR B 1 119 ? -23.125 3.631 9.93 1 96.69 119 TYR B C 1
ATOM 3314 O O . TYR B 1 119 ? -22.531 2.588 10.227 1 96.69 119 TYR B O 1
ATOM 3322 N N . LEU B 1 120 ? -22.719 4.434 9.016 1 97.94 120 LEU B N 1
ATOM 3323 C CA . LEU B 1 120 ? -21.531 4.164 8.211 1 97.94 120 LEU B CA 1
ATOM 3324 C C . LEU B 1 120 ? -20.281 4.098 9.094 1 97.94 120 LEU B C 1
ATOM 3326 O O . LEU B 1 120 ? -19.453 3.201 8.93 1 97.94 120 LEU B O 1
ATOM 3330 N N . GLU B 1 121 ? -20.125 5.051 9.977 1 97.5 121 GLU B N 1
ATOM 3331 C CA . GLU B 1 121 ? -18.969 5.043 10.883 1 97.5 121 GLU B CA 1
ATOM 3332 C C . GLU B 1 121 ? -18.891 3.729 11.656 1 97.5 121 GLU B C 1
ATOM 3334 O O . GLU B 1 121 ? -17.812 3.139 11.773 1 97.5 121 GLU B O 1
ATOM 3339 N N . ASN B 1 122 ? -20 3.361 12.141 1 96.94 122 ASN B N 1
ATOM 3340 C CA . ASN B 1 122 ? -20.062 2.109 12.891 1 96.94 122 ASN B CA 1
ATOM 3341 C C . ASN B 1 122 ? -19.656 0.917 12.023 1 96.94 122 ASN B C 1
ATOM 3343 O O . ASN B 1 122 ? -18.828 0.103 12.438 1 96.94 122 ASN B O 1
ATOM 3347 N N . GLN B 1 123 ? -20.25 0.836 10.875 1 96.69 123 GLN B N 1
ATOM 3348 C CA . GLN B 1 123 ? -19.969 -0.277 9.969 1 96.69 123 GLN B CA 1
ATOM 3349 C C . GLN B 1 123 ? -18.5 -0.319 9.586 1 96.69 123 GLN B C 1
ATOM 3351 O O . GLN B 1 123 ? -17.875 -1.375 9.648 1 96.69 123 GLN B O 1
ATOM 3356 N N . PHE B 1 124 ? -17.938 0.805 9.195 1 98.12 124 PHE B N 1
ATOM 3357 C CA . PHE B 1 124 ? -16.547 0.859 8.773 1 98.12 124 PHE B CA 1
ATOM 3358 C C . PHE B 1 124 ? -15.617 0.488 9.922 1 98.12 124 PHE B C 1
ATOM 3360 O O . PHE B 1 124 ? -14.625 -0.21 9.727 1 98.12 124 PHE B O 1
ATOM 3367 N N . THR B 1 125 ? -15.938 0.981 11.117 1 97.31 125 THR B N 1
ATOM 3368 C CA . THR B 1 125 ? -15.109 0.666 12.281 1 97.31 125 THR B CA 1
ATOM 3369 C C . THR B 1 125 ? -15.109 -0.836 12.555 1 97.31 125 THR B C 1
ATOM 3371 O O . THR B 1 125 ? -14.055 -1.435 12.758 1 97.31 125 THR B O 1
ATOM 3374 N N . GLN B 1 126 ? -16.25 -1.419 12.516 1 95.19 126 GLN B N 1
ATOM 3375 C CA . GLN B 1 126 ? -16.359 -2.854 12.742 1 95.19 126 GLN B CA 1
ATOM 3376 C C . GLN B 1 126 ? -15.617 -3.648 11.68 1 95.19 126 GLN B C 1
ATOM 3378 O O . GLN B 1 126 ? -14.898 -4.598 11.992 1 95.19 126 GLN B O 1
ATOM 3383 N N . LEU B 1 127 ? -15.852 -3.256 10.461 1 95.62 127 LEU B N 1
ATOM 3384 C CA . LEU B 1 127 ? -15.188 -3.941 9.352 1 95.62 127 LEU B CA 1
ATOM 3385 C C . LEU B 1 127 ? -13.672 -3.855 9.492 1 95.62 127 LEU B C 1
ATOM 3387 O O . LEU B 1 127 ? -12.969 -4.836 9.242 1 95.62 127 LEU B O 1
ATOM 3391 N N . ALA B 1 128 ? -13.125 -2.688 9.828 1 96.62 128 ALA B N 1
ATOM 3392 C CA . ALA B 1 128 ? -11.688 -2.504 10.016 1 96.62 128 ALA B CA 1
ATOM 3393 C C . ALA B 1 128 ? -11.164 -3.385 11.141 1 96.62 128 ALA B C 1
ATOM 3395 O O . ALA B 1 128 ? -10.102 -4.004 11.016 1 96.62 128 ALA B O 1
ATOM 3396 N N . GLN B 1 129 ? -11.883 -3.438 12.195 1 94.25 129 GLN B N 1
ATOM 3397 C CA . GLN B 1 129 ? -11.5 -4.273 13.328 1 94.25 129 GLN B CA 1
ATOM 3398 C C . GLN B 1 129 ? -11.5 -5.75 12.945 1 94.25 129 GLN B C 1
ATOM 3400 O O . GLN B 1 129 ? -10.57 -6.484 13.289 1 94.25 129 GLN B O 1
ATOM 3405 N N . ASP B 1 130 ? -12.508 -6.105 12.195 1 91.25 130 ASP B N 1
ATOM 3406 C CA . ASP B 1 130 ? -12.633 -7.496 11.773 1 91.25 130 ASP B CA 1
ATOM 3407 C C . ASP B 1 130 ? -11.484 -7.895 10.852 1 91.25 130 ASP B C 1
ATOM 3409 O O . ASP B 1 130 ? -10.992 -9.023 10.914 1 91.25 130 ASP B O 1
ATOM 3413 N N . ALA B 1 131 ? -11.125 -7 9.984 1 91.88 131 ALA B N 1
ATOM 3414 C CA . ALA B 1 131 ? -10.031 -7.281 9.055 1 91.88 131 ALA B CA 1
ATOM 3415 C C . ALA B 1 131 ? -8.703 -7.426 9.797 1 91.88 131 ALA B C 1
ATOM 3417 O O . ALA B 1 131 ? -7.82 -8.172 9.367 1 91.88 131 ALA B O 1
ATOM 3418 N N . ASN B 1 132 ? -8.523 -6.625 10.859 1 89.5 132 ASN B N 1
ATOM 3419 C CA . ASN B 1 132 ? -7.398 -6.719 11.773 1 89.5 132 ASN B CA 1
ATOM 3420 C C . ASN B 1 132 ? -6.07 -6.492 11.055 1 89.5 132 ASN B C 1
ATOM 3422 O O . ASN B 1 132 ? -5.105 -7.223 11.281 1 89.5 132 ASN B O 1
ATOM 3426 N N . ARG B 1 133 ? -6.035 -5.609 10.125 1 90.75 133 ARG B N 1
ATOM 3427 C CA . ARG B 1 133 ? -4.812 -5.238 9.422 1 90.75 133 ARG B CA 1
ATOM 3428 C C . ARG B 1 133 ? -4.219 -3.955 9.984 1 90.75 133 ARG B C 1
ATOM 3430 O O . ARG B 1 133 ? -3.004 -3.75 9.93 1 90.75 133 ARG B O 1
ATOM 3437 N N . PHE B 1 134 ? -5.09 -3.111 10.469 1 94.44 134 PHE B N 1
ATOM 3438 C CA . PHE B 1 134 ? -4.711 -1.834 11.062 1 94.44 134 PHE B CA 1
ATOM 3439 C C . PHE B 1 134 ? -5.055 -1.804 12.547 1 94.44 134 PHE B C 1
ATOM 3441 O O . PHE B 1 134 ? -6.023 -2.434 12.977 1 94.44 134 PHE B O 1
ATOM 3448 N N . LEU B 1 135 ? -4.234 -1.144 13.305 1 93.69 135 LEU B N 1
ATOM 3449 C CA . LEU B 1 135 ? -4.652 -0.783 14.656 1 93.69 135 LEU B CA 1
ATOM 3450 C C . LEU B 1 135 ? -5.738 0.285 14.617 1 93.69 135 LEU B C 1
ATOM 3452 O O . LEU B 1 135 ? -5.473 1.437 14.266 1 93.69 135 LEU B O 1
ATOM 3456 N N . VAL B 1 136 ? -6.934 -0.111 14.938 1 95.06 136 VAL B N 1
ATOM 3457 C CA . VAL B 1 136 ? -8.047 0.834 14.953 1 95.06 136 VAL B CA 1
ATOM 3458 C C . VAL B 1 136 ? -7.996 1.669 16.234 1 95.06 136 VAL B C 1
ATOM 3460 O O . VAL B 1 136 ? -8.07 1.128 17.328 1 95.06 136 VAL B O 1
ATOM 3463 N N . ARG B 1 137 ? -7.938 2.971 16.109 1 93.38 137 ARG B N 1
ATOM 3464 C CA . ARG B 1 137 ? -7.664 3.865 17.219 1 93.38 137 ARG B CA 1
ATOM 3465 C C . ARG B 1 137 ? -8.961 4.395 17.828 1 93.38 137 ARG B C 1
ATOM 3467 O O . ARG B 1 137 ? -8.938 5.168 18.797 1 93.38 137 ARG B O 1
ATOM 3474 N N . ASN B 1 138 ? -10.031 3.941 17.25 1 90.69 138 ASN B N 1
ATOM 3475 C CA . ASN B 1 138 ? -11.297 4.367 17.828 1 90.69 138 ASN B CA 1
ATOM 3476 C C . ASN B 1 138 ? -11.461 3.875 19.266 1 90.69 138 ASN B C 1
ATOM 3478 O O . ASN B 1 138 ? -11.234 2.697 19.547 1 90.69 138 ASN B O 1
ATOM 3482 N N . GLY B 1 139 ? -11.625 4.73 20.234 1 80.62 139 GLY B N 1
ATOM 3483 C CA . GLY B 1 139 ? -11.836 4.363 21.625 1 80.62 139 GLY B CA 1
ATOM 3484 C C . GLY B 1 139 ? -13.195 3.727 21.875 1 80.62 139 GLY B C 1
ATOM 3485 O O . GLY B 1 139 ? -13.273 2.6 22.359 1 80.62 139 GLY B O 1
ATOM 3486 N N . ASN B 1 140 ? -14.242 4.383 21.594 1 76.94 140 ASN B N 1
ATOM 3487 C CA . ASN B 1 140 ? -15.617 3.93 21.812 1 76.94 140 ASN B CA 1
ATOM 3488 C C . ASN B 1 140 ? -16.234 3.373 20.531 1 76.94 140 ASN B C 1
ATOM 3490 O O . ASN B 1 140 ? -15.867 3.799 19.422 1 76.94 140 ASN B O 1
ATOM 3494 N N . GLU B 1 141 ? -17.031 2.307 20.734 1 78.44 141 GLU B N 1
ATOM 3495 C CA . GLU B 1 141 ? -17.812 1.844 19.594 1 78.44 141 GLU B CA 1
ATOM 3496 C C . GLU B 1 141 ? -18.781 2.918 19.109 1 78.44 141 GLU B C 1
ATOM 3498 O O . GLU B 1 141 ? -19.594 3.418 19.875 1 78.44 141 GLU B O 1
ATOM 3503 N N . PRO B 1 142 ? -18.656 3.154 17.859 1 80.5 142 PRO B N 1
ATOM 3504 C CA . PRO B 1 142 ? -19.562 4.191 17.359 1 80.5 142 PRO B CA 1
ATOM 3505 C C . PRO B 1 142 ? -21.031 3.76 17.391 1 80.5 142 PRO B C 1
ATOM 3507 O O . PRO B 1 142 ? -21.328 2.562 17.344 1 80.5 142 PRO B O 1
ATOM 3510 N N . ASN B 1 143 ? -21.906 4.66 17.453 1 83.44 143 ASN B N 1
ATOM 3511 C CA . ASN B 1 143 ? -23.344 4.406 17.438 1 83.44 143 ASN B CA 1
ATOM 3512 C C . ASN B 1 143 ? -23.781 3.756 16.141 1 83.44 143 ASN B C 1
ATOM 3514 O O . ASN B 1 143 ? -23.359 4.168 15.055 1 83.44 143 ASN B O 1
ATOM 3518 N N . SER B 1 144 ? -24.609 2.699 16.109 1 82.94 144 SER B N 1
ATOM 3519 C CA . SER B 1 144 ? -25.031 1.952 14.93 1 82.94 144 SER B CA 1
ATOM 3520 C C . SER B 1 144 ? -26.031 2.74 14.102 1 82.94 144 SER B C 1
ATOM 3522 O O . SER B 1 144 ? -26.172 2.508 12.898 1 82.94 144 SER B O 1
ATOM 3524 N N . GLY B 1 145 ? -26.453 3.814 14.609 1 77.19 145 GLY B N 1
ATOM 3525 C CA . GLY B 1 145 ? -27.516 4.527 13.914 1 77.19 145 GLY B CA 1
ATOM 3526 C C . GLY B 1 145 ? -28.75 3.674 13.664 1 77.19 145 GLY B C 1
ATOM 3527 O O . GLY B 1 145 ? -28.641 2.457 13.492 1 77.19 145 GLY B O 1
ATOM 3528 N N . ASN B 1 146 ? -29.938 4.141 13.797 1 85.81 146 ASN B N 1
ATOM 3529 C CA . ASN B 1 146 ? -31.188 3.439 13.516 1 85.81 146 ASN B CA 1
ATOM 3530 C C . ASN B 1 146 ? -31.656 3.713 12.094 1 85.81 146 ASN B C 1
ATOM 3532 O O . ASN B 1 146 ? -32.062 4.832 11.773 1 85.81 146 ASN B O 1
ATOM 3536 N N . VAL B 1 147 ? -31.5 2.666 11.211 1 90.62 147 VAL B N 1
ATOM 3537 C CA . VAL B 1 147 ? -31.906 2.865 9.828 1 90.62 147 VAL B CA 1
ATOM 3538 C C . VAL B 1 147 ? -32.938 1.819 9.438 1 90.62 147 VAL B C 1
ATOM 3540 O O . VAL B 1 147 ? -32.938 0.711 9.977 1 90.62 147 VAL B O 1
ATOM 3543 N N . THR B 1 148 ? -33.875 2.203 8.555 1 91.31 148 THR B N 1
ATOM 3544 C CA . THR B 1 148 ? -34.812 1.257 7.98 1 91.31 148 THR B CA 1
ATOM 3545 C C . THR B 1 148 ? -34.094 0.212 7.133 1 91.31 148 THR B C 1
ATOM 3547 O O . THR B 1 148 ? -32.938 0.382 6.789 1 91.31 148 THR B O 1
ATOM 3550 N N . GLU B 1 149 ? -34.781 -0.845 6.824 1 92.25 149 GLU B N 1
ATOM 3551 C CA . GLU B 1 149 ? -34.188 -1.903 6.004 1 92.25 149 GLU B CA 1
ATOM 3552 C C . GLU B 1 149 ? -33.781 -1.379 4.625 1 92.25 149 GLU B C 1
ATOM 3554 O O . GLU B 1 149 ? -32.75 -1.743 4.094 1 92.25 149 GLU B O 1
ATOM 3559 N N . GLU B 1 150 ? -34.719 -0.527 4.098 1 92.12 150 GLU B N 1
ATOM 3560 C CA . GLU B 1 150 ? -34.438 0.047 2.785 1 92.12 150 GLU B CA 1
ATOM 3561 C C . GLU B 1 150 ? -33.188 0.917 2.809 1 92.12 150 GLU B C 1
ATOM 3563 O O . GLU B 1 150 ? -32.344 0.831 1.911 1 92.12 150 GLU B O 1
ATOM 3568 N N . LYS B 1 151 ? -33.125 1.74 3.828 1 93 151 LYS B N 1
ATOM 3569 C CA . LYS B 1 151 ? -31.969 2.625 3.959 1 93 151 LYS B CA 1
ATOM 3570 C C . LYS B 1 151 ? -30.688 1.828 4.215 1 93 151 LYS B C 1
ATOM 3572 O O . LYS B 1 151 ? -29.625 2.176 3.705 1 93 151 LYS B O 1
ATOM 3577 N N . GLN B 1 152 ? -30.844 0.814 5.012 1 94.69 152 GLN B N 1
ATOM 3578 C CA . GLN B 1 152 ? -29.703 -0.047 5.277 1 94.69 152 GLN B CA 1
ATOM 3579 C C . GLN B 1 152 ? -29.156 -0.646 3.986 1 94.69 152 GLN B C 1
ATOM 3581 O O . GLN B 1 152 ? -27.938 -0.717 3.797 1 94.69 152 GLN B O 1
ATOM 3586 N N . SER B 1 153 ? -30 -1.091 3.152 1 94.81 153 SER B N 1
ATOM 3587 C CA . SER B 1 153 ? -29.578 -1.658 1.875 1 94.81 153 SER B CA 1
ATOM 3588 C C . SER B 1 153 ? -28.812 -0.64 1.046 1 94.81 153 SER B C 1
ATOM 3590 O O . SER B 1 153 ? -27.781 -0.97 0.453 1 94.81 153 SER B O 1
ATOM 3592 N N . GLU B 1 154 ? -29.297 0.54 1.034 1 94.5 154 GLU B N 1
ATOM 3593 C CA . GLU B 1 154 ? -28.609 1.619 0.325 1 94.5 154 GLU B CA 1
ATOM 3594 C C . GLU B 1 154 ? -27.234 1.882 0.916 1 94.5 154 GLU B C 1
ATOM 3596 O O . GLU B 1 154 ? -26.25 2.021 0.18 1 94.5 154 GLU B O 1
ATOM 3601 N N . LEU B 1 155 ? -27.203 1.927 2.238 1 96.56 155 LEU B N 1
ATOM 3602 C CA . LEU B 1 155 ? -25.953 2.24 2.924 1 96.56 155 LEU B CA 1
ATOM 3603 C C . LEU B 1 155 ? -24.953 1.09 2.799 1 96.56 155 LEU B C 1
ATOM 3605 O O . LEU B 1 155 ? -23.75 1.312 2.748 1 96.56 155 LEU B O 1
ATOM 3609 N N . ASP B 1 156 ? -25.469 -0.089 2.695 1 96.5 156 ASP B N 1
ATOM 3610 C CA . ASP B 1 156 ? -24.594 -1.234 2.463 1 96.5 156 ASP B CA 1
ATOM 3611 C C . ASP B 1 156 ? -23.859 -1.111 1.124 1 96.5 156 ASP B C 1
ATOM 3613 O O . ASP B 1 156 ? -22.703 -1.507 1.001 1 96.5 156 ASP B O 1
ATOM 3617 N N . GLU B 1 157 ? -24.562 -0.607 0.196 1 96 157 GLU B N 1
ATOM 3618 C CA . GLU B 1 157 ? -23.922 -0.364 -1.098 1 96 157 GLU B CA 1
ATOM 3619 C C . GLU B 1 157 ? -22.828 0.694 -0.989 1 96 157 GLU B C 1
ATOM 3621 O O . GLU B 1 157 ? -21.781 0.576 -1.623 1 96 157 GLU B O 1
ATOM 3626 N N . VAL B 1 158 ? -23.078 1.744 -0.205 1 97.56 158 VAL B N 1
ATOM 3627 C CA . VAL B 1 158 ? -22.078 2.77 0.046 1 97.56 158 VAL B CA 1
ATOM 3628 C C . VAL B 1 158 ? -20.844 2.137 0.69 1 97.56 158 VAL B C 1
ATOM 3630 O O . VAL B 1 158 ? -19.703 2.432 0.3 1 97.56 158 VAL B O 1
ATOM 3633 N N . VAL B 1 159 ? -21.109 1.278 1.615 1 97.81 159 VAL B N 1
ATOM 3634 C CA . VAL B 1 159 ? -20.031 0.595 2.312 1 97.81 159 VAL B CA 1
ATOM 3635 C C . VAL B 1 159 ? -19.203 -0.221 1.317 1 97.81 159 VAL B C 1
ATOM 3637 O O . VAL B 1 159 ? -17.984 -0.12 1.287 1 97.81 159 VAL B O 1
ATOM 3640 N N . GLU B 1 160 ? -19.844 -0.959 0.497 1 95.88 160 GLU B N 1
ATOM 3641 C CA . GLU B 1 160 ? -19.156 -1.812 -0.469 1 95.88 160 GLU B CA 1
ATOM 3642 C C . GLU B 1 160 ? -18.344 -0.982 -1.456 1 95.88 160 GLU B C 1
ATOM 3644 O O . GLU B 1 160 ? -17.188 -1.303 -1.737 1 95.88 160 GLU B O 1
ATOM 3649 N N . ASN B 1 161 ? -18.938 0.058 -1.97 1 96.94 161 ASN B N 1
ATOM 3650 C CA . ASN B 1 161 ? -18.234 0.923 -2.91 1 96.94 161 ASN B CA 1
ATOM 3651 C C . ASN B 1 161 ? -17.031 1.594 -2.262 1 96.94 161 ASN B C 1
ATOM 3653 O O . ASN B 1 161 ? -15.969 1.697 -2.8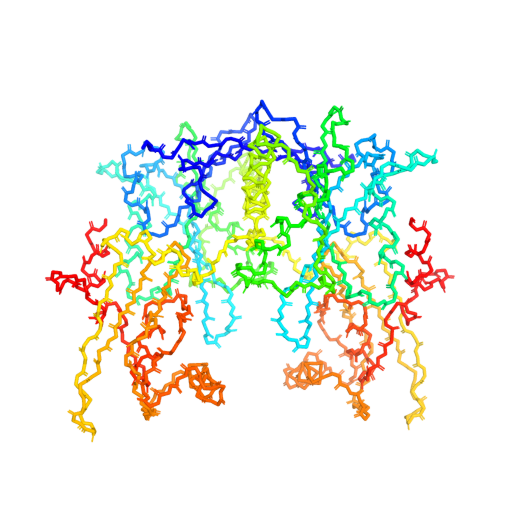75 1 96.94 161 ASN B O 1
ATOM 3657 N N . THR B 1 162 ? -17.203 2.02 -1.055 1 98.06 162 THR B N 1
ATOM 3658 C CA . THR B 1 162 ? -16.125 2.676 -0.326 1 98.06 162 THR B CA 1
ATOM 3659 C C . THR B 1 162 ? -14.969 1.707 -0.079 1 98.06 162 THR B C 1
ATOM 3661 O O . THR B 1 162 ? -13.805 2.059 -0.275 1 98.06 162 THR B O 1
ATOM 3664 N N . LYS B 1 163 ? -15.32 0.505 0.296 1 96.62 163 LYS B N 1
ATOM 3665 C CA . LYS B 1 163 ? -14.312 -0.532 0.499 1 96.62 163 LYS B CA 1
ATOM 3666 C C . LYS B 1 163 ? -13.477 -0.737 -0.759 1 96.62 163 LYS B C 1
ATOM 3668 O O . LYS B 1 163 ? -12.242 -0.807 -0.687 1 96.62 163 LYS B O 1
ATOM 3673 N N . ILE B 1 164 ? -14.141 -0.782 -1.804 1 95.25 164 ILE B N 1
ATOM 3674 C CA . ILE B 1 164 ? -13.5 -1.039 -3.088 1 95.25 164 ILE B CA 1
ATOM 3675 C C . ILE B 1 164 ? -12.555 0.113 -3.436 1 95.25 164 ILE B C 1
ATOM 3677 O O . ILE B 1 164 ? -11.414 -0.111 -3.838 1 95.25 164 ILE B O 1
ATOM 3681 N N . ILE B 1 165 ? -13.008 1.305 -3.252 1 97.19 165 ILE B N 1
ATOM 3682 C CA . ILE B 1 165 ? -12.203 2.471 -3.609 1 97.19 165 ILE B CA 1
ATOM 3683 C C . ILE B 1 165 ? -10.992 2.566 -2.686 1 97.19 165 ILE B C 1
ATOM 3685 O O . ILE B 1 165 ? -9.859 2.727 -3.15 1 97.19 165 ILE B O 1
ATOM 3689 N N . ILE B 1 166 ? -11.195 2.443 -1.419 1 97.44 166 ILE B N 1
ATOM 3690 C CA . ILE B 1 166 ? -10.109 2.531 -0.453 1 97.44 166 ILE B CA 1
ATOM 3691 C C . ILE B 1 166 ? -9.086 1.43 -0.728 1 97.44 166 ILE B C 1
ATOM 3693 O O . ILE B 1 166 ? -7.875 1.676 -0.705 1 97.44 166 ILE B O 1
ATOM 3697 N N . GLY B 1 167 ? -9.547 0.259 -1.057 1 95.5 167 GLY B N 1
ATOM 3698 C CA . GLY B 1 167 ? -8.672 -0.837 -1.43 1 95.5 167 GLY B CA 1
ATOM 3699 C C . GLY B 1 167 ? -7.895 -0.57 -2.707 1 95.5 167 GLY B C 1
ATOM 3700 O O . GLY B 1 167 ? -6.711 -0.907 -2.803 1 95.5 167 GLY B O 1
ATOM 3701 N N . SER B 1 168 ? -8.547 0.017 -3.678 1 94.19 168 SER B N 1
ATOM 3702 C CA . SER B 1 168 ? -7.906 0.307 -4.957 1 94.19 168 SER B CA 1
ATOM 3703 C C . SER B 1 168 ? -6.797 1.342 -4.797 1 94.19 168 SER B C 1
ATOM 3705 O O . SER B 1 168 ? -5.828 1.341 -5.559 1 94.19 168 SER B O 1
ATOM 3707 N N . LEU B 1 169 ? -6.918 2.15 -3.789 1 94.62 169 LEU B N 1
ATOM 3708 C CA . LEU B 1 169 ? -5.906 3.16 -3.5 1 94.62 169 LEU B CA 1
ATOM 3709 C C . LEU B 1 169 ? -4.734 2.553 -2.738 1 94.62 169 LEU B C 1
ATOM 3711 O O . LEU B 1 169 ? -3.781 3.256 -2.393 1 94.62 169 LEU B O 1
ATOM 3715 N N . GLY B 1 170 ? -4.867 1.284 -2.469 1 92.12 170 GLY B N 1
ATOM 3716 C CA . GLY B 1 170 ? -3.752 0.587 -1.849 1 92.12 170 GLY B CA 1
ATOM 3717 C C . GLY B 1 170 ? -3.91 0.424 -0.349 1 92.12 170 GLY B C 1
ATOM 3718 O O . GLY B 1 170 ? -3.025 -0.119 0.318 1 92.12 170 GLY B O 1
ATOM 3719 N N . TYR B 1 171 ? -4.977 0.938 0.203 1 95 171 TYR B N 1
ATOM 3720 C CA . TYR B 1 171 ? -5.242 0.756 1.626 1 95 171 TYR B CA 1
ATOM 3721 C C . TYR B 1 171 ? -6.066 -0.502 1.87 1 95 171 TYR B C 1
ATOM 3723 O O . TYR B 1 171 ? -7.289 -0.493 1.703 1 95 171 TYR B O 1
ATOM 3731 N N . ARG B 1 172 ? -5.531 -1.518 2.305 1 92.19 172 ARG B N 1
ATOM 3732 C CA . ARG B 1 172 ? -6.219 -2.787 2.518 1 92.19 172 ARG B CA 1
ATOM 3733 C C . ARG B 1 172 ? -6.891 -2.822 3.887 1 92.19 172 ARG B C 1
ATOM 3735 O O . ARG B 1 172 ? -6.797 -3.82 4.605 1 92.19 172 ARG B O 1
ATOM 3742 N N . LEU B 1 173 ? -7.477 -1.763 4.207 1 95.69 173 LEU B N 1
ATOM 3743 C CA . LEU B 1 173 ? -8.078 -1.52 5.512 1 95.69 173 LEU B CA 1
ATOM 3744 C C . LEU B 1 173 ? -9.148 -2.557 5.816 1 95.69 173 LEU B C 1
ATOM 3746 O O . LEU B 1 173 ? -9.289 -2.994 6.961 1 95.69 173 LEU B O 1
ATOM 3750 N N . PHE B 1 174 ? -9.867 -3.025 4.762 1 95.44 174 PHE B N 1
ATOM 3751 C CA . PHE B 1 174 ? -11.062 -3.836 5.004 1 95.44 174 PHE B CA 1
ATOM 3752 C C . PHE B 1 174 ? -10.867 -5.25 4.465 1 95.44 174 PHE B C 1
ATOM 3754 O O . PHE B 1 174 ? -11.836 -6.008 4.348 1 95.44 174 PHE B O 1
ATOM 3761 N N . ILE B 1 175 ? -9.688 -5.527 4.02 1 88.31 175 ILE B N 1
ATOM 3762 C CA . ILE B 1 175 ? -9.391 -6.836 3.441 1 88.31 175 ILE B CA 1
ATOM 3763 C C . ILE B 1 175 ? -8.703 -7.715 4.484 1 88.31 175 ILE B C 1
ATOM 3765 O O . ILE B 1 175 ? -7.551 -7.473 4.848 1 88.31 175 ILE B O 1
ATOM 3769 N N . PRO B 1 176 ? -9.391 -8.625 4.977 1 84.25 176 PRO B N 1
ATOM 3770 C CA . PRO B 1 176 ? -8.766 -9.484 5.98 1 84.25 176 PRO B CA 1
ATOM 3771 C C . PRO B 1 176 ? -7.602 -10.297 5.414 1 84.25 176 PRO B C 1
ATOM 3773 O O . PRO B 1 176 ? -7.652 -10.734 4.262 1 84.25 176 PRO B O 1
ATOM 3776 N N . ARG B 1 177 ? -6.488 -10.32 6.102 1 71.19 177 ARG B N 1
ATOM 3777 C CA . ARG B 1 177 ? -5.395 -11.18 5.668 1 71.19 177 ARG B CA 1
ATOM 3778 C C . ARG B 1 177 ? -5.754 -12.656 5.84 1 71.19 177 ARG B C 1
ATOM 3780 O O . ARG B 1 177 ? -5.457 -13.477 4.973 1 71.19 177 ARG B O 1
ATOM 3787 N N . VAL B 1 178 ? -6.297 -13.023 7.133 1 65.31 178 VAL B N 1
ATOM 3788 C CA . VAL B 1 178 ? -6.594 -14.406 7.492 1 65.31 178 VAL B CA 1
ATOM 3789 C C . VAL B 1 178 ? -8.102 -14.586 7.648 1 65.31 178 VAL B C 1
ATOM 3791 O O . VAL B 1 178 ? -8.742 -13.867 8.422 1 65.31 178 VAL B O 1
ATOM 3794 N N . SER B 1 179 ? -9.031 -13.969 6.855 1 51.44 179 SER B N 1
ATOM 3795 C CA . SER B 1 179 ? -10.391 -13.984 7.383 1 51.44 179 SER B CA 1
ATOM 3796 C C . SER B 1 179 ? -10.906 -15.406 7.547 1 51.44 179 SER B C 1
ATOM 3798 O O . SER B 1 179 ? -10.57 -16.297 6.758 1 51.44 179 SER B O 1
ATOM 3800 N N . SER B 1 180 ? -11.422 -15.727 8.672 1 46.16 180 SER B N 1
ATOM 3801 C CA . SER B 1 180 ? -12.281 -16.859 9 1 46.16 180 SER B CA 1
ATOM 3802 C C . SER B 1 180 ? -13.258 -17.156 7.867 1 46.16 180 SER B C 1
ATOM 3804 O O . SER B 1 180 ? -13.539 -18.312 7.57 1 46.16 180 SER B O 1
ATOM 3806 N N . GLU B 1 181 ? -13.867 -16.109 7.363 1 46 181 GLU B N 1
ATOM 3807 C CA . GLU B 1 181 ? -14.891 -16.328 6.348 1 46 181 GLU B CA 1
ATOM 3808 C C . GLU B 1 181 ? -14.273 -16.75 5.02 1 46 181 GLU B C 1
ATOM 3810 O O . GLU B 1 181 ? -14.938 -17.391 4.191 1 46 181 GLU B O 1
ATOM 3815 N N . MET B 1 182 ? -13.109 -16.141 4.75 1 47.59 182 MET B N 1
ATOM 3816 C CA . MET B 1 182 ? -12.453 -16.547 3.514 1 47.59 182 MET B CA 1
ATOM 3817 C C . MET B 1 182 ? -12.25 -18.047 3.473 1 47.59 182 MET B C 1
ATOM 3819 O O . MET B 1 182 ? -12.297 -18.656 2.4 1 47.59 182 MET B O 1
ATOM 3823 N N . VAL B 1 183 ? -12.078 -18.625 4.672 1 45.56 183 VAL B N 1
ATOM 3824 C CA . VAL B 1 183 ? -12.008 -20.078 4.742 1 45.56 183 VAL B CA 1
ATOM 3825 C C . VAL B 1 183 ? -13.328 -20.688 4.273 1 45.56 183 VAL B C 1
ATOM 3827 O O . VAL B 1 183 ? -13.352 -21.797 3.727 1 45.56 183 VAL B O 1
ATOM 3830 N N . GLU B 1 184 ? -14.273 -19.891 4.512 1 45.53 184 GLU B N 1
ATOM 3831 C CA . GLU B 1 184 ? -15.523 -20.562 4.176 1 45.53 184 GLU B CA 1
ATOM 3832 C C . GLU B 1 184 ? -15.727 -20.625 2.664 1 45.53 184 GLU B C 1
ATOM 3834 O O . GLU B 1 184 ? -16.344 -21.562 2.156 1 45.53 184 GLU B O 1
ATOM 3839 N N . GLN B 1 185 ? -15.484 -19.469 1.985 1 45.22 185 GLN B N 1
ATOM 3840 C CA . GLN B 1 185 ? -15.766 -19.641 0.563 1 45.22 185 GLN B CA 1
ATOM 3841 C C . GLN B 1 185 ? -14.648 -20.438 -0.124 1 45.22 185 GLN B C 1
ATOM 3843 O O . GLN B 1 185 ? -13.805 -19.859 -0.812 1 45.22 185 GLN B O 1
ATOM 3848 N N . ILE B 1 186 ? -14.102 -21.25 0.6 1 45.72 186 ILE B N 1
ATOM 3849 C CA . ILE B 1 186 ? -13.062 -22.172 0.144 1 45.72 186 ILE B CA 1
ATOM 3850 C C . ILE B 1 186 ? -13.43 -22.734 -1.226 1 45.72 186 ILE B C 1
ATOM 3852 O O . ILE B 1 186 ? -14.414 -23.469 -1.354 1 45.72 186 ILE B O 1
ATOM 3856 N N . ASP B 1 187 ? -13.305 -22 -2.213 1 50.47 187 ASP B N 1
ATOM 3857 C CA . ASP B 1 187 ? -13.258 -22.875 -3.371 1 50.47 187 ASP B CA 1
ATOM 3858 C C . ASP B 1 187 ? -12.242 -24 -3.162 1 50.47 187 ASP B C 1
ATOM 3860 O O . ASP B 1 187 ? -11.086 -23.75 -2.828 1 50.47 187 ASP B O 1
ATOM 3864 N N . ALA B 1 188 ? -12.609 -25.219 -2.826 1 53.5 188 ALA B N 1
ATOM 3865 C CA . ALA B 1 188 ? -11.828 -26.438 -2.648 1 53.5 188 ALA B CA 1
ATOM 3866 C C . ALA B 1 188 ? -10.516 -26.375 -3.428 1 53.5 188 ALA B C 1
ATOM 3868 O O . ALA B 1 188 ? -9.5 -26.938 -3.008 1 53.5 188 ALA B O 1
ATOM 3869 N N . GLU B 1 189 ? -10.43 -25.484 -4.391 1 61.38 189 GLU B N 1
ATOM 3870 C CA . GLU B 1 189 ? -9.328 -25.562 -5.34 1 61.38 189 GLU B CA 1
ATOM 3871 C C . GLU B 1 189 ? -8.102 -24.828 -4.824 1 61.38 189 GLU B C 1
ATOM 3873 O O . GLU B 1 189 ? -6.992 -25.016 -5.332 1 61.38 189 GLU B O 1
ATOM 3878 N N . GLN B 1 190 ? -8.078 -24.219 -3.609 1 84.56 190 GLN B N 1
ATOM 3879 C CA . GLN B 1 190 ? -6.848 -23.516 -3.244 1 84.56 190 GLN B CA 1
ATOM 3880 C C . GLN B 1 190 ? -6.387 -23.922 -1.846 1 84.56 190 GLN B C 1
ATOM 3882 O O . GLN B 1 190 ? -5.793 -23.109 -1.13 1 84.56 190 GLN B O 1
ATOM 3887 N N . ILE B 1 191 ? -6.809 -25.234 -1.494 1 91.62 191 ILE B N 1
ATOM 3888 C CA . ILE B 1 191 ? -6.359 -25.766 -0.209 1 91.62 191 ILE B CA 1
ATOM 3889 C C . ILE B 1 191 ? -5.277 -26.812 -0.431 1 91.62 191 ILE B C 1
ATOM 3891 O O . ILE B 1 191 ? -5.414 -27.672 -1.296 1 91.62 191 ILE B O 1
ATOM 3895 N N . PHE B 1 192 ? -4.227 -26.719 0.398 1 95.88 192 PHE B N 1
ATOM 3896 C CA . PHE B 1 192 ? -3.098 -27.641 0.314 1 95.88 192 PHE B CA 1
ATOM 3897 C C . PHE B 1 192 ? -2.814 -28.281 1.669 1 95.88 192 PHE B C 1
ATOM 3899 O O . PHE B 1 192 ? -3.117 -27.688 2.711 1 95.88 192 PHE B O 1
ATOM 3906 N N . THR B 1 193 ? -2.297 -29.469 1.579 1 97.25 193 THR B N 1
ATOM 3907 C CA . THR B 1 193 ? -1.943 -30.188 2.795 1 97.25 193 THR B CA 1
ATOM 3908 C C . THR B 1 193 ? -0.455 -30.531 2.809 1 97.25 193 THR B C 1
ATOM 3910 O O . THR B 1 193 ? 0.12 -30.859 1.772 1 97.25 193 THR B O 1
ATOM 3913 N N . LEU B 1 194 ? 0.121 -30.359 3.91 1 97.88 194 LEU B N 1
ATOM 3914 C CA . LEU B 1 194 ? 1.497 -30.766 4.172 1 97.88 194 LEU B CA 1
ATOM 3915 C C . LEU B 1 194 ? 1.539 -31.938 5.16 1 97.88 194 LEU B C 1
ATOM 3917 O O . LEU B 1 194 ? 0.922 -31.875 6.227 1 97.88 194 LEU B O 1
ATOM 3921 N N . LYS B 1 195 ? 2.117 -33.031 4.75 1 96.69 195 LYS B N 1
ATOM 3922 C CA . LYS B 1 195 ? 2.326 -34.219 5.598 1 96.69 195 LYS B CA 1
ATOM 3923 C C . LYS B 1 195 ? 3.789 -34.656 5.578 1 96.69 195 LYS B C 1
ATOM 3925 O O . LYS B 1 195 ? 4.344 -34.938 4.516 1 96.69 195 LYS B O 1
ATOM 3930 N N . ARG B 1 196 ? 4.352 -34.594 6.723 1 95 196 ARG B N 1
ATOM 3931 C CA . ARG B 1 196 ? 5.766 -34.969 6.805 1 95 196 ARG B CA 1
ATOM 3932 C C . ARG B 1 196 ? 6.07 -35.719 8.094 1 95 196 ARG B C 1
ATOM 3934 O O . ARG B 1 196 ? 5.605 -35.344 9.164 1 95 196 ARG B O 1
ATOM 3941 N N . LYS B 1 197 ? 6.773 -36.781 7.984 1 93.5 197 LYS B N 1
ATOM 3942 C CA . LYS B 1 197 ? 7.266 -37.5 9.156 1 93.5 197 LYS B CA 1
ATOM 3943 C C . LYS B 1 197 ? 8.594 -36.906 9.641 1 93.5 197 LYS B C 1
ATOM 3945 O O . LYS B 1 197 ? 9.539 -36.781 8.867 1 93.5 197 LYS B O 1
ATOM 3950 N N . ILE B 1 198 ? 8.609 -36.5 10.844 1 88.56 198 ILE B N 1
ATOM 3951 C CA . ILE B 1 198 ? 9.812 -35.938 11.43 1 88.56 198 ILE B CA 1
ATOM 3952 C C . ILE B 1 198 ? 10.695 -37.062 11.992 1 88.56 198 ILE B C 1
ATOM 3954 O O . ILE B 1 198 ? 10.281 -37.781 12.891 1 88.56 198 ILE B O 1
ATOM 3958 N N . LYS B 1 199 ? 11.852 -37.156 11.5 1 84 199 LYS B N 1
ATOM 3959 C CA . LYS B 1 199 ? 12.75 -38.25 11.867 1 84 199 LYS B CA 1
ATOM 3960 C C . LYS B 1 199 ? 13.133 -38.188 13.344 1 84 199 LYS B C 1
ATOM 3962 O O . LYS B 1 199 ? 13.188 -39.219 14.031 1 84 199 LYS B O 1
ATOM 3967 N N . ARG B 1 200 ? 13.422 -37.031 13.812 1 79 200 ARG B N 1
ATOM 3968 C CA . ARG B 1 200 ? 13.93 -36.812 15.164 1 79 200 ARG B CA 1
ATOM 3969 C C . ARG B 1 200 ? 12.906 -37.25 16.203 1 79 200 ARG B C 1
ATOM 3971 O O . ARG B 1 200 ? 13.266 -37.875 17.219 1 79 200 ARG B O 1
ATOM 3978 N N . THR B 1 201 ? 11.695 -37.094 16.016 1 76.5 201 THR B N 1
ATOM 3979 C CA . THR B 1 201 ? 10.664 -37.344 17 1 76.5 201 THR B CA 1
ATOM 3980 C C . THR B 1 201 ? 9.789 -38.531 16.578 1 76.5 201 THR B C 1
ATOM 3982 O O . THR B 1 201 ? 9.062 -39.094 17.391 1 76.5 201 THR B O 1
ATOM 3985 N N . GLY B 1 202 ? 9.906 -38.906 15.273 1 82.81 202 GLY B N 1
ATOM 3986 C CA . GLY B 1 202 ? 9.055 -39.969 14.734 1 82.81 202 GLY B CA 1
ATOM 3987 C C . GLY B 1 202 ? 7.613 -39.5 14.555 1 82.81 202 GLY B C 1
ATOM 3988 O O . GLY B 1 202 ? 6.762 -40.312 14.125 1 82.81 202 GLY B O 1
ATOM 3989 N N . ARG B 1 203 ? 7.367 -38.281 14.812 1 87.81 203 ARG B N 1
ATOM 3990 C CA . ARG B 1 203 ? 6.023 -37.719 14.711 1 87.81 203 ARG B CA 1
ATOM 3991 C C . ARG B 1 203 ? 5.707 -37.312 13.273 1 87.81 203 ARG B C 1
ATOM 3993 O O . ARG B 1 203 ? 6.582 -36.875 12.539 1 87.81 203 ARG B O 1
ATOM 4000 N N . GLU B 1 204 ? 4.414 -37.656 12.922 1 93.88 204 GLU B N 1
ATOM 4001 C CA . GLU B 1 204 ? 3.943 -37.156 11.633 1 93.88 204 GLU B CA 1
ATOM 4002 C C . GLU B 1 204 ? 3.209 -35.812 11.781 1 93.88 204 GLU B C 1
ATOM 4004 O O . GLU B 1 204 ? 2.244 -35.719 12.547 1 93.88 204 GLU B O 1
ATOM 4009 N N . ILE B 1 205 ? 3.674 -34.875 11.117 1 96.31 205 ILE B N 1
ATOM 4010 C CA . ILE B 1 205 ? 3.086 -33.531 11.172 1 96.31 205 ILE B CA 1
ATOM 4011 C C . ILE B 1 205 ? 2.154 -33.344 9.984 1 96.31 205 ILE B C 1
ATOM 4013 O O . ILE B 1 205 ? 2.533 -33.594 8.836 1 96.31 205 ILE B O 1
ATOM 4017 N N . THR B 1 206 ? 0.928 -32.938 10.242 1 97.62 206 THR B N 1
ATOM 4018 C CA . THR B 1 206 ? -0.048 -32.625 9.211 1 97.62 206 THR B CA 1
ATOM 4019 C C . THR B 1 206 ? -0.565 -31.203 9.375 1 97.62 206 THR B C 1
ATOM 4021 O O . THR B 1 206 ? -0.946 -30.797 10.469 1 97.62 206 THR B O 1
ATOM 4024 N N . ALA B 1 207 ? -0.578 -30.484 8.305 1 98.06 207 ALA B N 1
ATOM 4025 C CA . ALA B 1 207 ? -1.046 -29.094 8.312 1 98.06 207 ALA B CA 1
ATOM 4026 C C . ALA B 1 207 ? -1.778 -28.766 7.016 1 98.06 207 ALA B C 1
ATOM 4028 O O . ALA B 1 207 ? -1.609 -29.438 6.004 1 98.06 207 ALA B O 1
ATOM 4029 N N . THR B 1 208 ? -2.656 -27.859 7.102 1 96.62 208 THR B N 1
ATOM 4030 C CA . THR B 1 208 ? -3.412 -27.391 5.945 1 96.62 208 THR B CA 1
ATOM 4031 C C . THR B 1 208 ? -3.18 -25.891 5.723 1 96.62 208 THR B C 1
ATOM 4033 O O . THR B 1 208 ? -3.076 -25.125 6.68 1 96.62 208 THR B O 1
ATOM 4036 N N . CYS B 1 209 ? -3.072 -25.578 4.5 1 95.12 209 CYS B N 1
ATOM 4037 C CA . CYS B 1 209 ? -2.84 -24.172 4.141 1 95.12 209 CYS B CA 1
ATOM 4038 C C . CYS B 1 209 ? -3.697 -23.781 2.947 1 95.12 209 CYS B C 1
ATOM 4040 O O . CYS B 1 209 ? -3.971 -24.594 2.068 1 95.12 209 CYS B O 1
ATOM 4042 N N . LYS B 1 210 ? -4.156 -22.562 2.947 1 93.12 210 LYS B N 1
ATOM 4043 C CA . LYS B 1 210 ? -4.93 -22 1.84 1 93.12 210 LYS B CA 1
ATOM 4044 C C . LYS B 1 210 ? -4.117 -20.953 1.078 1 93.12 210 LYS B C 1
ATOM 4046 O O . LYS B 1 210 ? -3.533 -20.047 1.683 1 93.12 210 LYS B O 1
ATOM 4051 N N . GLN B 1 211 ? -4.02 -21.141 -0.209 1 91.94 211 GLN B N 1
ATOM 4052 C CA . GLN B 1 211 ? -3.424 -20.109 -1.044 1 91.94 211 GLN B CA 1
ATOM 4053 C C . GLN B 1 211 ? -4.43 -19 -1.353 1 91.94 211 GLN B C 1
ATOM 4055 O O . GLN B 1 211 ? -5.57 -19.281 -1.724 1 91.94 211 GLN B O 1
ATOM 4060 N N . THR B 1 212 ? -4.055 -17.75 -1.112 1 90.06 212 THR B N 1
ATOM 4061 C CA . THR B 1 212 ? -4.887 -16.578 -1.411 1 90.06 212 THR B CA 1
ATOM 4062 C C . THR B 1 212 ? -4.199 -15.672 -2.43 1 90.06 212 THR B C 1
ATOM 4064 O O . THR B 1 212 ? -3.082 -15.953 -2.865 1 90.06 212 THR B O 1
ATOM 4067 N N . THR B 1 213 ? -4.871 -14.617 -2.816 1 88.12 213 THR B N 1
ATOM 4068 C CA . THR B 1 213 ? -4.297 -13.656 -3.752 1 88.12 213 THR B CA 1
ATOM 4069 C C . THR B 1 213 ? -3.117 -12.922 -3.121 1 88.12 213 THR B C 1
ATOM 4071 O O . THR B 1 213 ? -2.287 -12.352 -3.828 1 88.12 213 THR B O 1
ATOM 4074 N N . GLU B 1 214 ? -3.043 -12.984 -1.831 1 88 214 GLU B N 1
ATOM 4075 C CA . GLU B 1 214 ? -2.016 -12.188 -1.166 1 88 214 GLU B CA 1
ATOM 4076 C C . GLU B 1 214 ? -0.898 -13.078 -0.621 1 88 214 GLU B C 1
ATOM 4078 O O . GLU B 1 214 ? 0.15 -12.578 -0.205 1 88 214 GLU B O 1
ATOM 4083 N N . GLY B 1 215 ? -1.195 -14.359 -0.572 1 91.19 215 GLY B N 1
ATOM 4084 C CA . GLY B 1 215 ? -0.216 -15.266 0.004 1 91.19 215 GLY B CA 1
ATOM 4085 C C . GLY B 1 215 ? -0.817 -16.594 0.453 1 91.19 215 GLY B C 1
ATOM 4086 O O . GLY B 1 215 ? -1.694 -17.141 -0.218 1 91.19 215 GLY B O 1
ATOM 4087 N N . PHE B 1 216 ? -0.247 -17.078 1.572 1 92.75 216 PHE B N 1
ATOM 4088 C CA . PHE B 1 216 ? -0.64 -18.406 2.07 1 92.75 216 PHE B CA 1
ATOM 4089 C C . PHE B 1 216 ? -1.08 -18.312 3.527 1 92.75 216 PHE B C 1
ATOM 4091 O O . PHE B 1 216 ? -0.438 -17.641 4.336 1 92.75 216 PHE B O 1
ATOM 4098 N N . VAL B 1 217 ? -2.154 -18.953 3.836 1 94.06 217 VAL B N 1
ATOM 4099 C CA . VAL B 1 217 ? -2.668 -18.969 5.203 1 94.06 217 VAL B CA 1
ATOM 4100 C C . VAL B 1 217 ? -2.635 -20.391 5.762 1 94.06 217 VAL B C 1
ATOM 4102 O O . VAL B 1 217 ? -3.361 -21.266 5.289 1 94.06 217 VAL B O 1
ATOM 4105 N N . VAL B 1 218 ? -1.781 -20.625 6.742 1 96.31 218 VAL B N 1
ATOM 4106 C CA . VAL B 1 218 ? -1.847 -21.891 7.477 1 96.31 218 VAL B CA 1
ATOM 4107 C C . VAL B 1 218 ? -3.064 -21.891 8.398 1 96.31 218 VAL B C 1
ATOM 4109 O O . VAL B 1 218 ? -3.24 -20.969 9.203 1 96.31 218 VAL B O 1
ATOM 4112 N N . LEU B 1 219 ? -3.883 -22.875 8.281 1 94.75 219 LEU B N 1
ATOM 4113 C CA . LEU B 1 219 ? -5.199 -22.859 8.906 1 94.75 219 LEU B CA 1
ATOM 4114 C C . LEU B 1 219 ? -5.125 -23.344 10.344 1 94.75 219 LEU B C 1
ATOM 4116 O O . LEU B 1 219 ? -4.305 -24.219 10.672 1 94.75 219 LEU B O 1
ATOM 4120 N N . LYS B 1 220 ? -6.016 -22.766 11.086 1 94.75 220 LYS B N 1
ATOM 4121 C CA . LYS B 1 220 ? -6.195 -23.25 12.453 1 94.75 220 LYS B CA 1
ATOM 4122 C C . LYS B 1 220 ? -6.41 -24.766 12.469 1 94.75 220 LYS B C 1
ATOM 4124 O O . LYS B 1 220 ? -7.109 -25.312 11.609 1 94.75 220 LYS B O 1
ATOM 4129 N N . GLY B 1 221 ? -5.855 -25.328 13.492 1 96.31 221 GLY B N 1
ATOM 4130 C CA . GLY B 1 221 ? -5.984 -26.781 13.617 1 96.31 221 GLY B CA 1
ATOM 4131 C C . GLY B 1 221 ? -4.797 -27.531 13.047 1 96.31 221 GLY B C 1
ATOM 4132 O O . GLY B 1 221 ? -4.637 -28.734 13.297 1 96.31 221 GLY B O 1
ATOM 4133 N N . SER B 1 222 ? -3.967 -26.875 12.328 1 97.69 222 SER B N 1
ATOM 4134 C CA . SER B 1 222 ? -2.768 -27.484 11.781 1 97.69 222 SER B CA 1
ATOM 4135 C C . SER B 1 222 ? -1.796 -27.891 12.883 1 97.69 222 SER B C 1
ATOM 4137 O O . SER B 1 222 ? -1.663 -27.188 13.891 1 97.69 222 SER B O 1
ATOM 4139 N N . MET B 1 223 ? -1.142 -29 12.68 1 97.69 223 MET B N 1
ATOM 4140 C CA . MET B 1 223 ? -0.07 -29.406 13.586 1 97.69 223 MET B CA 1
ATOM 4141 C C . MET B 1 223 ? 1.202 -28.609 13.32 1 97.69 223 MET B C 1
ATOM 4143 O O . MET B 1 223 ? 1.518 -28.297 12.164 1 97.69 223 MET B O 1
ATOM 4147 N N . ILE B 1 224 ? 1.877 -28.281 14.344 1 96.81 224 ILE B N 1
ATOM 4148 C CA . ILE B 1 224 ? 3.137 -27.547 14.25 1 96.81 224 ILE B CA 1
ATOM 4149 C C . ILE B 1 224 ? 4.238 -28.328 14.977 1 96.81 224 ILE B C 1
ATOM 4151 O O . ILE B 1 224 ? 4.047 -28.781 16.109 1 96.81 224 ILE B O 1
ATOM 4155 N N . GLU B 1 225 ? 5.293 -28.531 14.312 1 94.38 225 GLU B N 1
ATOM 4156 C CA . GLU B 1 225 ? 6.445 -29.125 14.984 1 94.38 225 GLU B CA 1
ATOM 4157 C C . GLU B 1 225 ? 6.957 -28.219 16.109 1 94.38 225 GLU B C 1
ATOM 4159 O O . GLU B 1 225 ? 7.23 -27.047 15.883 1 94.38 225 GLU B O 1
ATOM 4164 N N . THR B 1 226 ? 7.168 -28.703 17.281 1 89.38 226 THR B N 1
ATOM 4165 C CA . THR B 1 226 ? 7.465 -27.875 18.453 1 89.38 226 THR B CA 1
ATOM 4166 C C . THR B 1 226 ? 8.969 -27.641 18.562 1 89.38 226 THR B C 1
ATOM 4168 O O . THR B 1 226 ? 9.391 -26.641 19.156 1 89.38 226 THR B O 1
ATOM 4171 N N . GLU B 1 227 ? 9.703 -28.5 17.969 1 89.25 227 GLU B N 1
ATOM 4172 C CA . GLU B 1 227 ? 11.156 -28.359 18.047 1 89.25 227 GLU B CA 1
ATOM 4173 C C . GLU B 1 227 ? 11.719 -27.75 16.766 1 89.25 227 GLU B C 1
ATOM 4175 O O . GLU B 1 227 ? 11.359 -28.156 15.656 1 89.25 227 GLU B O 1
ATOM 4180 N N . ASP B 1 228 ? 12.547 -26.828 16.969 1 90.81 228 ASP B N 1
ATOM 4181 C CA . ASP B 1 228 ? 13.18 -26.203 15.812 1 90.81 228 ASP B CA 1
ATOM 4182 C C . ASP B 1 228 ? 14.32 -27.078 15.281 1 90.81 228 ASP B C 1
ATOM 4184 O O . ASP B 1 228 ? 15.047 -27.703 16.062 1 90.81 228 ASP B O 1
ATOM 4188 N N . GLY B 1 229 ? 14.477 -27.125 14.016 1 88.19 229 GLY B N 1
ATOM 4189 C CA . GLY B 1 229 ? 15.633 -27.781 13.406 1 88.19 229 GLY B CA 1
ATOM 4190 C C . GLY B 1 229 ? 16.891 -26.953 13.508 1 88.19 229 GLY B C 1
ATOM 4191 O O . GLY B 1 229 ? 16.891 -25.844 14.062 1 88.19 229 GLY B O 1
ATOM 4192 N N . LYS B 1 230 ? 17.984 -27.516 13.008 1 86 230 LYS B N 1
ATOM 4193 C CA . LYS B 1 230 ? 19.281 -26.859 13.055 1 86 230 LYS B CA 1
ATOM 4194 C C . LYS B 1 230 ? 19.297 -25.578 12.234 1 86 230 LYS B C 1
ATOM 4196 O O . LYS B 1 230 ? 19.891 -24.578 12.641 1 86 230 LYS B O 1
ATOM 4201 N N . VAL B 1 231 ? 18.594 -25.688 11.102 1 90 231 VAL B N 1
ATOM 4202 C CA . VAL B 1 231 ? 18.562 -24.547 10.203 1 90 231 VAL B CA 1
ATOM 4203 C C . VAL B 1 231 ? 17.141 -24.047 10.047 1 90 231 VAL B C 1
ATOM 4205 O O . VAL B 1 231 ? 16.281 -24.75 9.516 1 90 231 VAL B O 1
ATOM 4208 N N . ILE B 1 232 ? 16.75 -22.953 10.633 1 90.62 232 ILE B N 1
ATOM 4209 C CA . ILE B 1 232 ? 15.453 -22.312 10.555 1 90.62 232 ILE B CA 1
ATOM 4210 C C . ILE B 1 232 ? 15.633 -20.812 10.328 1 90.62 232 ILE B C 1
ATOM 4212 O O . ILE B 1 232 ? 16.484 -20.172 10.953 1 90.62 232 ILE B O 1
ATOM 4216 N N . PRO B 1 233 ? 14.914 -20.328 9.328 1 90 233 PRO B N 1
ATOM 4217 C CA . PRO B 1 233 ? 15 -18.875 9.188 1 90 233 PRO B CA 1
ATOM 4218 C C . PRO B 1 233 ? 14.703 -18.141 10.484 1 90 233 PRO B C 1
ATOM 4220 O O . PRO B 1 233 ? 13.75 -18.484 11.188 1 90 233 PRO B O 1
ATOM 4223 N N . GLU B 1 234 ? 15.461 -17.172 10.805 1 90.81 234 GLU B N 1
ATOM 4224 C CA . GLU B 1 234 ? 15.367 -16.469 12.07 1 90.81 234 GLU B CA 1
ATOM 4225 C C . GLU B 1 234 ? 13.977 -15.867 12.266 1 90.81 234 GLU B C 1
ATOM 4227 O O . GLU B 1 234 ? 13.422 -15.914 13.367 1 90.81 234 GLU B O 1
ATOM 4232 N N . VAL B 1 235 ? 13.492 -15.352 11.266 1 89.62 235 VAL B N 1
ATOM 4233 C CA . VAL B 1 235 ? 12.188 -14.703 11.344 1 89.62 235 VAL B CA 1
ATOM 4234 C C . VAL B 1 235 ? 11.117 -15.727 11.734 1 89.62 235 VAL B C 1
ATOM 4236 O O . VAL B 1 235 ? 10.195 -15.406 12.484 1 89.62 235 VAL B O 1
ATOM 4239 N N . ILE B 1 236 ? 11.195 -16.875 11.219 1 93.75 236 ILE B N 1
ATOM 4240 C CA . ILE B 1 236 ? 10.234 -17.938 11.508 1 93.75 236 ILE B CA 1
ATOM 4241 C C . ILE B 1 236 ? 10.414 -18.406 12.953 1 93.75 236 ILE B C 1
ATOM 4243 O O . ILE B 1 236 ? 9.438 -18.656 13.664 1 93.75 236 ILE B O 1
ATOM 4247 N N . GLN B 1 237 ? 11.641 -18.578 13.336 1 94.56 237 GLN B N 1
ATOM 4248 C CA . GLN B 1 237 ? 11.922 -18.969 14.711 1 94.56 237 GLN B CA 1
ATOM 4249 C C . GLN B 1 237 ? 11.32 -17.969 15.703 1 94.56 237 GLN B C 1
ATOM 4251 O O . GLN B 1 237 ? 10.672 -18.375 16.672 1 94.56 237 GLN B O 1
ATOM 4256 N N . THR B 1 238 ? 11.57 -16.766 15.453 1 93.62 238 THR B N 1
ATOM 4257 C CA . THR B 1 238 ? 11.047 -15.719 16.312 1 93.62 238 THR B CA 1
ATOM 4258 C C . THR B 1 238 ? 9.523 -15.766 16.359 1 93.62 238 THR B C 1
ATOM 4260 O O . THR B 1 238 ? 8.93 -15.672 17.438 1 93.62 238 THR B O 1
ATOM 4263 N N . LEU B 1 239 ? 8.922 -15.891 15.234 1 93.94 239 LEU B N 1
ATOM 4264 C CA . LEU B 1 239 ? 7.469 -15.961 15.156 1 93.94 239 LEU B CA 1
ATOM 4265 C C . LEU B 1 239 ? 6.938 -17.156 15.945 1 93.94 239 LEU B C 1
ATOM 4267 O O . LEU B 1 239 ? 5.977 -17.016 16.703 1 93.94 239 LEU B O 1
ATOM 4271 N N . ARG B 1 240 ? 7.531 -18.281 15.703 1 96.06 240 ARG B N 1
ATOM 4272 C CA . ARG B 1 240 ? 7.113 -19.484 16.422 1 96.06 240 ARG B CA 1
ATOM 4273 C C . ARG B 1 240 ? 7.184 -19.281 17.922 1 96.06 240 ARG B C 1
ATOM 4275 O O . ARG B 1 240 ? 6.25 -19.641 18.656 1 96.06 240 ARG B O 1
ATOM 4282 N N . ASN B 1 241 ? 8.266 -18.703 18.422 1 95.5 241 ASN B N 1
ATOM 4283 C CA . ASN B 1 241 ? 8.422 -18.422 19.844 1 95.5 241 ASN B CA 1
ATOM 4284 C C . ASN B 1 241 ? 7.344 -17.484 20.359 1 95.5 241 ASN B C 1
ATOM 4286 O O . ASN B 1 241 ? 6.75 -17.719 21.422 1 95.5 241 ASN B O 1
ATOM 4290 N N . GLU B 1 242 ? 7.152 -16.516 19.625 1 94.56 242 GLU B N 1
ATOM 4291 C CA . GLU B 1 242 ? 6.145 -15.531 20.016 1 94.56 242 GLU B CA 1
ATOM 4292 C C . GLU B 1 242 ? 4.762 -16.172 20.109 1 94.56 242 GLU B C 1
ATOM 4294 O O . GLU B 1 242 ? 4.02 -15.914 21.062 1 94.56 242 GLU B O 1
ATOM 4299 N N . LEU B 1 243 ? 4.371 -16.922 19.125 1 95.5 243 LEU B N 1
ATOM 4300 C CA . LEU B 1 243 ? 3.047 -17.531 19.078 1 95.5 243 LEU B CA 1
ATOM 4301 C C . LEU B 1 243 ? 2.887 -18.562 20.188 1 95.5 243 LEU B C 1
ATOM 4303 O O . LEU B 1 243 ? 1.79 -18.75 20.719 1 95.5 243 LEU B O 1
ATOM 4307 N N . GLN B 1 244 ? 3.93 -19.25 20.469 1 95.44 244 GLN B N 1
ATOM 4308 C CA . GLN B 1 244 ? 3.893 -20.188 21.594 1 95.44 244 GLN B CA 1
ATOM 4309 C C . GLN B 1 244 ? 3.695 -19.438 22.922 1 95.44 244 GLN B C 1
ATOM 4311 O O . GLN B 1 244 ? 2.867 -19.844 23.734 1 95.44 244 GLN B O 1
ATOM 4316 N N . ASP B 1 245 ? 4.445 -18.344 23.062 1 95.25 245 ASP B N 1
ATOM 4317 C CA . ASP B 1 245 ? 4.352 -17.531 24.281 1 95.25 245 ASP B CA 1
ATOM 4318 C C . ASP B 1 245 ? 2.947 -16.953 24.453 1 95.25 245 ASP B C 1
ATOM 4320 O O . ASP B 1 245 ? 2.441 -16.859 25.578 1 95.25 245 ASP B O 1
ATOM 4324 N N . LYS B 1 246 ? 2.35 -16.656 23.391 1 94.81 246 LYS B N 1
ATOM 4325 C CA . LYS B 1 246 ? 1.028 -16.047 23.422 1 94.81 246 LYS B CA 1
ATOM 4326 C C . LYS B 1 246 ? -0.071 -17.094 23.516 1 94.81 246 LYS B C 1
ATOM 4328 O O . LYS B 1 246 ? -1.252 -16.75 23.625 1 94.81 246 LYS B O 1
ATOM 4333 N N . GLY B 1 247 ? 0.264 -18.312 23.359 1 95.12 247 GLY B N 1
ATOM 4334 C CA . GLY B 1 247 ? -0.701 -19.406 23.453 1 95.12 247 GLY B CA 1
ATOM 4335 C C . GLY B 1 247 ? -1.463 -19.641 22.172 1 95.12 247 GLY B C 1
ATOM 4336 O O . GLY B 1 247 ? -2.521 -20.281 22.172 1 95.12 247 GLY B O 1
ATOM 4337 N N . ILE B 1 248 ? -0.966 -19.156 21.094 1 95.75 248 ILE B N 1
ATOM 4338 C CA . ILE B 1 248 ? -1.594 -19.359 19.797 1 95.75 248 ILE B CA 1
ATOM 4339 C C . ILE B 1 248 ? -1.19 -20.719 19.234 1 95.75 248 ILE B C 1
ATOM 4341 O O . ILE B 1 248 ? -1.939 -21.328 18.469 1 95.75 248 ILE B O 1
ATOM 4345 N N . ILE B 1 249 ? -0.019 -21.109 19.516 1 96.69 249 ILE B N 1
ATOM 4346 C CA . ILE B 1 249 ? 0.377 -22.5 19.328 1 96.69 249 ILE B CA 1
ATOM 4347 C C . ILE B 1 249 ? 0.312 -23.25 20.672 1 96.69 249 ILE B C 1
ATOM 4349 O O . ILE B 1 249 ? 1.007 -22.875 21.625 1 96.69 249 ILE B O 1
ATOM 4353 N N . GLN B 1 250 ? -0.544 -24.188 20.719 1 96.31 250 GLN B N 1
ATOM 4354 C CA . GLN B 1 250 ? -0.719 -24.969 21.938 1 96.31 250 GLN B CA 1
ATOM 4355 C C . GLN B 1 250 ? -0.539 -26.453 21.672 1 96.31 250 GLN B C 1
ATOM 4357 O O . GLN B 1 250 ? -1.264 -27.047 20.875 1 96.31 250 GLN B O 1
ATOM 4362 N N . ASP B 1 251 ? 0.358 -27.078 22.422 1 94 251 ASP B N 1
ATOM 4363 C CA . ASP B 1 251 ? 0.612 -28.516 22.312 1 94 251 ASP B CA 1
ATOM 4364 C C . ASP B 1 251 ? 0.834 -28.922 20.859 1 94 251 ASP B C 1
ATOM 4366 O O . ASP B 1 251 ? 0.263 -29.922 20.391 1 94 251 ASP B O 1
ATOM 4370 N N . GLY B 1 252 ? 1.443 -28.031 20.156 1 95.06 252 GLY B N 1
ATOM 4371 C CA . GLY B 1 252 ? 1.803 -28.359 18.797 1 95.06 252 GLY B CA 1
ATOM 4372 C C . GLY B 1 252 ? 0.66 -28.172 17.812 1 95.06 252 GLY B C 1
ATOM 4373 O O . GLY B 1 252 ? 0.671 -28.719 16.719 1 95.06 252 GLY B O 1
ATOM 4374 N N . VAL B 1 253 ? -0.318 -27.484 18.219 1 97.56 253 VAL B N 1
ATOM 4375 C CA . VAL B 1 253 ? -1.46 -27.219 17.344 1 97.56 253 VAL B CA 1
ATOM 4376 C C . VAL B 1 253 ? -1.669 -25.719 17.203 1 97.56 253 VAL B C 1
ATOM 4378 O O . VAL B 1 253 ? -1.625 -24.984 18.188 1 97.56 253 VAL B O 1
ATOM 4381 N N . LEU B 1 254 ? -1.812 -25.281 16 1 97.06 254 LEU B N 1
ATOM 4382 C CA . LEU B 1 254 ? -2.068 -23.875 15.727 1 97.06 254 LEU B CA 1
ATOM 4383 C C . LEU B 1 254 ? -3.508 -23.516 16.062 1 97.06 254 LEU B C 1
ATOM 4385 O O . LEU B 1 254 ? -4.449 -24.109 15.539 1 97.06 254 LEU B O 1
ATOM 4389 N N . CYS B 1 255 ? -3.703 -22.5 16.812 1 96.69 255 CYS B N 1
ATOM 4390 C CA . CYS B 1 255 ? -5.031 -22.188 17.328 1 96.69 255 CYS B CA 1
ATOM 4391 C C . CYS B 1 255 ? -5.645 -21.016 16.578 1 96.69 255 CYS B C 1
ATOM 4393 O O . CYS B 1 255 ? -6.816 -20.688 16.781 1 96.69 255 CYS B O 1
ATOM 4395 N N . GLU B 1 256 ? -4.879 -20.375 15.781 1 93.88 256 GLU B N 1
ATOM 4396 C CA . GLU B 1 256 ? -5.336 -19.266 14.93 1 93.88 256 GLU B CA 1
ATOM 4397 C C . GLU B 1 256 ? -4.672 -19.328 13.555 1 93.88 256 GLU B C 1
ATOM 4399 O O . GLU B 1 256 ? -3.502 -19.703 13.445 1 93.88 256 GLU B O 1
ATOM 4404 N N . ASN B 1 257 ? -5.402 -18.969 12.555 1 93.44 257 ASN B N 1
ATOM 4405 C CA . ASN B 1 257 ? -4.82 -18.891 11.219 1 93.44 257 ASN B CA 1
ATOM 4406 C C . ASN B 1 257 ? -3.6 -17.969 11.188 1 93.44 257 ASN B C 1
ATOM 4408 O O . ASN B 1 257 ? -3.566 -16.953 11.883 1 93.44 257 ASN B O 1
ATOM 4412 N N . GLN B 1 258 ? -2.58 -18.359 10.422 1 93.69 258 GLN B N 1
ATOM 4413 C CA . GLN B 1 258 ? -1.375 -17.547 10.281 1 93.69 258 GLN B CA 1
ATOM 4414 C C . GLN B 1 258 ? -1.064 -17.281 8.812 1 93.69 258 GLN B C 1
ATOM 4416 O O . GLN B 1 258 ? -1.083 -18.188 7.988 1 93.69 258 GLN B O 1
ATOM 4421 N N . PHE B 1 259 ? -0.759 -16.094 8.508 1 92.25 259 PHE B N 1
ATOM 4422 C CA . PHE B 1 259 ? -0.495 -15.672 7.137 1 92.25 259 PHE B CA 1
ATOM 4423 C C . PHE B 1 259 ? 1 -15.688 6.844 1 92.25 259 PHE B C 1
ATOM 4425 O O . PHE B 1 259 ? 1.81 -15.305 7.691 1 92.25 259 PHE B O 1
ATOM 4432 N N . PHE B 1 260 ? 1.342 -16.078 5.602 1 92.62 260 PHE B N 1
ATOM 4433 C CA . PHE B 1 260 ? 2.711 -16.078 5.102 1 92.62 260 PHE B CA 1
ATOM 4434 C C . PHE B 1 260 ? 2.76 -15.586 3.658 1 92.62 260 PHE B C 1
ATOM 4436 O O . PHE B 1 260 ? 1.851 -15.867 2.873 1 92.62 260 PHE B O 1
ATOM 4443 N N . ASN B 1 261 ? 3.832 -14.961 3.252 1 90.69 261 ASN B N 1
ATOM 4444 C CA . ASN B 1 261 ? 3.959 -14.406 1.911 1 90.69 261 ASN B CA 1
ATOM 4445 C C . ASN B 1 261 ? 4.348 -15.469 0.893 1 90.69 261 ASN B C 1
ATOM 4447 O O . ASN B 1 261 ? 4.184 -15.273 -0.312 1 90.69 261 ASN B O 1
ATOM 4451 N N . SER B 1 262 ? 4.898 -16.562 1.385 1 92.06 262 SER B N 1
ATOM 4452 C CA . SER B 1 262 ? 5.359 -17.609 0.48 1 92.06 262 SER B CA 1
ATOM 4453 C C . SER B 1 262 ? 5.023 -19 1.021 1 92.06 262 SER B C 1
ATOM 4455 O O . SER B 1 262 ? 4.887 -19.188 2.232 1 92.06 262 SER B O 1
ATOM 4457 N N . PRO B 1 263 ? 4.898 -19.953 0.054 1 93.25 263 PRO B N 1
ATOM 4458 C CA . PRO B 1 263 ? 4.621 -21.312 0.515 1 93.25 263 PRO B CA 1
ATOM 4459 C C . PRO B 1 263 ? 5.777 -21.922 1.316 1 93.25 263 PRO B C 1
ATOM 4461 O O . PRO B 1 263 ? 5.551 -22.703 2.236 1 93.25 263 PRO B O 1
ATOM 4464 N N . SER B 1 264 ? 7.023 -21.531 1.082 1 92.81 264 SER B N 1
ATOM 4465 C CA . SER B 1 264 ? 8.188 -22.047 1.79 1 92.81 264 SER B CA 1
ATOM 4466 C C . SER B 1 264 ? 8.227 -21.562 3.234 1 92.81 264 SER B C 1
ATOM 4468 O O . SER B 1 264 ? 8.523 -22.328 4.148 1 92.81 264 SER B O 1
ATOM 4470 N N . TYR B 1 265 ? 7.855 -20.375 3.441 1 93.62 265 TYR B N 1
ATOM 4471 C CA . TYR B 1 265 ? 7.82 -19.859 4.809 1 93.62 265 TYR B CA 1
ATOM 4472 C C . TYR B 1 265 ? 6.684 -20.5 5.598 1 93.62 265 TYR B C 1
ATOM 4474 O O . TYR B 1 265 ? 6.832 -20.797 6.785 1 93.62 265 TYR B O 1
ATOM 4482 N N . ALA B 1 266 ? 5.559 -20.656 4.898 1 95 266 ALA B N 1
ATOM 4483 C CA . ALA B 1 266 ? 4.453 -21.375 5.535 1 95 266 ALA B CA 1
ATOM 4484 C C . ALA B 1 266 ? 4.875 -22.766 5.957 1 95 266 ALA B C 1
ATOM 4486 O O . ALA B 1 266 ? 4.605 -23.203 7.082 1 95 266 ALA B O 1
ATOM 4487 N N . ALA B 1 267 ? 5.539 -23.438 5.07 1 96.31 267 ALA B N 1
ATOM 4488 C CA . ALA B 1 267 ? 5.996 -24.797 5.359 1 96.31 267 ALA B CA 1
ATOM 4489 C C . ALA B 1 267 ? 7.055 -24.797 6.461 1 96.31 267 ALA B C 1
ATOM 4491 O O . ALA B 1 267 ? 7.027 -25.641 7.355 1 96.31 267 ALA B O 1
ATOM 4492 N N . SER B 1 268 ? 7.965 -23.875 6.418 1 95.69 268 SER B N 1
ATOM 4493 C CA . SER B 1 268 ? 9 -23.75 7.438 1 95.69 268 SER B CA 1
ATOM 4494 C C . SER B 1 268 ? 8.391 -23.5 8.812 1 95.69 268 SER B C 1
ATOM 4496 O O . SER B 1 268 ? 8.883 -24 9.82 1 95.69 268 SER B O 1
ATOM 4498 N N . PHE B 1 269 ? 7.383 -22.75 8.797 1 96.44 269 PHE B N 1
ATOM 4499 C CA . PHE B 1 269 ? 6.668 -22.469 10.039 1 96.44 269 PHE B CA 1
ATOM 4500 C C . PHE B 1 269 ? 6.082 -23.734 10.625 1 96.44 269 PHE B C 1
ATOM 4502 O O . PHE B 1 269 ? 6.18 -23.984 11.836 1 96.44 269 PHE B O 1
ATOM 4509 N N . VAL B 1 270 ? 5.512 -24.562 9.797 1 97.62 270 VAL B N 1
ATOM 4510 C CA . VAL B 1 270 ? 4.859 -25.797 10.219 1 97.62 270 VAL B CA 1
ATOM 4511 C C . VAL B 1 270 ? 5.906 -26.781 10.711 1 97.62 270 VAL B C 1
ATOM 4513 O O . VAL B 1 270 ? 5.754 -27.391 11.781 1 97.62 270 VAL B O 1
ATOM 4516 N N . LEU B 1 271 ? 7 -26.891 10 1 95.88 271 LEU B N 1
ATOM 4517 C CA . LEU B 1 271 ? 7.957 -27.969 10.227 1 95.88 271 LEU B CA 1
ATOM 4518 C C . LEU B 1 271 ? 9.086 -27.516 11.141 1 95.88 271 LEU B C 1
ATOM 4520 O O . LEU B 1 271 ? 9.844 -28.328 11.664 1 95.88 271 LEU B O 1
ATOM 4524 N N . GLY B 1 272 ? 9.266 -26.188 11.312 1 94.31 272 GLY B N 1
ATOM 4525 C CA . GLY B 1 272 ? 10.336 -25.656 12.148 1 94.31 272 GLY B CA 1
ATOM 4526 C C . GLY B 1 272 ? 11.711 -25.844 11.547 1 94.31 272 GLY B C 1
ATOM 4527 O O . GLY B 1 272 ? 12.664 -26.172 12.25 1 94.31 272 GLY B O 1
ATOM 4528 N N . ARG B 1 273 ? 11.805 -25.766 10.289 1 93.62 273 ARG B N 1
ATOM 4529 C CA . ARG B 1 273 ? 13.062 -25.906 9.57 1 93.62 273 ARG B CA 1
ATOM 4530 C C . ARG B 1 273 ? 12.969 -25.297 8.18 1 93.62 273 ARG B C 1
ATOM 4532 O O . ARG B 1 273 ? 11.875 -25 7.699 1 93.62 273 ARG B O 1
ATOM 4539 N N . ASN B 1 274 ? 14.125 -25.109 7.613 1 92.62 274 ASN B N 1
ATOM 4540 C CA . ASN B 1 274 ? 14.133 -24.688 6.215 1 92.62 274 ASN B CA 1
ATOM 4541 C C . ASN B 1 274 ? 13.641 -25.797 5.293 1 92.62 274 ASN B C 1
ATOM 4543 O O . ASN B 1 274 ? 14.055 -26.953 5.422 1 92.62 274 ASN B O 1
ATOM 4547 N N . THR B 1 275 ? 12.742 -25.484 4.445 1 92.88 275 THR B N 1
ATOM 4548 C CA . THR B 1 275 ? 12.188 -26.484 3.529 1 92.88 275 THR B CA 1
ATOM 4549 C C . THR B 1 275 ? 11.641 -25.812 2.271 1 92.88 275 THR B C 1
ATOM 4551 O O . THR B 1 275 ? 11.688 -24.578 2.145 1 92.88 275 THR B O 1
ATOM 4554 N N . ASN B 1 276 ? 11.266 -26.625 1.325 1 91.75 276 ASN B N 1
ATOM 4555 C CA . ASN B 1 276 ? 10.703 -26.141 0.068 1 91.75 276 ASN B CA 1
ATOM 4556 C C . ASN B 1 276 ? 9.188 -26.297 0.04 1 91.75 276 ASN B C 1
ATOM 4558 O O . ASN B 1 276 ? 8.672 -27.375 -0.25 1 91.75 276 ASN B O 1
ATOM 4562 N N . GLY B 1 277 ? 8.523 -25.203 0.224 1 93.69 277 GLY B N 1
ATOM 4563 C CA . GLY B 1 277 ? 7.07 -25.219 0.303 1 93.69 277 GLY B CA 1
ATOM 4564 C C . GLY B 1 277 ? 6.402 -25.578 -1.009 1 93.69 277 GLY B C 1
ATOM 4565 O O . GLY B 1 277 ? 5.27 -26.062 -1.022 1 93.69 277 GLY B O 1
ATOM 4566 N N . ARG B 1 278 ? 7.023 -25.391 -2.154 1 92.38 278 ARG B N 1
ATOM 4567 C CA . ARG B 1 278 ? 6.434 -25.703 -3.451 1 92.38 278 ARG B CA 1
ATOM 4568 C C . ARG B 1 278 ? 6.277 -27.203 -3.633 1 92.38 278 ARG B C 1
ATOM 4570 O O . ARG B 1 278 ? 5.406 -27.656 -4.375 1 92.38 278 ARG B O 1
ATOM 4577 N N . THR B 1 279 ? 7.137 -27.953 -2.947 1 93.81 279 THR B N 1
ATOM 4578 C CA . THR B 1 279 ? 7.07 -29.406 -3.047 1 93.81 279 THR B CA 1
ATOM 4579 C C . THR B 1 279 ? 6.375 -30 -1.824 1 93.81 279 THR B C 1
ATOM 4581 O O . THR B 1 279 ? 5.832 -31.109 -1.888 1 93.81 279 THR B O 1
ATOM 4584 N N . ASP B 1 280 ? 6.359 -29.25 -0.699 1 95.44 280 ASP B N 1
ATOM 4585 C CA . ASP B 1 280 ? 5.809 -29.781 0.547 1 95.44 280 ASP B CA 1
ATOM 4586 C C . ASP B 1 280 ? 4.281 -29.734 0.531 1 95.44 280 ASP B C 1
ATOM 4588 O O . ASP B 1 280 ? 3.629 -30.641 1.063 1 95.44 280 ASP B O 1
ATOM 4592 N N . TRP B 1 281 ? 3.748 -28.734 -0.01 1 96.31 281 TRP B N 1
ATOM 4593 C CA . TRP B 1 281 ? 2.299 -28.562 -0.027 1 96.31 281 TRP B CA 1
ATOM 4594 C C . TRP B 1 281 ? 1.671 -29.312 -1.195 1 96.31 281 TRP B C 1
ATOM 4596 O O . TRP B 1 281 ? 2.113 -29.172 -2.34 1 96.31 281 TRP B O 1
ATOM 4606 N N . LYS B 1 282 ? 0.628 -30.047 -0.908 1 96.62 282 LYS B N 1
ATOM 4607 C CA . LYS B 1 282 ? -0.042 -30.844 -1.928 1 96.62 282 LYS B CA 1
ATOM 4608 C C . LYS B 1 282 ? -1.55 -30.609 -1.909 1 96.62 282 LYS B C 1
ATOM 4610 O O . LYS B 1 282 ? -2.146 -30.453 -0.841 1 96.62 282 LYS B O 1
ATOM 4615 N N . ASP B 1 283 ? -2.1 -30.594 -3.104 1 94.19 283 ASP B N 1
ATOM 4616 C CA . ASP B 1 283 ? -3.549 -30.438 -3.17 1 94.19 283 ASP B CA 1
ATOM 4617 C C . ASP B 1 283 ? -4.254 -31.766 -2.879 1 94.19 283 ASP B C 1
ATOM 4619 O O . ASP B 1 283 ? -3.619 -32.75 -2.471 1 94.19 283 ASP B O 1
ATOM 4623 N N . GLU B 1 284 ? -5.578 -31.828 -3.029 1 91.31 284 GLU B N 1
ATOM 4624 C CA . GLU B 1 284 ? -6.398 -33 -2.691 1 91.31 284 GLU B CA 1
ATOM 4625 C C . GLU B 1 284 ? -6.043 -34.188 -3.564 1 91.31 284 GLU B C 1
ATOM 4627 O O . GLU B 1 284 ? -6.203 -35.344 -3.146 1 91.31 284 GLU B O 1
ATOM 4632 N N . GLN B 1 285 ? -5.473 -33.938 -4.734 1 92.75 285 GLN B N 1
ATOM 4633 C CA . GLN B 1 285 ? -5.121 -35 -5.672 1 92.75 285 GLN B CA 1
ATOM 4634 C C . GLN B 1 285 ? -3.672 -35.438 -5.492 1 92.75 285 GLN B C 1
ATOM 4636 O O . GLN B 1 285 ? -3.18 -36.312 -6.23 1 92.75 285 GLN B O 1
ATOM 4641 N N . GLY B 1 286 ? -2.988 -34.75 -4.637 1 93.56 286 GLY B N 1
ATOM 4642 C CA . GLY B 1 286 ? -1.612 -35.125 -4.352 1 93.56 286 GLY B CA 1
ATOM 4643 C C . GLY B 1 286 ? -0.602 -34.375 -5.184 1 93.56 286 GLY B C 1
ATOM 4644 O O . GLY B 1 286 ? 0.596 -34.656 -5.137 1 93.56 286 GLY B O 1
ATOM 4645 N N . ARG B 1 287 ? -1.061 -33.469 -5.953 1 94.25 287 ARG B N 1
ATOM 4646 C CA . ARG B 1 287 ? -0.149 -32.656 -6.754 1 94.25 287 ARG B CA 1
ATOM 4647 C C . ARG B 1 287 ? 0.511 -31.562 -5.902 1 94.25 287 ARG B C 1
ATOM 4649 O O . ARG B 1 287 ? -0.143 -30.938 -5.062 1 94.25 287 ARG B O 1
ATOM 4656 N N . THR B 1 288 ? 1.813 -31.422 -6.105 1 94.44 288 THR B N 1
ATOM 4657 C CA . THR B 1 288 ? 2.531 -30.359 -5.398 1 94.44 288 THR B CA 1
ATOM 4658 C C . THR B 1 288 ? 2.176 -28.984 -5.973 1 94.44 288 THR B C 1
ATOM 4660 O O . THR B 1 288 ? 1.698 -28.891 -7.105 1 94.44 288 THR B O 1
ATOM 4663 N N . LEU B 1 289 ? 2.342 -27.984 -5.18 1 91.94 289 LEU B N 1
ATOM 4664 C CA . LEU B 1 289 ? 2.154 -26.625 -5.668 1 91.94 289 LEU B CA 1
ATOM 4665 C C . LEU B 1 289 ? 2.998 -26.375 -6.91 1 91.94 289 LEU B C 1
ATOM 4667 O O . LEU B 1 289 ? 2.541 -25.719 -7.855 1 91.94 289 LEU B O 1
ATOM 4671 N N . LYS B 1 290 ? 4.219 -26.891 -6.895 1 90.5 290 LYS B N 1
ATOM 4672 C CA . LYS B 1 290 ? 5.113 -26.781 -8.039 1 90.5 290 LYS B CA 1
ATOM 4673 C C . LYS B 1 290 ? 4.469 -27.344 -9.305 1 90.5 290 LYS B C 1
ATOM 4675 O O . LYS B 1 290 ? 4.469 -26.688 -10.352 1 90.5 290 LYS B O 1
ATOM 4680 N N . GLU B 1 291 ? 3.943 -28.5 -9.188 1 91.5 291 GLU B N 1
ATOM 4681 C CA . GLU B 1 291 ? 3.312 -29.156 -10.328 1 91.5 291 GLU B CA 1
ATOM 4682 C C . GLU B 1 291 ? 2.123 -28.344 -10.844 1 91.5 291 GLU B C 1
ATOM 4684 O O . GLU B 1 291 ? 1.931 -28.219 -12.055 1 91.5 291 GLU B O 1
ATOM 4689 N N . ILE B 1 292 ? 1.383 -27.812 -9.969 1 89.81 292 ILE B N 1
ATOM 4690 C CA . ILE B 1 292 ? 0.203 -27.031 -10.32 1 89.81 292 ILE B CA 1
ATOM 4691 C C . ILE B 1 292 ? 0.625 -25.75 -11.055 1 89.81 292 ILE B C 1
ATOM 4693 O O . ILE B 1 292 ? 0.025 -25.391 -12.07 1 89.81 292 ILE B O 1
ATOM 4697 N N . GLU B 1 293 ? 1.66 -25.125 -10.539 1 86.44 293 GLU B N 1
ATOM 4698 C CA . GLU B 1 293 ? 2.127 -23.875 -11.125 1 86.44 293 GLU B CA 1
ATOM 4699 C C . GLU B 1 293 ? 2.809 -24.109 -12.469 1 86.44 293 GLU B C 1
ATOM 4701 O O . GLU B 1 293 ? 2.801 -23.25 -13.344 1 86.44 293 GLU B O 1
ATOM 4706 N N . ASP B 1 294 ? 3.42 -25.266 -12.594 1 85.56 294 ASP B N 1
ATOM 4707 C CA . ASP B 1 294 ? 4.059 -25.609 -13.859 1 85.56 294 ASP B CA 1
ATOM 4708 C C . ASP B 1 294 ? 3.021 -25.812 -14.961 1 85.56 294 ASP B C 1
ATOM 4710 O O . ASP B 1 294 ? 3.35 -25.766 -16.156 1 85.56 294 ASP B O 1
ATOM 4714 N N . GLU B 1 295 ? 1.773 -26.062 -14.547 1 81.12 295 GLU B N 1
ATOM 4715 C CA . GLU B 1 295 ? 0.7 -26.281 -15.516 1 81.12 295 GLU B CA 1
ATOM 4716 C C . GLU B 1 295 ? 0.018 -24.969 -15.883 1 81.12 295 GLU B C 1
ATOM 4718 O O . GLU B 1 295 ? -0.842 -24.938 -16.766 1 81.12 295 GLU B O 1
ATOM 4723 N N . LEU B 1 296 ? 0.421 -23.922 -15.242 1 77.88 296 LEU B N 1
ATOM 4724 C CA . LEU B 1 296 ? -0.168 -22.625 -15.562 1 77.88 296 LEU B CA 1
ATOM 4725 C C . LEU B 1 296 ? 0.264 -22.156 -16.938 1 77.88 296 LEU B C 1
ATOM 4727 O O . LEU B 1 296 ? 1.403 -22.391 -17.359 1 77.88 296 LEU B O 1
#

Nearest PDB structures (foldseek):
  5ffo-assembly1_H  TM=2.562E-01  e=9.436E-02  Homo sapiens
  5ffo-assembly1_D  TM=2.513E-01  e=1.539E-01  Homo sapiens
  2x12-assembly2_B  TM=2.494E-01  e=7.103E-01  Streptococcus parasanguinis
  4w4j-assembly2_B  TM=1.429E-01  e=7.260E+00  Mycolicibacterium smegmatis MC2 155
  5ffo-assembly1_H  TM=2.563E-01  e=7.006E-02  Homo sapiens

Foldseek 3Di:
DPPDDFDKDWDDPVPDLLAKIKIDGPPFFKIKIKHFPVCLVVCQPPLQQQAKWKKKFWDADPVVRAIAIEIDIWHHDPVSHIDSVVVVVVCVDPPDDDGTMMMIMGGNVRPDDPLLRQLLSQVLLVLLVQLVRHHYPDDDRGDNHDDDPVVVVVSVVVNVVVCVVCVVSVNNSRHRQQHPCVVVVPPLVFKWKFWDQDPVVRDIFIWMWGQDPQFIKTAFFGFADLDADPAADPVLVVVLVVCVVVVCQDPRTGHHIDGDRYQQSVVCNRHNHGDDRQQRIAGPVGHGVVRVVVVD/DPPDDWDKDWDDPVPDLLAKIKIDGPPFFKIKIKHFPVCLVVCQPPLQQQAKWKKKFWDADPVVRAIAIEIDIWHHDPVSHIDSVVVVVVCVDPPDHDGTMMMIMGGNVRPDDPLLRQLLSQVLLVLLVQLVRHHYPDDDRGDNGDDDPVVVVVSVVVNVVVCVVCVVSVNNSRHRQQHPCVVVVPPLVFKWKFWDQDPVVRDIFIWMWGQDPQFIKTAFFGFADLDADPAADPVLVVVLVVCVVVVCQDPRTGHHIDGDRYQQSVVCNRHNHGDDRQQRIAGPVGHGVVRVVVVD